Protein 3E8P (pdb70)

Nearest PDB structures (foldseek):
  3e8p-assembly1_D  TM=9.949E-01  e=6.724E-28  Shewanella oneidensis
  1zki-assembly1_B  TM=8.440E-01  e=5.582E-08  Pseudomonas aeruginosa PAO1
  2pim-assembly1_A  TM=7.851E-01  e=9.346E-08  Cupriavidus pinatubonensis JMP134
  3bbj-assembly1_B  TM=7.022E-01  e=9.982E-04  Thermobifida fusca YX
  3bbj-assembly1_A  TM=6.548E-01  e=6.359E-04  Thermobifida fusca YX

InterPro domains:
  IPR003736 Phenylacetic acid degradation-related domain [TIGR00369] (23-152)
  IPR006683 Thioesterase domain [PF03061] (56-142)
  IPR029069 HotDog domain superfamily [SSF54637] (10-153)

CATH classification: 3.10.129.10

Structure (mmCIF, N/CA/C/O backbone):
data_3E8P
#
_entry.id   3E8P
#
_cell.length_a   88.751
_cell.length_b   89.085
_cell.length_c   81.919
_cell.angle_alpha   90.00
_cell.angle_beta   105.10
_cell.angle_gamma   90.00
#
_symmetry.space_group_name_H-M   'C 1 2 1'
#
loop_
_entity.id
_entity.type
_entity.pdbx_description
1 polymer 'uncharacterized protein'
2 water water
#
loop_
_atom_site.group_PDB
_atom_site.id
_atom_site.type_symbol
_atom_site.label_atom_id
_atom_site.label_alt_id
_atom_site.label_comp_id
_atom_site.label_asym_id
_atom_site.label_entity_id
_atom_site.label_seq_id
_atom_site.pdbx_PDB_ins_code
_atom_site.Cartn_x
_atom_site.Cartn_y
_atom_site.Cartn_z
_atom_site.occupancy
_atom_site.B_iso_or_equiv
_atom_site.auth_seq_id
_atom_site.auth_comp_id
_atom_site.auth_asym_id
_atom_site.auth_atom_id
_atom_site.pdbx_PDB_model_num
ATOM 1 N N . SER A 1 12 ? 24.756 94.502 32.653 1.00 70.68 12 SER A N 1
ATOM 2 C CA . SER A 1 12 ? 24.639 94.598 31.168 1.00 71.18 12 SER A CA 1
ATOM 3 C C . SER A 1 12 ? 23.506 95.531 30.765 1.00 71.23 12 SER A C 1
ATOM 4 O O . SER A 1 12 ? 22.375 95.374 31.229 1.00 71.50 12 SER A O 1
ATOM 7 N N . ASN A 1 13 ? 23.810 96.497 29.901 1.00 71.24 13 ASN A N 1
ATOM 8 C CA . ASN A 1 13 ? 22.805 97.445 29.428 1.00 70.77 13 ASN A CA 1
ATOM 9 C C . ASN A 1 13 ? 21.771 96.711 28.573 1.00 69.92 13 ASN A C 1
ATOM 10 O O . ASN A 1 13 ? 21.939 95.531 28.264 1.00 69.26 13 ASN A O 1
ATOM 15 N N . PRO A 1 14 ? 20.690 97.401 28.172 1.00 68.71 14 PRO A N 1
ATOM 16 C CA . PRO A 1 14 ? 19.651 96.764 27.354 1.00 67.51 14 PRO A CA 1
ATOM 17 C C . PRO A 1 14 ? 20.091 96.157 26.017 1.00 65.76 14 PRO A C 1
ATOM 18 O O . PRO A 1 14 ? 19.672 95.052 25.674 1.00 65.23 14 PRO A O 1
ATOM 22 N N . ILE A 1 15 ? 20.928 96.866 25.266 1.00 64.34 15 ILE A N 1
ATOM 23 C CA . ILE A 1 15 ? 21.389 96.357 23.973 1.00 62.46 15 ILE A CA 1
ATOM 24 C C . ILE A 1 15 ? 22.129 95.025 24.119 1.00 60.65 15 ILE A C 1
ATOM 25 O O . ILE A 1 15 ? 21.798 94.039 23.455 1.00 60.04 15 ILE A O 1
ATOM 30 N N . GLN A 1 16 ? 23.125 95.005 24.997 1.00 58.37 16 GLN A N 1
ATOM 31 C CA . GLN A 1 16 ? 23.920 93.811 25.242 1.00 56.81 16 GLN A CA 1
ATOM 32 C C . GLN A 1 16 ? 23.047 92.606 25.589 1.00 57.52 16 GLN A C 1
ATOM 33 O O . GLN A 1 16 ? 23.170 91.544 24.980 1.00 56.60 16 GLN A O 1
ATOM 39 N N . ALA A 1 17 ? 22.164 92.785 26.567 1.00 57.62 17 ALA A N 1
ATOM 40 C CA . ALA A 1 17 ? 21.277 91.718 27.016 1.00 58.02 17 ALA A CA 1
ATOM 41 C C . ALA A 1 17 ? 20.302 91.294 25.932 1.00 58.33 17 ALA A C 1
ATOM 42 O O . ALA A 1 17 ? 19.843 90.153 25.915 1.00 58.97 17 ALA A O 1
ATOM 44 N N . GLU A 1 18 ? 19.984 92.211 25.028 1.00 58.44 18 GLU A N 1
ATOM 45 C CA . GLU A 1 18 ? 19.050 91.901 23.958 1.00 58.59 18 GLU A CA 1
ATOM 46 C C . GLU A 1 18 ? 19.697 90.992 22.914 1.00 57.69 18 GLU A C 1
ATOM 47 O O . GLU A 1 18 ? 19.113 89.981 22.524 1.00 56.56 18 GLU A O 1
ATOM 53 N N . VAL A 1 19 ? 20.903 91.345 22.469 1.00 56.98 19 VAL A N 1
ATOM 54 C CA . VAL A 1 19 ? 21.597 90.539 21.469 1.00 56.71 19 VAL A CA 1
ATOM 55 C C . VAL A 1 19 ? 21.938 89.166 22.034 1.00 55.97 19 VAL A C 1
ATOM 56 O O . VAL A 1 19 ? 21.878 88.165 21.323 1.00 54.02 19 VAL A O 1
ATOM 60 N N . LEU A 1 20 ? 22.279 89.125 23.318 1.00 56.01 20 LEU A N 1
ATOM 61 C CA . LEU A 1 20 ? 22.615 87.870 23.979 1.00 55.91 20 LEU A CA 1
ATOM 62 C C . LEU A 1 20 ? 21.411 86.944 24.001 1.00 55.55 20 LEU A C 1
ATOM 63 O O . LEU A 1 20 ? 21.525 85.765 23.670 1.00 56.20 20 LEU A O 1
ATOM 68 N N . LYS A 1 21 ? 20.255 87.476 24.385 1.00 55.33 21 LYS A N 1
ATOM 69 C CA . LYS A 1 21 ? 19.045 86.666 24.437 1.00 56.38 21 LYS A CA 1
ATOM 70 C C . LYS A 1 21 ? 18.715 86.152 23.039 1.00 55.31 21 LYS A C 1
ATOM 71 O O . LYS A 1 21 ? 18.255 85.022 22.871 1.00 54.67 21 LYS A O 1
ATOM 77 N N . ARG A 1 22 ? 18.957 86.991 22.038 1.00 54.95 22 ARG A N 1
ATOM 78 C CA . ARG A 1 22 ? 18.703 86.625 20.649 1.00 54.74 22 ARG A CA 1
ATOM 79 C C . ARG A 1 22 ? 19.674 85.517 20.230 1.00 52.69 22 ARG A C 1
ATOM 80 O O . ARG A 1 22 ? 19.271 84.519 19.635 1.00 52.39 22 ARG A O 1
ATOM 88 N N . VAL A 1 23 ? 20.952 85.696 20.552 1.00 50.44 23 VAL A N 1
ATOM 89 C CA . VAL A 1 23 ? 21.969 84.712 20.207 1.00 49.74 23 VAL A CA 1
ATOM 90 C C . VAL A 1 23 ? 21.718 83.372 20.893 1.00 48.19 23 VAL A C 1
ATOM 91 O O . VAL A 1 23 ? 21.897 82.318 20.287 1.00 46.06 23 VAL A O 1
ATOM 95 N N . ALA A 1 24 ? 21.303 83.418 22.156 1.00 47.65 24 ALA A N 1
ATOM 96 C CA . ALA A 1 24 ? 21.022 82.202 22.916 1.00 47.21 24 ALA A CA 1
ATOM 97 C C . ALA A 1 24 ? 19.897 81.410 22.255 1.00 47.28 24 ALA A C 1
ATOM 98 O O . ALA A 1 24 ? 19.940 80.181 22.199 1.00 46.53 24 ALA A O 1
ATOM 100 N N . GLU A 1 25 ? 18.900 82.128 21.747 1.00 47.63 25 GLU A N 1
ATOM 101 C CA . GLU A 1 25 ? 17.748 81.518 21.083 1.00 49.62 25 GLU A CA 1
ATOM 102 C C . GLU A 1 25 ? 18.147 80.796 19.799 1.00 47.53 25 GLU A C 1
ATOM 103 O O . GLU A 1 25 ? 17.696 79.678 19.540 1.00 47.36 25 GLU A O 1
ATOM 109 N N . VAL A 1 26 ? 18.982 81.439 18.992 1.00 45.24 26 VAL A N 1
ATOM 110 C CA . VAL A 1 26 ? 19.418 80.830 17.743 1.00 46.00 26 VAL A CA 1
ATOM 111 C C . VAL A 1 26 ? 20.170 79.522 17.989 1.00 44.93 26 VAL A C 1
ATOM 112 O O . VAL A 1 26 ? 19.880 78.511 17.358 1.00 44.07 26 VAL A O 1
ATOM 116 N N . PHE A 1 27 ? 21.128 79.539 18.911 1.00 44.75 27 PHE A N 1
ATOM 117 C CA . PHE A 1 27 ? 21.909 78.342 19.209 1.00 45.23 27 PHE A CA 1
ATOM 118 C C . PHE A 1 27 ? 21.117 77.228 19.874 1.00 45.95 27 PHE A C 1
ATOM 119 O O . PHE A 1 27 ? 21.419 76.052 19.673 1.00 44.64 27 PHE A O 1
ATOM 127 N N . ASP A 1 28 ? 20.103 77.588 20.656 1.00 46.68 28 ASP A N 1
ATOM 128 C CA . ASP A 1 28 ? 19.304 76.582 21.349 1.00 48.59 28 ASP A CA 1
ATOM 129 C C . ASP A 1 28 ? 18.223 75.897 20.509 1.00 48.28 28 ASP A C 1
ATOM 130 O O . ASP A 1 28 ? 17.870 74.748 20.779 1.00 47.66 28 ASP A O 1
ATOM 135 N N . GLN A 1 29 ? 17.707 76.583 19.491 1.00 48.92 29 GLN A N 1
ATOM 136 C CA . GLN A 1 29 ? 16.647 76.005 18.664 1.00 49.62 29 GLN A CA 1
ATOM 137 C C . GLN A 1 29 ? 16.864 76.071 17.156 1.00 49.22 29 GLN A C 1
ATOM 138 O O . GLN A 1 29 ? 16.360 75.224 16.419 1.00 49.86 29 GLN A O 1
ATOM 144 N N . HIS A 1 30 ? 17.609 77.063 16.688 1.00 47.95 30 HIS A N 1
ATOM 145 C CA . HIS A 1 30 ? 17.812 77.201 15.255 1.00 47.51 30 HIS A CA 1
ATOM 146 C C . HIS A 1 30 ? 19.144 76.730 14.685 1.00 45.38 30 HIS A C 1
ATOM 147 O O . HIS A 1 30 ? 19.645 77.285 13.710 1.00 46.19 30 HIS A O 1
ATOM 154 N N . VAL A 1 31 ? 19.711 75.696 15.293 1.00 41.42 31 VAL A N 1
ATOM 155 C CA . VAL A 1 31 ? 20.954 75.129 14.803 1.00 37.47 31 VAL A CA 1
ATOM 156 C C . VAL A 1 31 ? 20.697 73.641 14.639 1.00 35.43 31 VAL A C 1
ATOM 157 O O . VAL A 1 31 ? 20.654 72.897 15.614 1.00 34.00 31 VAL A O 1
ATOM 161 N N . PRO A 1 32 ? 20.499 73.190 13.394 1.00 34.91 32 PRO A N 1
ATOM 162 C CA . PRO A 1 32 ? 20.237 71.778 13.108 1.00 34.39 32 PRO A CA 1
ATOM 163 C C . PRO A 1 32 ? 21.107 70.761 13.848 1.00 33.27 32 PRO A C 1
ATOM 164 O O . PRO A 1 32 ? 20.588 69.797 14.402 1.00 33.74 32 PRO A O 1
ATOM 168 N N . PHE A 1 33 ? 22.420 70.961 13.871 1.00 31.84 33 PHE A N 1
ATOM 169 C CA . PHE A 1 33 ? 23.279 69.994 14.551 1.00 30.59 33 PHE A CA 1
ATOM 170 C C . PHE A 1 33 ? 23.082 69.959 16.064 1.00 28.61 33 PHE A C 1
ATOM 171 O O . PHE A 1 33 ? 23.302 68.929 16.682 1.00 30.23 33 PHE A O 1
ATOM 179 N N . HIS A 1 34 ? 22.683 71.079 16.660 1.00 29.96 34 HIS A N 1
ATOM 180 C CA . HIS A 1 34 ? 22.452 71.121 18.108 1.00 31.71 34 HIS A CA 1
ATOM 181 C C . HIS A 1 34 ? 21.151 70.397 18.407 1.00 33.74 34 HIS A C 1
ATOM 182 O O . HIS A 1 34 ? 21.012 69.759 19.451 1.00 34.95 34 HIS A O 1
ATOM 189 N N . ASN A 1 35 ? 20.197 70.501 17.483 1.00 35.53 35 ASN A N 1
ATOM 190 C CA . ASN A 1 35 ? 18.912 69.845 17.650 1.00 36.85 35 ASN A CA 1
ATOM 191 C C . ASN A 1 35 ? 19.050 68.340 17.436 1.00 35.68 35 ASN A C 1
ATOM 192 O O . ASN A 1 35 ? 18.279 67.557 17.980 1.00 35.55 35 ASN A O 1
ATOM 197 N N . LEU A 1 36 ? 20.045 67.932 16.660 1.00 34.01 36 LEU A N 1
ATOM 198 C CA . LEU A 1 36 ? 20.263 66.509 16.419 1.00 34.12 36 LEU A CA 1
ATOM 199 C C . LEU A 1 36 ? 20.889 65.868 17.655 1.00 34.22 36 LEU A C 1
ATOM 200 O O . LEU A 1 36 ? 20.575 64.734 18.000 1.00 35.21 36 LEU A O 1
ATOM 205 N N . LEU A 1 37 ? 21.781 66.603 18.312 1.00 32.31 37 LEU A N 1
ATOM 206 C CA . LEU A 1 37 ? 22.451 66.101 19.505 1.00 33.00 37 LEU A CA 1
ATOM 207 C C . LEU A 1 37 ? 21.661 66.355 20.785 1.00 32.42 37 LEU A C 1
ATOM 208 O O . LEU A 1 37 ? 21.725 65.561 21.720 1.00 29.45 37 LEU A O 1
ATOM 213 N N . GLY A 1 38 ? 20.924 67.462 20.813 1.00 32.69 38 GLY A N 1
ATOM 214 C CA . GLY A 1 38 ? 20.145 67.821 21.986 1.00 34.86 38 GLY A CA 1
ATOM 215 C C . GLY A 1 38 ? 20.921 68.807 22.851 1.00 36.62 38 GLY A C 1
ATOM 216 O O . GLY A 1 38 ? 20.727 68.888 24.062 1.00 36.20 38 GLY A O 1
ATOM 217 N N . LEU A 1 39 ? 21.819 69.553 22.220 1.00 36.52 39 LEU A N 1
ATOM 218 C CA . LEU A 1 39 ? 22.641 70.533 22.919 1.00 38.46 39 LEU A CA 1
ATOM 219 C C . LEU A 1 39 ? 21.782 71.728 23.357 1.00 38.20 39 LEU A C 1
ATOM 220 O O . LEU A 1 39 ? 21.062 72.307 22.546 1.00 36.30 39 LEU A O 1
ATOM 225 N N . ASP A 1 40 ? 21.851 72.077 24.644 1.00 39.63 40 ASP A N 1
ATOM 226 C CA . ASP A 1 40 ? 21.061 73.186 25.198 1.00 41.93 40 ASP A CA 1
ATOM 227 C C . ASP A 1 40 ? 21.858 74.335 25.816 1.00 41.93 40 ASP A C 1
ATOM 228 O O . ASP A 1 40 ? 22.861 74.117 26.498 1.00 41.63 40 ASP A O 1
ATOM 233 N N . ILE A 1 41 ? 21.401 75.560 25.581 1.00 42.06 41 ILE A N 1
ATOM 234 C CA . ILE A 1 41 ? 22.040 76.729 26.170 1.00 44.63 41 ILE A CA 1
ATOM 235 C C . ILE A 1 41 ? 21.240 77.016 27.447 1.00 46.16 41 ILE A C 1
ATOM 236 O O . ILE A 1 41 ? 20.231 77.718 27.424 1.00 46.07 41 ILE A O 1
ATOM 241 N N . LYS A 1 42 ? 21.694 76.436 28.553 1.00 48.42 42 LYS A N 1
ATOM 242 C CA . LYS A 1 42 ? 21.031 76.582 29.842 1.00 51.32 42 LYS A CA 1
ATOM 243 C C . LYS A 1 42 ? 20.921 78.036 30.285 1.00 52.02 42 LYS A C 1
ATOM 244 O O . LYS A 1 42 ? 19.856 78.479 30.703 1.00 52.59 42 LYS A O 1
ATOM 250 N N . ARG A 1 43 ? 22.025 78.770 30.192 1.00 52.52 43 ARG A N 1
ATOM 251 C CA . ARG A 1 43 ? 22.058 80.177 30.572 1.00 52.78 43 ARG A CA 1
ATOM 252 C C . ARG A 1 43 ? 23.104 80.900 29.740 1.00 51.51 43 ARG A C 1
ATOM 253 O O . ARG A 1 43 ? 24.132 80.320 29.401 1.00 51.46 43 ARG A O 1
ATOM 261 N N . TYR A 1 44 ? 22.841 82.162 29.413 1.00 49.38 44 TYR A N 1
ATOM 262 C CA . TYR A 1 44 ? 23.772 82.947 28.611 1.00 48.86 44 TYR A CA 1
ATOM 263 C C . TYR A 1 44 ? 23.632 84.439 28.902 1.00 49.70 44 TYR A C 1
ATOM 264 O O . TYR A 1 44 ? 22.652 85.071 28.512 1.00 51.17 44 TYR A O 1
ATOM 273 N N . ASP A 1 45 ? 24.627 84.992 29.588 1.00 50.18 45 ASP A N 1
ATOM 274 C CA . ASP A 1 45 ? 24.646 86.402 29.958 1.00 51.32 45 ASP A CA 1
ATOM 275 C C . ASP A 1 45 ? 26.050 86.969 29.765 1.00 51.85 45 ASP A C 1
ATOM 276 O O . ASP A 1 45 ? 26.932 86.277 29.260 1.00 51.24 45 ASP A O 1
ATOM 281 N N . ILE A 1 46 ? 26.263 88.216 30.178 1.00 51.84 46 ILE A N 1
ATOM 282 C CA . ILE A 1 46 ? 27.569 88.855 30.020 1.00 53.03 46 ILE A CA 1
ATOM 283 C C . ILE A 1 46 ? 28.697 88.196 30.792 1.00 53.09 46 ILE A C 1
ATOM 284 O O . ILE A 1 46 ? 29.866 88.468 30.526 1.00 53.33 46 ILE A O 1
ATOM 289 N N . ASP A 1 47 ? 28.360 87.349 31.759 1.00 53.81 47 ASP A N 1
ATOM 290 C CA . ASP A 1 47 ? 29.383 86.653 32.539 1.00 54.52 47 ASP A CA 1
ATOM 291 C C . ASP A 1 47 ? 30.009 85.572 31.668 1.00 53.30 47 ASP A C 1
ATOM 292 O O . ASP A 1 47 ? 31.230 85.452 31.583 1.00 54.11 47 ASP A O 1
ATOM 297 N N . GLY A 1 48 ? 29.152 84.788 31.023 1.00 51.30 48 GLY A N 1
ATOM 298 C CA . GLY A 1 48 ? 29.618 83.716 30.167 1.00 48.11 48 GLY A CA 1
ATOM 299 C C . GLY A 1 48 ? 28.477 82.846 29.683 1.00 44.83 48 GLY A C 1
ATOM 300 O O . GLY A 1 48 ? 27.371 83.328 29.455 1.00 45.66 48 GLY A O 1
ATOM 301 N N . VAL A 1 49 ? 28.732 81.554 29.540 1.00 42.02 49 VAL A N 1
ATOM 302 C CA . VAL A 1 49 ? 27.704 80.652 29.059 1.00 38.97 49 VAL A CA 1
ATOM 303 C C . VAL A 1 49 ? 27.738 79.301 29.751 1.00 38.69 49 VAL A C 1
ATOM 304 O O . VAL A 1 49 ? 28.779 78.846 30.207 1.00 38.05 49 VAL A O 1
ATOM 308 N N . GLU A 1 50 ? 26.578 78.666 29.829 1.00 37.95 50 GLU A N 1
ATOM 309 C CA . GLU A 1 50 ? 26.479 77.346 30.406 1.00 36.51 50 GLU A CA 1
ATOM 310 C C . GLU A 1 50 ? 25.754 76.530 29.360 1.00 35.86 50 GLU A C 1
ATOM 311 O O . GLU A 1 50 ? 24.638 76.872 28.948 1.00 33.89 50 GLU A O 1
ATOM 317 N N . VAL A 1 51 ? 26.412 75.469 28.908 1.00 32.31 51 VAL A N 1
ATOM 318 C CA . VAL A 1 51 ? 25.850 74.585 27.908 1.00 30.85 51 VAL A CA 1
ATOM 319 C C . VAL A 1 51 ? 25.657 73.222 28.546 1.00 30.96 51 VAL A C 1
ATOM 320 O O . VAL A 1 51 ? 26.516 72.750 29.294 1.00 31.81 51 VAL A O 1
ATOM 324 N N . ALA A 1 52 ? 24.519 72.602 28.259 1.00 29.05 52 ALA A N 1
ATOM 325 C CA . ALA A 1 52 ? 24.214 71.289 28.801 1.00 29.56 52 ALA A CA 1
ATOM 326 C C . ALA A 1 52 ? 23.671 70.393 27.703 1.00 30.51 52 ALA A C 1
ATOM 327 O O . ALA A 1 52 ? 23.085 70.864 26.724 1.00 29.75 52 ALA A O 1
ATOM 329 N N . ILE A 1 53 ? 23.883 69.096 27.876 1.00 30.34 53 ILE A N 1
ATOM 330 C CA . ILE A 1 53 ? 23.431 68.103 26.926 1.00 31.32 53 ILE A CA 1
ATOM 331 C C . ILE A 1 53 ? 23.217 66.807 27.702 1.00 33.32 53 ILE A C 1
ATOM 332 O O . ILE A 1 53 ? 24.121 66.311 28.374 1.00 31.91 53 ILE A O 1
ATOM 337 N N . ASN A 1 54 ? 22.009 66.265 27.630 1.00 35.94 54 ASN A N 1
ATOM 338 C CA . ASN A 1 54 ? 21.724 65.029 28.339 1.00 37.32 54 ASN A CA 1
ATOM 339 C C . ASN A 1 54 ? 22.251 63.865 27.547 1.00 36.35 54 ASN A C 1
ATOM 340 O O . ASN A 1 54 ? 22.321 63.917 26.321 1.00 36.44 54 ASN A O 1
ATOM 353 N N . LYS A 1 56 ? 22.134 60.368 25.826 1.00 39.21 56 LYS A N 1
ATOM 354 C CA . LYS A 1 56 ? 21.110 59.587 25.151 1.00 37.91 56 LYS A CA 1
ATOM 355 C C . LYS A 1 56 ? 21.863 58.551 24.343 1.00 37.17 56 LYS A C 1
ATOM 356 O O . LYS A 1 56 ? 23.003 58.783 23.938 1.00 37.74 56 LYS A O 1
ATOM 362 N N . PRO A 1 57 ? 21.243 57.387 24.106 1.00 36.09 57 PRO A N 1
ATOM 363 C CA . PRO A 1 57 ? 21.877 56.306 23.345 1.00 34.91 57 PRO A CA 1
ATOM 364 C C . PRO A 1 57 ? 22.630 56.730 22.079 1.00 32.90 57 PRO A C 1
ATOM 365 O O . PRO A 1 57 ? 23.727 56.240 21.819 1.00 33.21 57 PRO A O 1
ATOM 369 N N . GLU A 1 58 ? 22.050 57.637 21.298 1.00 33.32 58 GLU A N 1
ATOM 370 C CA . GLU A 1 58 ? 22.676 58.091 20.048 1.00 33.87 58 GLU A CA 1
ATOM 371 C C . GLU A 1 58 ? 24.021 58.812 20.197 1.00 32.97 58 GLU A C 1
ATOM 372 O O . GLU A 1 58 ? 24.735 59.002 19.209 1.00 29.93 58 GLU A O 1
ATOM 378 N N . LEU A 1 59 ? 24.362 59.214 21.421 1.00 33.62 59 LEU A N 1
ATOM 379 C CA . LEU A 1 59 ? 25.606 59.943 21.670 1.00 33.45 59 LEU A CA 1
ATOM 380 C C . LEU A 1 59 ? 26.760 59.085 22.178 1.00 34.02 59 LEU A C 1
ATOM 381 O O . LEU A 1 59 ? 27.847 59.596 22.426 1.00 34.85 59 LEU A O 1
ATOM 386 N N . ILE A 1 60 ? 26.528 57.785 22.319 1.00 34.81 60 ILE A N 1
ATOM 387 C CA . ILE A 1 60 ? 27.551 56.871 22.826 1.00 33.78 60 ILE A CA 1
ATOM 388 C C . ILE A 1 60 ? 28.656 56.512 21.833 1.00 35.06 60 ILE A C 1
ATOM 389 O O . ILE A 1 60 ? 28.397 56.257 20.658 1.00 33.74 60 ILE A O 1
ATOM 394 N N . GLY A 1 61 ? 29.891 56.483 22.326 1.00 36.78 61 GLY A N 1
ATOM 395 C CA . GLY A 1 61 ? 31.022 56.131 21.486 1.00 39.12 61 GLY A CA 1
ATOM 396 C C . GLY A 1 61 ? 31.380 54.669 21.665 1.00 41.25 61 GLY A C 1
ATOM 397 O O . GLY A 1 61 ? 31.451 53.911 20.702 1.00 42.81 61 GLY A O 1
ATOM 398 N N . ASN A 1 62 ? 31.605 54.268 22.910 1.00 43.43 62 ASN A N 1
ATOM 399 C CA . ASN A 1 62 ? 31.943 52.885 23.211 1.00 44.61 62 ASN A CA 1
ATOM 400 C C . ASN A 1 62 ? 30.773 52.243 23.954 1.00 45.11 62 ASN A C 1
ATOM 401 O O . ASN A 1 62 ? 30.434 52.646 25.068 1.00 44.90 62 ASN A O 1
ATOM 406 N N . ILE A 1 63 ? 30.154 51.252 23.317 1.00 45.35 63 ILE A N 1
ATOM 407 C CA . ILE A 1 63 ? 29.007 50.545 23.883 1.00 45.86 63 ILE A CA 1
ATOM 408 C C . ILE A 1 63 ? 29.288 49.901 25.237 1.00 45.63 63 ILE A C 1
ATOM 409 O O . ILE A 1 63 ? 28.495 50.036 26.166 1.00 44.28 63 ILE A O 1
ATOM 414 N N . HIS A 1 64 ? 30.414 49.207 25.351 1.00 46.75 64 HIS A N 1
ATOM 415 C CA . HIS A 1 64 ? 30.766 48.539 26.600 1.00 49.01 64 HIS A CA 1
ATOM 416 C C . HIS A 1 64 ? 30.961 49.504 27.768 1.00 47.81 64 HIS A C 1
ATOM 417 O O . HIS A 1 64 ? 30.359 49.338 28.826 1.00 47.77 64 HIS A O 1
ATOM 424 N N . GLN A 1 65 ? 31.796 50.519 27.571 1.00 47.32 65 GLN A N 1
ATOM 425 C CA . GLN A 1 65 ? 32.085 51.498 28.621 1.00 46.11 65 GLN A CA 1
ATOM 426 C C . GLN A 1 65 ? 30.979 52.538 28.810 1.00 43.48 65 GLN A C 1
ATOM 427 O O . GLN A 1 65 ? 30.991 53.281 29.785 1.00 41.02 65 GLN A O 1
ATOM 433 N N . GLN A 1 66 ? 30.034 52.594 27.878 1.00 41.43 66 GLN A N 1
ATOM 434 C CA . GLN A 1 66 ? 28.950 53.567 27.947 1.00 41.29 66 GLN A CA 1
ATOM 435 C C . GLN A 1 66 ? 29.510 54.979 28.105 1.00 40.97 66 GLN A C 1
ATOM 436 O O . GLN A 1 66 ? 29.058 55.751 28.951 1.00 40.00 66 GLN A O 1
ATOM 442 N N . ILE A 1 67 ? 30.505 55.313 27.293 1.00 39.67 67 ILE A N 1
ATOM 443 C CA . ILE A 1 67 ? 31.088 56.643 27.365 1.00 38.47 67 ILE A CA 1
ATOM 444 C C . ILE A 1 67 ? 30.632 57.503 26.191 1.00 34.53 67 ILE A C 1
ATOM 445 O O . ILE A 1 67 ? 30.298 57.008 25.113 1.00 33.33 67 ILE A O 1
ATOM 450 N N . LEU A 1 68 ? 30.596 58.802 26.433 1.00 32.36 68 LEU A N 1
ATOM 451 C CA . LEU A 1 68 ? 30.199 59.772 25.432 1.00 30.08 68 LEU A CA 1
ATOM 452 C C . LEU A 1 68 ? 31.247 59.736 24.311 1.00 28.44 68 LEU A C 1
ATOM 453 O O . LEU A 1 68 ? 32.438 59.531 24.573 1.00 25.71 68 LEU A O 1
ATOM 458 N N . HIS A 1 69 ? 30.809 59.903 23.065 1.00 26.39 69 HIS A N 1
ATOM 459 C CA . HIS A 1 69 ? 31.745 59.901 21.939 1.00 26.41 69 HIS A CA 1
ATOM 460 C C . HIS A 1 69 ? 32.566 61.189 21.966 1.00 25.31 69 HIS A C 1
ATOM 461 O O . HIS A 1 69 ? 32.013 62.276 22.109 1.00 25.28 69 HIS A O 1
ATOM 468 N N . GLY A 1 70 ? 33.883 61.061 21.827 1.00 26.62 70 GLY A N 1
ATOM 469 C CA . GLY A 1 70 ? 34.757 62.226 21.855 1.00 26.20 70 GLY A CA 1
ATOM 470 C C . GLY A 1 70 ? 34.334 63.373 20.953 1.00 26.29 70 GLY A C 1
ATOM 471 O O . GLY A 1 70 ? 34.658 64.537 21.226 1.00 27.16 70 GLY A O 1
ATOM 472 N N . GLY A 1 71 ? 33.621 63.053 19.874 1.00 23.73 71 GLY A N 1
ATOM 473 C CA . GLY A 1 71 ? 33.164 64.085 18.959 1.00 23.61 71 GLY A CA 1
ATOM 474 C C . GLY A 1 71 ? 32.130 64.991 19.608 1.00 23.14 71 GLY A C 1
ATOM 475 O O . GLY A 1 71 ? 32.051 66.179 19.297 1.00 24.08 71 GLY A O 1
ATOM 476 N N . VAL A 1 72 ? 31.334 64.426 20.514 1.00 22.33 72 VAL A N 1
ATOM 477 C CA . VAL A 1 72 ? 30.320 65.197 21.214 1.00 21.52 72 VAL A CA 1
ATOM 478 C C . VAL A 1 72 ? 31.016 66.140 22.171 1.00 20.71 72 VAL A C 1
ATOM 479 O O . VAL A 1 72 ? 30.682 67.321 22.264 1.00 20.31 72 VAL A O 1
ATOM 483 N N . THR A 1 73 ? 31.987 65.607 22.897 1.00 21.28 73 THR A N 1
ATOM 484 C CA . THR A 1 73 ? 32.736 66.422 23.846 1.00 23.87 73 THR A CA 1
ATOM 485 C C . THR A 1 73 ? 33.373 67.608 23.111 1.00 22.46 73 THR A C 1
ATOM 486 O O . THR A 1 73 ? 33.301 68.743 23.577 1.00 24.63 73 THR A O 1
ATOM 490 N N . ALA A 1 74 ? 33.971 67.339 21.955 1.00 20.67 74 ALA A N 1
ATOM 491 C CA . ALA A 1 74 ? 34.599 68.388 21.157 1.00 20.73 74 ALA A CA 1
ATOM 492 C C . ALA A 1 74 ? 33.559 69.385 20.650 1.00 21.92 74 ALA A C 1
ATOM 493 O O . ALA A 1 74 ? 33.820 70.582 20.603 1.00 21.88 74 ALA A O 1
ATOM 495 N N . THR A 1 75 ? 32.376 68.893 20.281 1.00 23.31 75 THR A N 1
ATOM 496 C CA . THR A 1 75 ? 31.304 69.763 19.784 1.00 23.41 75 THR A CA 1
ATOM 497 C C . THR A 1 75 ? 30.867 70.747 20.871 1.00 22.92 75 THR A C 1
ATOM 498 O O . THR A 1 75 ? 30.761 71.955 20.626 1.00 23.71 75 THR A O 1
ATOM 502 N N . VAL A 1 76 ? 30.637 70.232 22.077 1.00 22.49 76 VAL A N 1
ATOM 503 C CA . VAL A 1 76 ? 30.216 71.075 23.199 1.00 22.83 76 VAL A CA 1
ATOM 504 C C . VAL A 1 76 ? 31.277 72.109 23.582 1.00 21.83 76 VAL A C 1
ATOM 505 O O . VAL A 1 76 ? 30.974 73.279 23.784 1.00 21.12 76 VAL A O 1
ATOM 509 N N . LEU A 1 77 ? 32.528 71.675 23.673 1.00 24.15 77 LEU A N 1
ATOM 510 C CA . LEU A 1 77 ? 33.602 72.586 24.043 1.00 24.27 77 LEU A CA 1
ATOM 511 C C . LEU A 1 77 ? 33.759 73.727 23.042 1.00 24.49 77 LEU A C 1
ATOM 512 O O . LEU A 1 77 ? 34.016 74.865 23.440 1.00 25.51 77 LEU A O 1
ATOM 517 N N . ASP A 1 78 ? 33.600 73.431 21.752 1.00 24.80 78 ASP A N 1
ATOM 518 C CA . ASP A 1 78 ? 33.735 74.456 20.705 1.00 24.67 78 ASP A CA 1
ATOM 519 C C . ASP A 1 78 ? 32.614 75.493 20.782 1.00 24.15 78 ASP A C 1
ATOM 520 O O . ASP A 1 78 ? 32.855 76.699 20.664 1.00 23.14 78 ASP A O 1
ATOM 525 N N . VAL A 1 79 ? 31.392 75.013 20.981 1.00 23.24 79 VAL A N 1
ATOM 526 C CA . VAL A 1 79 ? 30.226 75.880 21.098 1.00 24.14 79 VAL A CA 1
ATOM 527 C C . VAL A 1 79 ? 30.324 76.758 22.349 1.00 26.31 79 VAL A C 1
ATOM 528 O O . VAL A 1 79 ? 29.999 77.951 22.309 1.00 26.90 79 VAL A O 1
ATOM 532 N N . VAL A 1 80 ? 30.763 76.170 23.462 1.00 25.72 80 VAL A N 1
ATOM 533 C CA . VAL A 1 80 ? 30.936 76.937 24.692 1.00 23.46 80 VAL A CA 1
ATOM 534 C C . VAL A 1 80 ? 31.960 78.034 24.409 1.00 24.23 80 VAL A C 1
ATOM 535 O O . VAL A 1 80 ? 31.770 79.191 24.782 1.00 24.73 80 VAL A O 1
ATOM 539 N N . GLY A 1 81 ? 33.043 77.661 23.732 1.00 23.46 81 GLY A N 1
ATOM 540 C CA . GLY A 1 81 ? 34.092 78.621 23.424 1.00 23.90 81 GLY A CA 1
ATOM 541 C C . GLY A 1 81 ? 33.640 79.772 22.541 1.00 26.12 81 GLY A C 1
ATOM 542 O O . GLY A 1 81 ? 34.028 80.918 22.763 1.00 25.38 81 GLY A O 1
ATOM 543 N N . GLY A 1 82 ? 32.823 79.468 21.537 1.00 26.54 82 GLY A N 1
ATOM 544 C CA . GLY A 1 82 ? 32.337 80.502 20.642 1.00 26.88 82 GLY A CA 1
ATOM 545 C C . GLY A 1 82 ? 31.444 81.499 21.355 1.00 26.62 82 GLY A C 1
ATOM 546 O O . GLY A 1 82 ? 31.610 82.702 21.204 1.00 26.66 82 GLY A O 1
ATOM 547 N N . LEU A 1 83 ? 30.496 80.991 22.134 1.00 27.09 83 LEU A N 1
ATOM 548 C CA . LEU A 1 83 ? 29.579 81.840 22.883 1.00 27.28 83 LEU A CA 1
ATOM 549 C C . LEU A 1 83 ? 30.318 82.644 23.959 1.00 28.98 83 LEU A C 1
ATOM 550 O O . LEU A 1 83 ? 29.962 83.795 24.239 1.00 30.13 83 LEU A O 1
ATOM 555 N N . THR A 1 84 ? 31.352 82.042 24.545 1.00 28.19 84 THR A N 1
ATOM 556 C CA . THR A 1 84 ? 32.155 82.703 25.571 1.00 27.84 84 THR A CA 1
ATOM 557 C C . THR A 1 84 ? 32.895 83.862 24.906 1.00 29.32 84 THR A C 1
ATOM 558 O O . THR A 1 84 ? 32.975 84.965 25.443 1.00 29.08 84 THR A O 1
ATOM 562 N N . ALA A 1 85 ? 33.434 83.594 23.725 1.00 29.89 85 ALA A N 1
ATOM 563 C CA . ALA A 1 85 ? 34.167 84.600 22.982 1.00 29.17 85 ALA A CA 1
ATOM 564 C C . ALA A 1 85 ? 33.255 85.767 22.617 1.00 29.90 85 ALA A C 1
ATOM 565 O O . ALA A 1 85 ? 33.632 86.921 22.790 1.00 31.31 85 ALA A O 1
ATOM 567 N N . PHE A 1 86 ? 32.058 85.466 22.124 1.00 31.03 86 PHE A N 1
ATOM 568 C CA . PHE A 1 86 ? 31.107 86.504 21.723 1.00 34.27 86 PHE A CA 1
ATOM 569 C C . PHE A 1 86 ? 30.620 87.343 22.912 1.00 33.50 86 PHE A C 1
ATOM 570 O O . PHE A 1 86 ? 30.432 88.546 22.789 1.00 35.58 86 PHE A O 1
ATOM 578 N N . ALA A 1 87 ? 30.416 86.709 24.060 1.00 34.47 87 ALA A N 1
ATOM 579 C CA . ALA A 1 87 ? 29.971 87.434 25.245 1.00 34.71 87 ALA A CA 1
ATOM 580 C C . ALA A 1 87 ? 31.072 88.400 25.690 1.00 35.02 87 ALA A C 1
ATOM 581 O O . ALA A 1 87 ? 30.793 89.524 26.095 1.00 34.67 87 ALA A O 1
ATOM 583 N N . GLY A 1 88 ? 32.324 87.953 25.609 1.00 35.33 88 GLY A N 1
ATOM 584 C CA . GLY A 1 88 ? 33.442 88.799 25.988 1.00 36.61 88 GLY A CA 1
ATOM 585 C C . GLY A 1 88 ? 33.571 90.001 25.062 1.00 38.18 88 GLY A C 1
ATOM 586 O O . GLY A 1 88 ? 34.080 91.059 25.454 1.00 38.10 88 GLY A O 1
ATOM 587 N N . LEU A 1 89 ? 33.109 89.837 23.826 1.00 36.32 89 LEU A N 1
ATOM 588 C CA . LEU A 1 89 ? 33.158 90.914 22.848 1.00 37.40 89 LEU A CA 1
ATOM 589 C C . LEU A 1 89 ? 32.038 91.898 23.171 1.00 38.34 89 LEU A C 1
ATOM 590 O O . LEU A 1 89 ? 32.257 93.107 23.205 1.00 40.15 89 LEU A O 1
ATOM 595 N N . VAL A 1 90 ? 30.845 91.366 23.423 1.00 38.30 90 VAL A N 1
ATOM 596 C CA . VAL A 1 90 ? 29.686 92.186 23.756 1.00 39.19 90 VAL A CA 1
ATOM 597 C C . VAL A 1 90 ? 29.909 93.049 25.005 1.00 41.42 90 VAL A C 1
ATOM 598 O O . VAL A 1 90 ? 29.456 94.191 25.072 1.00 41.10 90 VAL A O 1
ATOM 602 N N . ALA A 1 91 ? 30.609 92.503 25.990 1.00 43.43 91 ALA A N 1
ATOM 603 C CA . ALA A 1 91 ? 30.858 93.225 27.228 1.00 45.64 91 ALA A CA 1
ATOM 604 C C . ALA A 1 91 ? 32.045 94.179 27.170 1.00 47.70 91 ALA A C 1
ATOM 605 O O . ALA A 1 91 ? 32.278 94.927 28.113 1.00 47.54 91 ALA A O 1
ATOM 607 N N . SER A 1 92 ? 32.790 94.165 26.069 1.00 50.00 92 SER A N 1
ATOM 608 C CA . SER A 1 92 ? 33.959 95.030 25.953 1.00 52.80 92 SER A CA 1
ATOM 609 C C . SER A 1 92 ? 33.668 96.478 25.559 1.00 56.32 92 SER A C 1
ATOM 610 O O . SER A 1 92 ? 34.555 97.330 25.636 1.00 56.48 92 SER A O 1
ATOM 613 N N . ARG A 1 93 ? 32.439 96.764 25.142 1.00 60.14 93 ARG A N 1
ATOM 614 C CA . ARG A 1 93 ? 32.094 98.122 24.725 1.00 64.28 93 ARG A CA 1
ATOM 615 C C . ARG A 1 93 ? 30.668 98.539 25.074 1.00 66.47 93 ARG A C 1
ATOM 616 O O . ARG A 1 93 ? 29.814 97.698 25.354 1.00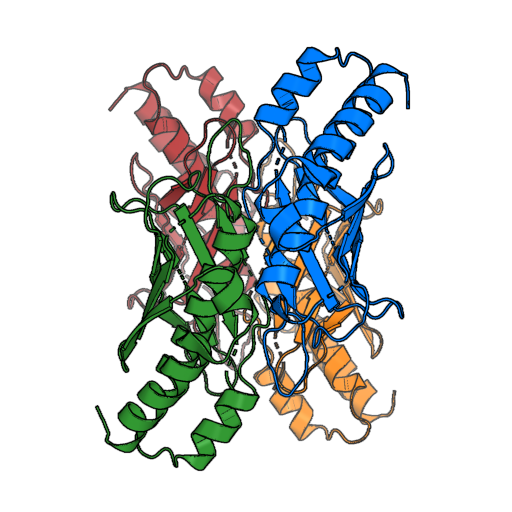 66.75 93 ARG A O 1
ATOM 624 N N . ASP A 1 94 ? 30.424 99.849 25.050 1.00 68.89 94 ASP A N 1
ATOM 625 C CA . ASP A 1 94 ? 29.104 100.405 25.342 1.00 71.00 94 ASP A CA 1
ATOM 626 C C . ASP A 1 94 ? 28.492 101.023 24.084 1.00 72.30 94 ASP A C 1
ATOM 627 O O . ASP A 1 94 ? 27.271 101.135 23.964 1.00 73.01 94 ASP A O 1
ATOM 632 N N . ASP A 1 95 ? 29.351 101.415 23.147 1.00 73.05 95 ASP A N 1
ATOM 633 C CA . ASP A 1 95 ? 28.913 102.028 21.900 1.00 73.31 95 ASP A CA 1
ATOM 634 C C . ASP A 1 95 ? 28.301 101.011 20.942 1.00 72.84 95 ASP A C 1
ATOM 635 O O . ASP A 1 95 ? 27.975 101.349 19.806 1.00 73.02 95 ASP A O 1
ATOM 640 N N . TRP A 1 96 ? 28.152 99.768 21.393 1.00 71.79 96 TRP A N 1
ATOM 641 C CA . TRP A 1 96 ? 27.582 98.718 20.552 1.00 71.32 96 TRP A CA 1
ATOM 642 C C . TRP A 1 96 ? 26.159 99.027 20.094 1.00 71.12 96 TRP A C 1
ATOM 643 O O . TRP A 1 96 ? 25.271 99.248 20.916 1.00 70.28 96 TRP A O 1
ATOM 654 N N . THR A 1 97 ? 25.944 99.042 18.782 1.00 70.93 97 THR A N 1
ATOM 655 C CA . THR A 1 97 ? 24.608 99.270 18.246 1.00 71.34 97 THR A CA 1
ATOM 656 C C . THR A 1 97 ? 24.119 97.877 17.860 1.00 71.35 97 THR A C 1
ATOM 657 O O . THR A 1 97 ? 24.923 97.007 17.523 1.00 71.39 97 THR A O 1
ATOM 661 N N . ILE A 1 98 ? 22.812 97.659 17.908 1.00 71.37 98 ILE A N 1
ATOM 662 C CA . ILE A 1 98 ? 22.253 96.352 17.592 1.00 71.81 98 ILE A CA 1
ATOM 663 C C . ILE A 1 98 ? 22.860 95.648 16.378 1.00 71.99 98 ILE A C 1
ATOM 664 O O . ILE A 1 98 ? 23.382 94.541 16.503 1.00 71.71 98 ILE A O 1
ATOM 669 N N . GLU A 1 99 ? 22.794 96.274 15.208 1.00 72.18 99 GLU A N 1
ATOM 670 C CA . GLU A 1 99 ? 23.334 95.653 13.998 1.00 71.99 99 GLU A CA 1
ATOM 671 C C . GLU A 1 99 ? 24.857 95.583 14.003 1.00 70.51 99 GLU A C 1
ATOM 672 O O . GLU A 1 99 ? 25.450 94.730 13.340 1.00 69.95 99 GLU A O 1
ATOM 678 N N . GLU A 1 100 ? 25.480 96.487 14.751 1.00 68.57 100 GLU A N 1
ATOM 679 C CA . GLU A 1 100 ? 26.932 96.536 14.857 1.00 66.87 100 GLU A CA 1
ATOM 680 C C . GLU A 1 100 ? 27.415 95.230 15.499 1.00 65.48 100 GLU A C 1
ATOM 681 O O . GLU A 1 100 ? 28.512 94.752 15.218 1.00 64.70 100 GLU A O 1
ATOM 687 N N . LEU A 1 101 ? 26.580 94.653 16.356 1.00 64.04 101 LEU A N 1
ATOM 688 C CA . LEU A 1 101 ? 26.912 93.398 17.013 1.00 62.88 101 LEU A CA 1
ATOM 689 C C . LEU A 1 101 ? 26.394 92.223 16.196 1.00 62.04 101 LEU A C 1
ATOM 690 O O . LEU A 1 101 ? 26.927 91.121 16.278 1.00 61.34 101 LEU A O 1
ATOM 695 N N . GLN A 1 102 ? 25.352 92.460 15.407 1.00 61.50 102 GLN A N 1
ATOM 696 C CA . GLN A 1 102 ? 24.792 91.403 14.576 1.00 61.57 102 GLN A CA 1
ATOM 697 C C . GLN A 1 102 ? 25.733 91.126 13.409 1.00 60.23 102 GLN A C 1
ATOM 698 O O . GLN A 1 102 ? 25.797 90.005 12.903 1.00 59.27 102 GLN A O 1
ATOM 704 N N . GLN A 1 103 ? 26.461 92.154 12.984 1.00 58.83 103 GLN A N 1
ATOM 705 C CA . GLN A 1 103 ? 27.426 91.996 11.907 1.00 58.05 103 GLN A CA 1
ATOM 706 C C . GLN A 1 103 ? 28.600 91.221 12.489 1.00 56.38 103 GLN A C 1
ATOM 707 O O . GLN A 1 103 ? 29.266 90.452 11.794 1.00 56.77 103 GLN A O 1
ATOM 713 N N . ARG A 1 104 ? 28.841 91.429 13.779 1.00 54.17 104 ARG A N 1
ATOM 714 C CA . ARG A 1 104 ? 29.915 90.739 14.478 1.00 51.86 104 ARG A CA 1
ATOM 715 C C . ARG A 1 104 ? 29.584 89.255 14.562 1.00 50.38 104 ARG A C 1
ATOM 716 O O . ARG A 1 104 ? 30.431 88.405 14.301 1.00 50.11 104 ARG A O 1
ATOM 724 N N . LEU A 1 105 ? 28.341 88.950 14.914 1.00 48.24 105 LEU A N 1
ATOM 725 C CA . LEU A 1 105 ? 27.917 87.568 15.038 1.00 48.51 105 LEU A CA 1
ATOM 726 C C . LEU A 1 105 ? 28.096 86.800 13.734 1.00 48.94 105 LEU A C 1
ATOM 727 O O . LEU A 1 105 ? 28.306 85.585 13.746 1.00 47.33 105 LEU A O 1
ATOM 732 N N . GLN A 1 106 ? 28.011 87.506 12.611 1.00 49.87 106 GLN A N 1
ATOM 733 C CA . GLN A 1 106 ? 28.169 86.872 11.307 1.00 50.96 106 GLN A CA 1
ATOM 734 C C . GLN A 1 106 ? 29.610 86.435 11.098 1.00 49.70 106 GLN A C 1
ATOM 735 O O . GLN A 1 106 ? 29.881 85.482 10.365 1.00 49.65 106 GLN A O 1
ATOM 741 N N . THR A 1 107 ? 30.531 87.135 11.751 1.00 46.59 107 THR A N 1
ATOM 742 C CA . THR A 1 107 ? 31.946 86.827 11.629 1.00 46.45 107 THR A CA 1
ATOM 743 C C . THR A 1 107 ? 32.434 85.782 12.645 1.00 44.14 107 THR A C 1
ATOM 744 O O . THR A 1 107 ? 33.480 85.169 12.449 1.00 42.35 107 THR A O 1
ATOM 748 N N . LEU A 1 108 ? 31.678 85.576 13.721 1.00 41.01 108 LEU A N 1
ATOM 749 C CA . LEU A 1 108 ? 32.063 84.607 14.746 1.00 38.23 108 LEU A CA 1
ATOM 750 C C . LEU A 1 108 ? 32.392 83.239 14.149 1.00 36.65 108 LEU A C 1
ATOM 751 O O . LEU A 1 108 ? 31.603 82.684 13.388 1.00 34.96 108 LEU A O 1
ATOM 756 N N . GLY A 1 109 ? 33.554 82.704 14.513 1.00 34.82 109 GLY A N 1
ATOM 757 C CA . GLY A 1 109 ? 33.969 81.401 14.016 1.00 32.86 109 GLY A CA 1
ATOM 758 C C . GLY A 1 109 ? 35.191 80.879 14.748 1.00 30.54 109 GLY A C 1
ATOM 759 O O . GLY A 1 109 ? 35.917 81.645 15.377 1.00 29.62 109 GLY A O 1
ATOM 760 N N . THR A 1 110 ? 35.418 79.574 14.673 1.00 30.09 110 THR A N 1
ATOM 761 C CA . THR A 1 110 ? 36.566 78.953 15.332 1.00 26.73 110 THR A CA 1
ATOM 762 C C . THR A 1 110 ? 37.753 78.908 14.370 1.00 25.72 110 THR A C 1
ATOM 763 O O . THR A 1 110 ? 37.595 78.483 13.237 1.00 25.60 110 THR A O 1
ATOM 767 N N . ILE A 1 111 ? 38.926 79.354 14.813 1.00 24.60 111 ILE A N 1
ATOM 768 C CA . ILE A 1 111 ? 40.129 79.312 13.980 1.00 25.19 111 ILE A CA 1
ATOM 769 C C . ILE A 1 111 ? 40.815 77.979 14.295 1.00 26.26 111 ILE A C 1
ATOM 770 O O . ILE A 1 111 ? 41.070 77.169 13.405 1.00 26.48 111 ILE A O 1
ATOM 775 N N . ASP A 1 112 ? 41.109 77.754 15.570 1.00 25.55 112 ASP A N 1
ATOM 776 C CA . ASP A 1 112 ? 41.706 76.502 15.992 1.00 26.75 112 ASP A CA 1
ATOM 777 C C . ASP A 1 112 ? 41.200 76.135 17.378 1.00 25.39 112 ASP A C 1
ATOM 778 O O . ASP A 1 112 ? 40.658 76.970 18.104 1.00 24.01 112 ASP A O 1
ATOM 791 N N . ARG A 1 114 ? 42.019 73.065 20.709 1.00 22.39 114 ARG A N 1
ATOM 792 C CA . ARG A 1 114 ? 42.721 71.933 21.278 1.00 20.01 114 ARG A CA 1
ATOM 793 C C . ARG A 1 114 ? 41.843 71.353 22.370 1.00 20.45 114 ARG A C 1
ATOM 794 O O . ARG A 1 114 ? 41.366 72.070 23.245 1.00 19.07 114 ARG A O 1
ATOM 802 N N . VAL A 1 115 ? 41.622 70.050 22.314 1.00 20.74 115 VAL A N 1
ATOM 803 C CA . VAL A 1 115 ? 40.831 69.392 23.325 1.00 20.25 115 VAL A CA 1
ATOM 804 C C . VAL A 1 115 ? 41.721 68.407 24.062 1.00 20.53 115 VAL A C 1
ATOM 805 O O . VAL A 1 115 ? 42.458 67.631 23.441 1.00 23.30 115 VAL A O 1
ATOM 809 N N . ASP A 1 116 ? 41.667 68.446 25.383 1.00 20.15 116 ASP A N 1
ATOM 810 C CA . ASP A 1 116 ? 42.438 67.520 26.205 1.00 21.47 116 ASP A CA 1
ATOM 811 C C . ASP A 1 116 ? 41.424 66.587 26.881 1.00 22.43 116 ASP A C 1
ATOM 812 O O . ASP A 1 116 ? 40.602 67.033 27.688 1.00 22.07 116 ASP A O 1
ATOM 817 N N . TYR A 1 117 ? 41.467 65.309 26.510 1.00 22.14 117 TYR A N 1
ATOM 818 C CA . TYR A 1 117 ? 40.577 64.288 27.062 1.00 22.05 117 TYR A CA 1
ATOM 819 C C . TYR A 1 117 ? 41.188 63.764 28.350 1.00 22.02 117 TYR A C 1
ATOM 820 O O . TYR A 1 117 ? 42.163 63.024 28.339 1.00 23.86 117 TYR A O 1
ATOM 829 N N . LEU A 1 118 ? 40.599 64.153 29.468 1.00 25.49 118 LEU A N 1
ATOM 830 C CA . LEU A 1 118 ? 41.118 63.782 30.782 1.00 25.71 118 LEU A CA 1
ATOM 831 C C . LEU A 1 118 ? 40.774 62.372 31.248 1.00 26.31 118 LEU A C 1
ATOM 832 O O . LEU A 1 118 ? 41.630 61.674 31.786 1.00 29.33 118 LEU A O 1
ATOM 837 N N . ARG A 1 119 ? 39.524 61.964 31.055 1.00 27.47 119 ARG A N 1
ATOM 838 C CA . ARG A 1 119 ? 39.063 60.639 31.474 1.00 28.41 119 ARG A CA 1
ATOM 839 C C . ARG A 1 119 ? 37.743 60.308 30.778 1.00 28.87 119 ARG A C 1
ATOM 840 O O . ARG A 1 119 ? 37.062 61.202 30.290 1.00 28.83 119 ARG A O 1
ATOM 848 N N . PRO A 1 120 ? 37.361 59.019 30.738 1.00 29.74 120 PRO A N 1
ATOM 849 C CA . PRO A 1 120 ? 36.125 58.557 30.093 1.00 30.63 120 PRO A CA 1
ATOM 850 C C . PRO A 1 120 ? 34.883 59.397 30.344 1.00 30.24 120 PRO A C 1
ATOM 851 O O . PRO A 1 120 ? 34.577 59.769 31.481 1.00 28.33 120 PRO A O 1
ATOM 855 N N . GLY A 1 121 ? 34.158 59.671 29.264 1.00 31.84 121 GLY A N 1
ATOM 856 C CA . GLY A 1 121 ? 32.952 60.469 29.359 1.00 33.16 121 GLY A CA 1
ATOM 857 C C . GLY A 1 121 ? 31.740 59.726 29.889 1.00 34.01 121 GLY A C 1
ATOM 858 O O . GLY A 1 121 ? 30.841 59.392 29.127 1.00 35.34 121 GLY A O 1
ATOM 859 N N . ARG A 1 122 ? 31.714 59.447 31.187 1.00 33.36 122 ARG A N 1
ATOM 860 C CA . ARG A 1 122 ? 30.566 58.773 31.782 1.00 34.03 122 ARG A CA 1
ATOM 861 C C . ARG A 1 122 ? 29.729 59.843 32.469 1.00 32.47 122 ARG A C 1
ATOM 862 O O . ARG A 1 122 ? 30.270 60.844 32.936 1.00 32.56 122 ARG A O 1
ATOM 870 N N . GLY A 1 123 ? 28.417 59.643 32.515 1.00 31.00 123 GLY A N 1
ATOM 871 C CA . GLY A 1 123 ? 27.543 60.615 33.146 1.00 30.15 123 GLY A CA 1
ATOM 872 C C . GLY A 1 123 ? 26.141 60.636 32.560 1.00 30.45 123 GLY A C 1
ATOM 873 O O . GLY A 1 123 ? 25.889 60.076 31.492 1.00 30.46 123 GLY A O 1
ATOM 874 N N . GLN A 1 124 ? 25.222 61.289 33.260 1.00 30.91 124 GLN A N 1
ATOM 875 C CA . GLN A 1 124 ? 23.839 61.373 32.810 1.00 32.20 124 GLN A CA 1
ATOM 876 C C . GLN A 1 124 ? 23.600 62.679 32.076 1.00 31.70 124 GLN A C 1
ATOM 877 O O . GLN A 1 124 ? 22.915 62.711 31.046 1.00 31.91 124 GLN A O 1
ATOM 883 N N . ILE A 1 125 ? 24.167 63.751 32.619 1.00 29.33 125 ILE A N 1
ATOM 884 C CA . ILE A 1 125 ? 24.043 65.085 32.043 1.00 30.61 125 ILE A CA 1
ATOM 885 C C . ILE A 1 125 ? 25.415 65.742 32.009 1.00 30.34 125 ILE A C 1
ATOM 886 O O . ILE A 1 125 ? 26.095 65.821 33.031 1.00 30.49 125 ILE A O 1
ATOM 891 N N . PHE A 1 126 ? 25.817 66.213 30.835 1.00 28.11 126 PHE A N 1
ATOM 892 C CA . PHE A 1 126 ? 27.104 66.869 30.689 1.00 29.33 126 PHE A CA 1
ATOM 893 C C . PHE A 1 126 ? 26.918 68.379 30.587 1.00 30.13 126 PHE A C 1
ATOM 894 O O . PHE A 1 126 ? 26.056 68.864 29.847 1.00 30.46 126 PHE A O 1
ATOM 902 N N . THR A 1 127 ? 27.737 69.111 31.342 1.00 29.10 127 THR A N 1
ATOM 903 C CA . THR A 1 127 ? 27.671 70.564 31.383 1.00 29.53 127 THR A CA 1
ATOM 904 C C . THR A 1 127 ? 29.004 71.212 31.019 1.00 28.51 127 THR A C 1
ATOM 905 O O . THR A 1 127 ? 30.058 70.762 31.456 1.00 29.65 127 THR A O 1
ATOM 909 N N . GLY A 1 128 ? 28.944 72.282 30.232 1.00 28.17 128 GLY A N 1
ATOM 910 C CA . GLY A 1 128 ? 30.151 72.970 29.822 1.00 26.75 128 GLY A CA 1
ATOM 911 C C . GLY A 1 128 ? 30.158 74.467 30.093 1.00 26.62 128 GLY A C 1
ATOM 912 O O . GLY A 1 128 ? 29.154 75.161 29.912 1.00 24.95 128 GLY A O 1
ATOM 913 N N . THR A 1 129 ? 31.305 74.962 30.542 1.00 26.26 129 THR A N 1
ATOM 914 C CA . THR A 1 129 ? 31.482 76.382 30.823 1.00 25.08 129 THR A CA 1
ATOM 915 C C . THR A 1 129 ? 32.834 76.792 30.266 1.00 24.53 129 THR A C 1
ATOM 916 O O . THR A 1 129 ? 33.657 75.942 29.915 1.00 23.11 129 THR A O 1
ATOM 920 N N . GLY A 1 130 ? 33.068 78.094 30.186 1.00 24.64 130 GLY A N 1
ATOM 921 C CA . GLY A 1 130 ? 34.342 78.562 29.682 1.00 25.29 130 GLY A CA 1
ATOM 922 C C . GLY A 1 130 ? 34.643 79.964 30.161 1.00 26.24 130 GLY A C 1
ATOM 923 O O . GLY A 1 130 ? 33.894 80.525 30.960 1.00 25.21 130 GLY A O 1
ATOM 924 N N . SER A 1 131 ? 35.751 80.519 29.680 1.00 24.81 131 SER A N 1
ATOM 925 C CA . SER A 1 131 ? 36.151 81.869 30.027 1.00 25.19 131 SER A CA 1
ATOM 926 C C . SER A 1 131 ? 37.142 82.365 28.992 1.00 25.61 131 SER A C 1
ATOM 927 O O . SER A 1 131 ? 37.785 81.580 28.278 1.00 24.66 131 SER A O 1
ATOM 930 N N . VAL A 1 132 ? 37.248 83.682 28.914 1.00 26.50 132 VAL A N 1
ATOM 931 C CA . VAL A 1 132 ? 38.126 84.349 27.971 1.00 24.74 132 VAL A CA 1
ATOM 932 C C . VAL A 1 132 ? 39.483 84.532 28.624 1.00 24.21 132 VAL A C 1
ATOM 933 O O . VAL A 1 132 ? 39.566 85.075 29.721 1.00 25.23 132 VAL A O 1
ATOM 937 N N . ILE A 1 133 ? 40.547 84.065 27.978 1.00 23.17 133 ILE A N 1
ATOM 938 C CA . ILE A 1 133 ? 41.869 84.240 28.561 1.00 25.21 133 ILE A CA 1
ATOM 939 C C . ILE A 1 133 ? 42.619 85.339 27.822 1.00 25.48 133 ILE A C 1
ATOM 940 O O . ILE A 1 133 ? 43.637 85.838 28.290 1.00 25.50 133 ILE A O 1
ATOM 945 N N . ARG A 1 134 ? 42.090 85.722 26.667 1.00 27.93 134 ARG A N 1
ATOM 946 C CA . ARG A 1 134 ? 42.654 86.804 25.870 1.00 28.78 134 ARG A CA 1
ATOM 947 C C . ARG A 1 134 ? 41.508 87.405 25.076 1.00 30.63 134 ARG A C 1
ATOM 948 O O . ARG A 1 134 ? 40.986 86.773 24.163 1.00 28.78 134 ARG A O 1
ATOM 956 N N . ALA A 1 135 ? 41.113 88.622 25.430 1.00 32.53 135 ALA A N 1
ATOM 957 C CA . ALA A 1 135 ? 40.009 89.286 24.748 1.00 35.10 135 ALA A CA 1
ATOM 958 C C . ALA A 1 135 ? 40.536 90.213 23.666 1.00 36.10 135 ALA A C 1
ATOM 959 O O . ALA A 1 135 ? 41.524 90.904 23.870 1.00 38.25 135 ALA A O 1
ATOM 961 N N . GLY A 1 136 ? 39.888 90.227 22.509 1.00 37.94 136 GLY A N 1
ATOM 962 C CA . GLY A 1 136 ? 40.355 91.092 21.436 1.00 37.96 136 GLY A CA 1
ATOM 963 C C . GLY A 1 136 ? 39.243 91.660 20.574 1.00 38.31 136 GLY A C 1
ATOM 964 O O . GLY A 1 136 ? 38.090 91.250 20.687 1.00 37.28 136 GLY A O 1
ATOM 965 N N . ASN A 1 137 ? 39.584 92.613 19.712 1.00 40.00 137 ASN A N 1
ATOM 966 C CA . ASN A 1 137 ? 38.584 93.205 18.835 1.00 41.91 137 ASN A CA 1
ATOM 967 C C . ASN A 1 137 ? 38.420 92.373 17.570 1.00 41.67 137 ASN A C 1
ATOM 968 O O . ASN A 1 137 ? 37.455 92.542 16.831 1.00 42.89 137 ASN A O 1
ATOM 973 N N . ARG A 1 138 ? 39.366 91.480 17.305 1.00 41.73 138 ARG A N 1
ATOM 974 C CA . ARG A 1 138 ? 39.245 90.636 16.123 1.00 41.50 138 ARG A CA 1
ATOM 975 C C . ARG A 1 138 ? 39.500 89.158 16.416 1.00 37.17 138 ARG A C 1
ATOM 976 O O . ARG A 1 138 ? 38.968 88.294 15.733 1.00 35.54 138 ARG A O 1
ATOM 984 N N . VAL A 1 139 ? 40.293 88.876 17.444 1.00 35.80 139 VAL A N 1
ATOM 985 C CA . VAL A 1 139 ? 40.604 87.501 17.826 1.00 33.59 139 VAL A CA 1
ATOM 986 C C . VAL A 1 139 ? 40.612 87.333 19.344 1.00 32.36 139 VAL A C 1
ATOM 987 O O . VAL A 1 139 ? 41.219 88.137 20.056 1.00 30.85 139 VAL A O 1
ATOM 991 N N . SER A 1 140 ? 39.927 86.294 19.826 1.00 29.56 140 SER A N 1
ATOM 992 C CA . SER A 1 140 ? 39.868 85.984 21.254 1.00 30.01 140 SER A CA 1
ATOM 993 C C . SER A 1 140 ? 40.234 84.520 21.504 1.00 29.15 140 SER A C 1
ATOM 994 O O . SER A 1 140 ? 39.899 83.642 20.701 1.00 27.84 140 SER A O 1
ATOM 997 N N . VAL A 1 141 ? 40.930 84.267 22.610 1.00 25.97 141 VAL A N 1
ATOM 998 C CA . VAL A 1 141 ? 41.300 82.911 22.987 1.00 25.00 141 VAL A CA 1
ATOM 999 C C . VAL A 1 141 ? 40.520 82.567 24.251 1.00 25.08 141 VAL A C 1
ATOM 1000 O O . VAL A 1 141 ? 40.403 83.391 25.156 1.00 25.78 141 VAL A O 1
ATOM 1004 N N . CYS A 1 142 ? 39.972 81.356 24.300 1.00 24.82 142 CYS A N 1
ATOM 1005 C CA . CYS A 1 142 ? 39.180 80.915 25.442 1.00 25.56 142 CYS A CA 1
ATOM 1006 C C . CYS A 1 142 ? 39.545 79.534 25.969 1.00 26.51 142 CYS A C 1
ATOM 1007 O O . CYS A 1 142 ? 40.135 78.716 25.261 1.00 23.30 142 CYS A O 1
ATOM 1010 N N . ARG A 1 143 ? 39.178 79.290 27.224 1.00 25.94 143 ARG A N 1
ATOM 1011 C CA . ARG A 1 143 ? 39.385 77.994 27.851 1.00 26.71 143 ARG A CA 1
ATOM 1012 C C . ARG A 1 143 ? 37.991 77.412 28.106 1.00 26.54 143 ARG A C 1
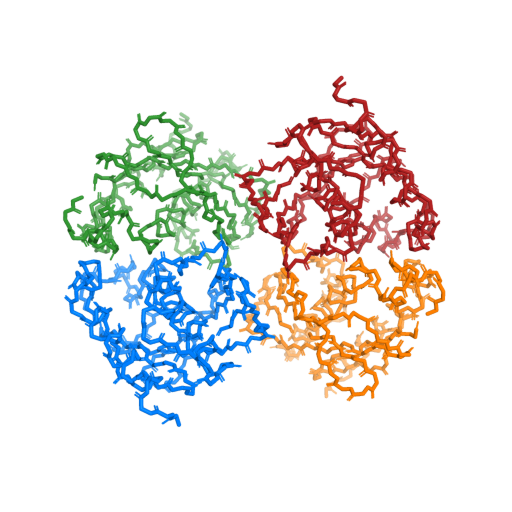ATOM 1013 O O . ARG A 1 143 ? 37.089 78.118 28.555 1.00 25.57 143 ARG A O 1
ATOM 1029 N N . GLU A 1 145 ? 35.554 73.882 29.502 1.00 25.01 145 GLU A N 1
ATOM 1030 C CA . GLU A 1 145 ? 35.576 72.758 30.411 1.00 26.80 145 GLU A CA 1
ATOM 1031 C C . GLU A 1 145 ? 34.248 72.017 30.364 1.00 26.03 145 GLU A C 1
ATOM 1032 O O . GLU A 1 145 ? 33.180 72.630 30.328 1.00 24.45 145 GLU A O 1
ATOM 1038 N N . LEU A 1 146 ? 34.331 70.694 30.352 1.00 25.23 146 LEU A N 1
ATOM 1039 C CA . LEU A 1 146 ? 33.148 69.844 30.335 1.00 23.92 146 LEU A CA 1
ATOM 1040 C C . LEU A 1 146 ? 33.199 68.900 31.545 1.00 22.66 146 LEU A C 1
ATOM 1041 O O . LEU A 1 146 ? 34.221 68.258 31.800 1.00 20.99 146 LEU A O 1
ATOM 1046 N N . HIS A 1 147 ? 32.103 68.832 32.292 1.00 22.37 147 HIS A N 1
ATOM 1047 C CA . HIS A 1 147 ? 32.014 67.946 33.451 1.00 24.35 147 HIS A CA 1
ATOM 1048 C C . HIS A 1 147 ? 30.658 67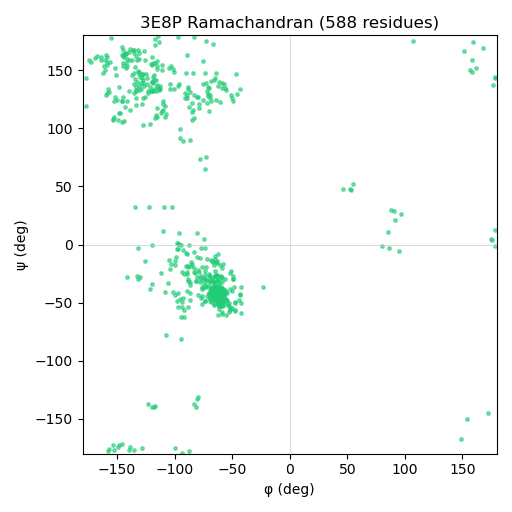.243 33.408 1.00 24.12 147 HIS A C 1
ATOM 1049 O O . HIS A 1 147 ? 29.796 67.622 32.614 1.00 25.14 147 HIS A O 1
ATOM 1056 N N . ASN A 1 148 ? 30.469 66.210 34.228 1.00 26.24 148 ASN A N 1
ATOM 1057 C CA . ASN A 1 148 ? 29.185 65.501 34.260 1.00 23.79 148 ASN A CA 1
ATOM 1058 C C . ASN A 1 148 ? 28.375 66.005 35.459 1.00 24.82 148 ASN A C 1
ATOM 1059 O O . ASN A 1 148 ? 28.819 66.921 36.158 1.00 23.03 148 ASN A O 1
ATOM 1064 N N . GLU A 1 149 ? 27.211 65.408 35.714 1.00 24.80 149 GLU A N 1
ATOM 1065 C CA . GLU A 1 149 ? 26.338 65.894 36.793 1.00 25.50 149 GLU A CA 1
ATOM 1066 C C . GLU A 1 149 ? 26.894 65.791 38.216 1.00 26.66 149 GLU A C 1
ATOM 1067 O O . GLU A 1 149 ? 26.368 66.425 39.140 1.00 28.94 149 GLU A O 1
ATOM 1073 N N . GLN A 1 150 ? 27.948 65.004 38.393 1.00 24.42 150 GLN A N 1
ATOM 1074 C CA . GLN A 1 150 ? 28.566 64.850 39.701 1.00 24.22 150 GLN A CA 1
ATOM 1075 C C . GLN A 1 150 ? 29.707 65.852 39.852 1.00 23.93 150 GLN A C 1
ATOM 1076 O O . GLN A 1 150 ? 30.317 65.947 40.914 1.00 23.08 150 GLN A O 1
ATOM 1082 N N . GLY A 1 151 ? 29.988 66.592 38.781 1.00 22.67 151 GLY A N 1
ATOM 1083 C CA . GLY A 1 151 ? 31.051 67.585 38.807 1.00 22.82 151 GLY A CA 1
ATOM 1084 C C . GLY A 1 151 ? 32.389 67.083 38.275 1.00 23.78 151 GLY A C 1
ATOM 1085 O O . GLY A 1 151 ? 33.335 67.857 38.136 1.00 22.45 151 GLY A O 1
ATOM 1086 N N . THR A 1 152 ? 32.472 65.792 37.969 1.00 22.09 152 THR A N 1
ATOM 1087 C CA . THR A 1 152 ? 33.717 65.208 37.473 1.00 23.27 152 THR A CA 1
ATOM 1088 C C . THR A 1 152 ? 34.136 65.784 36.119 1.00 23.75 152 THR A C 1
ATOM 1089 O O . THR A 1 152 ? 33.362 65.732 35.166 1.00 24.26 152 THR A O 1
ATOM 1093 N N . HIS A 1 153 ? 35.355 66.321 36.036 1.00 18.85 153 HIS A N 1
ATOM 1094 C CA . HIS A 1 153 ? 35.833 66.889 34.784 1.00 21.76 153 HIS A CA 1
ATOM 1095 C C . HIS A 1 153 ? 36.084 65.800 33.749 1.00 21.17 153 HIS A C 1
ATOM 1096 O O . HIS A 1 153 ? 36.769 64.813 34.015 1.00 21.13 153 HIS A O 1
ATOM 1103 N N . ILE A 1 154 ? 35.517 65.997 32.567 1.00 20.54 154 ILE A N 1
ATOM 1104 C CA . ILE A 1 154 ? 35.635 65.042 31.481 1.00 21.04 154 ILE A CA 1
ATOM 1105 C C . ILE A 1 154 ? 36.729 65.453 30.517 1.00 21.22 154 ILE A C 1
ATOM 1106 O O . ILE A 1 154 ? 37.588 64.647 30.148 1.00 22.39 154 ILE A O 1
ATOM 1111 N N . ALA A 1 155 ? 36.703 66.718 30.120 1.00 22.10 155 ALA A N 1
ATOM 1112 C CA . ALA A 1 155 ? 37.689 67.238 29.188 1.00 20.69 155 ALA A CA 1
ATOM 1113 C C . ALA A 1 155 ? 37.830 68.745 29.331 1.00 21.40 155 ALA A C 1
ATOM 1114 O O . ALA A 1 155 ? 36.923 69.411 29.828 1.00 19.08 155 ALA A O 1
ATOM 1116 N N . PHE A 1 156 ? 38.984 69.262 28.908 1.00 20.27 156 PHE A N 1
ATOM 1117 C CA . PHE A 1 156 ? 39.251 70.691 28.924 1.00 21.49 156 PHE A CA 1
ATOM 1118 C C . PHE A 1 156 ? 39.503 71.081 27.482 1.00 21.50 156 PHE A C 1
ATOM 1119 O O . PHE A 1 156 ? 39.928 70.262 26.671 1.00 21.27 156 PHE A O 1
ATOM 1127 N N . GLY A 1 157 ? 39.258 72.344 27.169 1.00 22.30 157 GLY A N 1
ATOM 1128 C CA . GLY A 1 157 ? 39.502 72.822 25.825 1.00 20.98 157 GLY A CA 1
ATOM 1129 C C . GLY A 1 157 ? 40.116 74.214 25.836 1.00 20.01 157 GLY A C 1
ATOM 1130 O O . GLY A 1 157 ? 40.140 74.895 26.862 1.00 19.95 157 GLY A O 1
ATOM 1131 N N . THR A 1 158 ? 40.651 74.618 24.693 1.00 19.20 158 THR A N 1
ATOM 1132 C CA . THR A 1 158 ? 41.209 75.953 24.518 1.00 19.75 158 THR A CA 1
ATOM 1133 C C . THR A 1 158 ? 40.895 76.289 23.064 1.00 20.69 158 THR A C 1
ATOM 1134 O O . THR A 1 158 ? 41.253 75.531 22.159 1.00 20.95 158 THR A O 1
ATOM 1138 N N . GLY A 1 159 ? 40.204 77.402 22.838 1.00 21.61 159 GLY A N 1
ATOM 1139 C CA . GLY A 1 159 ? 39.876 77.791 21.477 1.00 22.76 159 GLY A CA 1
ATOM 1140 C C . GLY A 1 159 ? 40.257 79.211 21.093 1.00 24.18 159 GLY A C 1
ATOM 1141 O O . GLY A 1 159 ? 40.233 80.126 21.918 1.00 26.09 159 GLY A O 1
ATOM 1142 N N . THR A 1 160 ? 40.627 79.388 19.830 1.00 23.20 160 THR A N 1
ATOM 1143 C CA . THR A 1 160 ? 40.983 80.691 19.302 1.00 21.59 160 THR A CA 1
ATOM 1144 C C . THR A 1 160 ? 39.837 81.037 18.363 1.00 22.91 160 THR A C 1
ATOM 1145 O O . THR A 1 160 ? 39.551 80.302 17.416 1.00 21.58 160 THR A O 1
ATOM 1149 N N . TYR A 1 161 ? 39.165 82.148 18.641 1.00 24.37 161 TYR A N 1
ATOM 1150 C CA . TYR A 1 161 ? 38.018 82.551 17.847 1.00 24.68 161 TYR A CA 1
ATOM 1151 C C . TYR A 1 161 ? 38.149 83.891 17.150 1.00 26.58 161 TYR A C 1
ATOM 1152 O O . TYR A 1 161 ? 38.827 84.805 17.628 1.00 26.18 161 TYR A O 1
ATOM 1169 N N . VAL A 1 163 ? 36.392 87.189 16.141 1.00 32.20 163 VAL A N 1
ATOM 1170 C CA . VAL A 1 163 ? 35.254 87.975 16.623 1.00 34.77 163 VAL A CA 1
ATOM 1171 C C . VAL A 1 163 ? 35.093 89.299 15.886 1.00 36.11 163 VAL A C 1
ATOM 1172 O O . VAL A 1 163 ? 34.232 90.117 16.222 1.00 36.94 163 VAL A O 1
ATOM 1176 N N . GLY A 1 164 ? 35.928 89.495 14.874 1.00 40.01 164 GLY A N 1
ATOM 1177 C CA . GLY A 1 164 ? 35.886 90.711 14.083 1.00 42.12 164 GLY A CA 1
ATOM 1178 C C . GLY A 1 164 ? 36.688 90.551 12.803 1.00 43.76 164 GLY A C 1
ATOM 1179 O O . GLY A 1 164 ? 37.158 89.419 12.539 1.00 44.97 164 GLY A O 1
ATOM 1181 N N . SER B 1 12 ? 57.017 64.007 51.852 1.00 74.03 12 SER B N 1
ATOM 1182 C CA . SER B 1 12 ? 57.599 62.946 50.980 1.00 74.09 12 SER B CA 1
ATOM 1183 C C . SER B 1 12 ? 58.629 62.111 51.734 1.00 73.69 12 SER B C 1
ATOM 1184 O O . SER B 1 12 ? 59.320 62.611 52.620 1.00 74.21 12 SER B O 1
ATOM 1187 N N . ASN B 1 13 ? 58.722 60.834 51.383 1.00 73.35 13 ASN B N 1
ATOM 1188 C CA . ASN B 1 13 ? 59.672 59.933 52.028 1.00 73.32 13 ASN B CA 1
ATOM 1189 C C . ASN B 1 13 ? 61.097 60.263 51.570 1.00 71.70 13 ASN B C 1
ATOM 1190 O O . ASN B 1 13 ? 61.299 61.130 50.721 1.00 71.80 13 ASN B O 1
ATOM 1195 N N . PRO B 1 14 ? 62.108 59.589 52.141 1.00 69.84 14 PRO B N 1
ATOM 1196 C CA . PRO B 1 14 ? 63.483 59.877 51.726 1.00 68.17 14 PRO B CA 1
ATOM 1197 C C . PRO B 1 14 ? 63.704 59.779 50.215 1.00 66.36 14 PRO B C 1
ATOM 1198 O O . PRO B 1 14 ? 64.219 60.711 49.600 1.00 66.23 14 PRO B O 1
ATOM 1202 N N . ILE B 1 15 ? 63.312 58.653 49.623 1.00 64.52 15 ILE B N 1
ATOM 1203 C CA . ILE B 1 15 ? 63.476 58.434 48.186 1.00 62.72 15 ILE B CA 1
ATOM 1204 C C . ILE B 1 15 ? 62.900 59.584 47.354 1.00 61.38 15 ILE B C 1
ATOM 1205 O O . ILE B 1 15 ? 63.601 60.187 46.539 1.00 59.35 15 ILE B O 1
ATOM 1210 N N . GLN B 1 16 ? 61.620 59.878 47.565 1.00 59.91 16 GLN B N 1
ATOM 1211 C CA . GLN B 1 16 ? 60.943 60.949 46.843 1.00 58.89 16 GLN B CA 1
ATOM 1212 C C . GLN B 1 16 ? 61.662 62.283 46.997 1.00 57.87 16 GLN B C 1
ATOM 1213 O O . GLN B 1 16 ? 61.900 62.989 46.017 1.00 58.08 16 GLN B O 1
ATOM 1219 N N . ALA B 1 17 ? 62.012 62.622 48.231 1.00 57.33 17 ALA B N 1
ATOM 1220 C CA . ALA B 1 17 ? 62.693 63.877 48.519 1.00 55.75 17 ALA B CA 1
ATOM 1221 C C . ALA B 1 17 ? 64.052 63.977 47.840 1.00 55.34 17 ALA B C 1
ATOM 1222 O O . ALA B 1 17 ? 64.373 64.995 47.230 1.00 54.06 17 ALA B O 1
ATOM 1224 N N . GLU B 1 18 ? 64.845 62.914 47.947 1.00 55.16 18 GLU B N 1
ATOM 1225 C CA . GLU B 1 18 ? 66.185 62.883 47.366 1.00 55.90 18 GLU B CA 1
ATOM 1226 C C . GLU B 1 18 ? 66.176 62.982 45.839 1.00 54.88 18 GLU B C 1
ATOM 1227 O O . GLU B 1 18 ? 66.978 63.708 45.251 1.00 54.64 18 GLU B O 1
ATOM 1233 N N . VAL B 1 19 ? 65.278 62.243 45.196 1.00 53.49 19 VAL B N 1
ATOM 1234 C CA . VAL B 1 19 ? 65.194 62.275 43.743 1.00 52.17 19 VAL B CA 1
ATOM 1235 C C . VAL B 1 19 ? 64.894 63.699 43.275 1.00 50.93 19 VAL B C 1
ATOM 1236 O O . VAL B 1 19 ? 65.549 64.214 42.369 1.00 49.39 19 VAL B O 1
ATOM 1240 N N . LEU B 1 20 ? 63.908 64.329 43.908 1.00 49.29 20 LEU B N 1
ATOM 1241 C CA . LEU B 1 20 ? 63.508 65.692 43.569 1.00 49.27 20 LEU B CA 1
ATOM 1242 C C . LEU B 1 20 ? 64.638 66.713 43.760 1.00 50.19 20 LEU B C 1
ATOM 1243 O O . LEU B 1 20 ? 64.803 67.628 42.947 1.00 49.65 20 LEU B O 1
ATOM 1248 N N . LYS B 1 21 ? 65.417 66.554 44.826 1.00 51.05 21 LYS B N 1
ATOM 1249 C CA . LYS B 1 21 ? 66.524 67.464 45.107 1.00 51.36 21 LYS B CA 1
ATOM 1250 C C . LYS B 1 21 ? 67.578 67.319 44.012 1.00 51.36 21 LYS B C 1
ATOM 1251 O O . LYS B 1 21 ? 68.149 68.306 43.545 1.00 50.08 21 LYS B O 1
ATOM 1257 N N . ARG B 1 22 ? 67.822 66.077 43.606 1.00 51.28 22 ARG B N 1
ATOM 1258 C CA . ARG B 1 22 ? 68.792 65.776 42.560 1.00 51.17 22 ARG B CA 1
ATOM 1259 C C . ARG B 1 22 ? 68.346 66.332 41.207 1.00 49.57 22 ARG B C 1
ATOM 1260 O O . ARG B 1 22 ? 69.098 67.040 40.538 1.00 48.38 22 ARG B O 1
ATOM 1268 N N . VAL B 1 23 ? 67.122 66.007 40.806 1.00 47.07 23 VAL B N 1
ATOM 1269 C CA . VAL B 1 23 ? 66.605 66.483 39.532 1.00 45.03 23 VAL B CA 1
ATOM 1270 C C . VAL B 1 23 ? 66.642 68.008 39.466 1.00 44.45 23 VAL B C 1
ATOM 1271 O O . VAL B 1 23 ? 66.990 68.583 38.438 1.00 41.62 23 VAL B O 1
ATOM 1275 N N . ALA B 1 24 ? 66.300 68.648 40.579 1.00 43.60 24 ALA B N 1
ATOM 1276 C CA . ALA B 1 24 ? 66.274 70.105 40.667 1.00 45.62 24 ALA B CA 1
ATOM 1277 C C . ALA B 1 24 ? 67.619 70.776 40.380 1.00 46.87 24 ALA B C 1
ATOM 1278 O O . ALA B 1 24 ? 67.659 71.817 39.723 1.00 45.25 24 ALA B O 1
ATOM 1280 N N . GLU B 1 25 ? 68.712 70.198 40.877 1.00 48.57 25 GLU B N 1
ATOM 1281 C CA . GLU B 1 25 ? 70.034 70.782 40.651 1.00 51.60 25 GLU B CA 1
ATOM 1282 C C . GLU B 1 25 ? 70.539 70.455 39.254 1.00 50.42 25 GLU B C 1
ATOM 1283 O O . GLU B 1 25 ? 71.395 71.159 38.711 1.00 50.18 25 GLU B O 1
ATOM 1289 N N . VAL B 1 26 ? 70.016 69.379 38.680 1.00 48.92 26 VAL B N 1
ATOM 1290 C CA . VAL B 1 26 ? 70.406 68.986 37.337 1.00 47.94 26 VAL B CA 1
ATOM 1291 C C . VAL B 1 26 ? 69.861 70.031 36.372 1.00 47.27 26 VAL B C 1
ATOM 1292 O O . VAL B 1 26 ? 70.588 70.552 35.522 1.00 46.50 26 VAL B O 1
ATOM 1296 N N . PHE B 1 27 ? 68.579 70.343 36.526 1.00 46.13 27 PHE B N 1
ATOM 1297 C CA . PHE B 1 27 ? 67.915 71.323 35.677 1.00 46.59 27 PHE B CA 1
ATOM 1298 C C . PHE B 1 27 ? 68.362 72.757 35.931 1.00 47.54 27 PHE B C 1
ATOM 1299 O O . PHE B 1 27 ? 68.368 73.582 35.019 1.00 47.04 27 PHE B O 1
ATOM 1307 N N . ASP B 1 28 ? 68.747 73.047 37.169 1.00 48.93 28 ASP B N 1
ATOM 1308 C CA . ASP B 1 28 ? 69.177 74.388 37.540 1.00 50.90 28 ASP B CA 1
ATOM 1309 C C . ASP B 1 28 ? 70.658 74.703 37.292 1.00 51.75 28 ASP B C 1
ATOM 1310 O O . ASP B 1 28 ? 71.036 75.873 37.231 1.00 51.83 28 ASP B O 1
ATOM 1315 N N . GLN B 1 29 ? 71.495 73.680 37.137 1.00 52.23 29 GLN B N 1
ATOM 1316 C CA . GLN B 1 29 ? 72.924 73.925 36.940 1.00 54.36 29 GLN B CA 1
ATOM 1317 C C . GLN B 1 29 ? 73.608 73.183 35.789 1.00 53.74 29 GLN B C 1
ATOM 1318 O O . GLN B 1 29 ? 74.568 73.688 35.215 1.00 54.81 29 GLN B O 1
ATOM 1324 N N . HIS B 1 30 ? 73.122 71.997 35.442 1.00 52.68 30 HIS B N 1
ATOM 1325 C CA . HIS B 1 30 ? 73.768 71.212 34.397 1.00 51.37 30 HIS B CA 1
ATOM 1326 C C . HIS B 1 30 ? 73.041 71.067 33.063 1.00 48.66 30 HIS B C 1
ATOM 1327 O O . HIS B 1 30 ? 73.176 70.043 32.391 1.00 50.23 30 HIS B O 1
ATOM 1334 N N . VAL B 1 31 ? 72.285 72.084 32.671 1.00 44.03 31 VAL B N 1
ATOM 1335 C CA . VAL B 1 31 ? 71.570 72.054 31.399 1.00 39.29 31 VAL B CA 1
ATOM 1336 C C . VAL B 1 31 ? 72.066 73.256 30.608 1.00 37.11 31 VAL B C 1
ATOM 1337 O O . VAL B 1 31 ? 71.680 74.393 30.879 1.00 36.56 31 VAL B O 1
ATOM 1341 N N . PRO B 1 32 ? 72.934 73.018 29.613 1.00 34.99 32 PRO B N 1
ATOM 1342 C CA . PRO B 1 32 ? 73.499 74.083 28.783 1.00 33.41 32 PRO B CA 1
ATOM 1343 C C . PRO B 1 32 ? 72.538 75.176 28.325 1.00 31.63 32 PRO B C 1
ATOM 1344 O O . PRO B 1 32 ? 72.829 76.357 28.489 1.00 31.49 32 PRO B O 1
ATOM 1348 N N . PHE B 1 33 ? 71.395 74.802 27.763 1.00 31.91 33 PHE B N 1
ATOM 1349 C CA . PHE B 1 33 ? 70.455 75.822 27.296 1.00 32.66 33 PHE B CA 1
ATOM 1350 C C . PHE B 1 33 ? 69.880 76.626 28.458 1.00 31.61 33 PHE B C 1
ATOM 1351 O O . PHE B 1 33 ? 69.581 77.810 28.307 1.00 32.66 33 PHE B O 1
ATOM 1359 N N . HIS B 1 34 ? 69.723 75.996 29.620 1.00 30.85 34 HIS B N 1
ATOM 1360 C CA . HIS B 1 34 ? 69.195 76.733 30.762 1.00 32.01 34 HIS B CA 1
ATOM 1361 C C . HIS B 1 34 ? 70.236 77.743 31.222 1.00 32.19 34 HIS B C 1
ATOM 1362 O O . HIS B 1 34 ? 69.903 78.868 31.607 1.00 31.92 34 HIS B O 1
ATOM 1369 N N . ASN B 1 35 ? 71.503 77.348 31.185 1.00 32.24 35 ASN B N 1
ATOM 1370 C CA . ASN B 1 35 ? 72.551 78.270 31.596 1.00 34.34 35 ASN B CA 1
ATOM 1371 C C . ASN B 1 35 ? 72.653 79.413 30.592 1.00 32.19 35 ASN B C 1
ATOM 1372 O O . ASN B 1 35 ? 72.852 80.558 30.977 1.00 32.17 35 ASN B O 1
ATOM 1377 N N . LEU B 1 36 ? 72.478 79.110 29.308 1.00 31.21 36 LEU B N 1
ATOM 1378 C CA . LEU B 1 36 ? 72.550 80.146 28.282 1.00 31.00 36 LEU B CA 1
ATOM 1379 C C . LEU B 1 36 ? 71.511 81.255 28.501 1.00 31.08 36 LEU B C 1
ATOM 1380 O O . LEU B 1 36 ? 71.803 82.440 28.297 1.00 32.66 36 LEU B O 1
ATOM 1385 N N . LEU B 1 37 ? 70.309 80.874 28.932 1.00 31.05 37 LEU B N 1
ATOM 1386 C CA . LEU B 1 37 ? 69.224 81.837 29.167 1.00 30.23 37 LEU B CA 1
ATOM 1387 C C . LEU B 1 37 ? 69.107 82.366 30.596 1.00 31.87 37 LEU B C 1
ATOM 1388 O O . LEU B 1 37 ? 68.550 83.439 30.811 1.00 33.85 37 LEU B O 1
ATOM 1393 N N . GLY B 1 38 ? 69.617 81.623 31.573 1.00 31.74 38 GLY B N 1
ATOM 1394 C CA . GLY B 1 38 ? 69.487 82.052 32.953 1.00 32.31 38 GLY B CA 1
ATOM 1395 C C . GLY B 1 38 ? 68.210 81.490 33.584 1.00 34.34 38 GLY B C 1
ATOM 1396 O O . GLY B 1 38 ? 67.625 82.086 34.491 1.00 34.52 38 GLY B O 1
ATOM 1397 N N . LEU B 1 39 ? 67.773 80.331 33.103 1.00 34.39 39 LEU B N 1
ATOM 1398 C CA . LEU B 1 39 ? 66.567 79.688 33.622 1.00 35.39 39 LEU B CA 1
ATOM 1399 C C . LEU B 1 39 ? 66.903 78.986 34.940 1.00 35.91 39 LEU B C 1
ATOM 1400 O O . LEU B 1 39 ? 67.775 78.120 34.979 1.00 34.69 39 LEU B O 1
ATOM 1405 N N . ASP B 1 40 ? 66.216 79.373 36.013 1.00 36.59 40 ASP B N 1
ATOM 1406 C CA . ASP B 1 40 ? 66.450 78.786 37.330 1.00 39.78 40 ASP B CA 1
ATOM 1407 C C . ASP B 1 40 ? 65.234 78.063 37.923 1.00 41.86 40 ASP B C 1
ATOM 1408 O O . ASP B 1 40 ? 64.079 78.459 37.712 1.00 41.34 40 ASP B O 1
ATOM 1413 N N . ILE B 1 41 ? 65.501 76.996 38.669 1.00 42.07 41 ILE B N 1
ATOM 1414 C CA . ILE B 1 41 ? 64.435 76.271 39.338 1.00 43.07 41 ILE B CA 1
ATOM 1415 C C . ILE B 1 41 ? 64.414 76.859 40.743 1.00 44.23 41 ILE B C 1
ATOM 1416 O O . ILE B 1 41 ? 65.235 76.512 41.593 1.00 44.53 41 ILE B O 1
ATOM 1421 N N . LYS B 1 42 ? 63.483 77.776 40.971 1.00 44.90 42 LYS B N 1
ATOM 1422 C CA . LYS B 1 42 ? 63.357 78.447 42.254 1.00 47.51 42 LYS B CA 1
ATOM 1423 C C . LYS B 1 42 ? 62.885 77.509 43.365 1.00 47.86 42 LYS B C 1
ATOM 1424 O O . LYS B 1 42 ? 63.380 77.563 44.489 1.00 48.47 42 LYS B O 1
ATOM 1430 N N . ARG B 1 43 ? 61.928 76.648 43.040 1.00 49.00 43 ARG B N 1
ATOM 1431 C CA . ARG B 1 43 ? 61.364 75.719 44.014 1.00 48.90 43 ARG B CA 1
ATOM 1432 C C . ARG B 1 43 ? 60.946 74.424 43.323 1.00 47.60 43 ARG B C 1
ATOM 1433 O O . ARG B 1 43 ? 60.340 74.455 42.253 1.00 46.78 43 ARG B O 1
ATOM 1441 N N . TYR B 1 44 ? 61.265 73.286 43.930 1.00 45.64 44 TYR B N 1
ATOM 1442 C CA . TYR B 1 44 ? 60.872 72.009 43.350 1.00 45.16 44 TYR B CA 1
ATOM 1443 C C . TYR B 1 44 ? 60.637 70.953 44.418 1.00 45.67 44 TYR B C 1
ATOM 1444 O O . TYR B 1 44 ? 61.579 70.450 45.025 1.00 47.44 44 TYR B O 1
ATOM 1453 N N . ASP B 1 45 ? 59.376 70.622 44.654 1.00 46.43 45 ASP B N 1
ATOM 1454 C CA . ASP B 1 45 ? 59.050 69.608 45.643 1.00 48.89 45 ASP B CA 1
ATOM 1455 C C . ASP B 1 45 ? 57.928 68.708 45.145 1.00 49.90 45 ASP B C 1
ATOM 1456 O O . ASP B 1 45 ? 57.466 68.843 44.012 1.00 49.86 45 ASP B O 1
ATOM 1461 N N . ILE B 1 46 ? 57.497 67.789 45.998 1.00 51.04 46 ILE B N 1
ATOM 1462 C CA . ILE B 1 46 ? 56.452 66.835 45.647 1.00 51.57 46 ILE B CA 1
ATOM 1463 C C . ILE B 1 46 ? 55.136 67.500 45.213 1.00 50.89 46 ILE B C 1
ATOM 1464 O O . ILE B 1 46 ? 54.290 66.859 44.591 1.00 48.92 46 ILE B O 1
ATOM 1469 N N . ASP B 1 47 ? 54.983 68.785 45.528 1.00 50.69 47 ASP B N 1
ATOM 1470 C CA . ASP B 1 47 ? 53.774 69.539 45.183 1.00 51.87 47 ASP B CA 1
ATOM 1471 C C . ASP B 1 47 ? 53.846 70.233 43.823 1.00 50.93 47 ASP B C 1
ATOM 1472 O O . ASP B 1 47 ? 52.822 70.626 43.264 1.00 49.75 47 ASP B O 1
ATOM 1477 N N . GLY B 1 48 ? 55.054 70.396 43.298 1.00 49.54 48 GLY B N 1
ATOM 1478 C CA . GLY B 1 48 ? 55.199 71.055 42.013 1.00 47.98 48 GLY B CA 1
ATOM 1479 C C . GLY B 1 48 ? 56.488 71.839 41.857 1.00 45.17 48 GLY B C 1
ATOM 1480 O O . GLY B 1 48 ? 57.409 71.724 42.668 1.00 43.97 48 GLY B O 1
ATOM 1481 N N . VAL B 1 49 ? 56.551 72.655 40.815 1.00 41.94 49 VAL B N 1
ATOM 1482 C CA . VAL B 1 49 ? 57.748 73.433 40.558 1.00 39.55 49 VAL B CA 1
ATOM 1483 C C . VAL B 1 49 ? 57.475 74.924 40.409 1.00 39.43 49 VAL B C 1
ATOM 1484 O O . VAL B 1 49 ? 56.331 75.363 40.276 1.00 37.12 49 VAL B O 1
ATOM 1488 N N . GLU B 1 50 ? 58.554 75.693 40.463 1.00 38.75 50 GLU B N 1
ATOM 1489 C CA . GLU B 1 50 ? 58.509 77.125 40.270 1.00 39.98 50 GLU B CA 1
ATOM 1490 C C . GLU B 1 50 ? 59.780 77.433 39.510 1.00 38.49 50 GLU B C 1
ATOM 1491 O O . GLU B 1 50 ? 60.880 77.173 39.993 1.00 39.06 50 GLU B O 1
ATOM 1497 N N . VAL B 1 51 ? 59.629 77.959 38.306 1.00 36.54 51 VAL B N 1
ATOM 1498 C CA . VAL B 1 51 ? 60.781 78.311 37.500 1.00 34.39 51 VAL B CA 1
ATOM 1499 C C . VAL B 1 51 ? 60.803 79.829 37.354 1.00 32.76 51 VAL B C 1
ATOM 1500 O O . VAL B 1 51 ? 59.775 80.450 37.094 1.00 32.48 51 VAL B O 1
ATOM 1504 N N . ALA B 1 52 ? 61.975 80.421 37.543 1.00 32.07 52 ALA B N 1
ATOM 1505 C CA . ALA B 1 52 ? 62.131 81.866 37.433 1.00 30.58 52 ALA B CA 1
ATOM 1506 C C . ALA B 1 52 ? 63.226 82.182 36.434 1.00 31.22 52 ALA B C 1
ATOM 1507 O O . ALA B 1 52 ? 64.207 81.449 36.311 1.00 30.64 52 ALA B O 1
ATOM 1509 N N . ILE B 1 53 ? 63.059 83.282 35.720 1.00 30.56 53 ILE B N 1
ATOM 1510 C CA . ILE B 1 53 ? 64.037 83.678 34.728 1.00 30.15 53 ILE B CA 1
ATOM 1511 C C . ILE B 1 53 ? 64.059 85.206 34.737 1.00 29.31 53 ILE B C 1
ATOM 1512 O O . ILE B 1 53 ? 63.028 85.853 34.604 1.00 27.42 53 ILE B O 1
ATOM 1517 N N . ASN B 1 54 ? 65.233 85.783 34.955 1.00 31.31 54 ASN B N 1
ATOM 1518 C CA . ASN B 1 54 ? 65.353 87.237 34.972 1.00 34.13 54 ASN B CA 1
ATOM 1519 C C . ASN B 1 54 ? 65.493 87.784 33.557 1.00 34.04 54 ASN B C 1
ATOM 1520 O O . ASN B 1 54 ? 66.202 87.215 32.720 1.00 32.15 54 ASN B O 1
ATOM 1533 N N . LYS B 1 56 ? 66.821 89.966 30.582 1.00 39.06 56 LYS B N 1
ATOM 1534 C CA . LYS B 1 56 ? 68.174 90.393 30.257 1.00 39.47 56 LYS B CA 1
ATOM 1535 C C . LYS B 1 56 ? 68.126 90.673 28.769 1.00 38.94 56 LYS B C 1
ATOM 1536 O O . LYS B 1 56 ? 67.346 90.052 28.046 1.00 37.33 56 LYS B O 1
ATOM 1542 N N . PRO B 1 57 ? 68.948 91.618 28.292 1.00 38.88 57 PRO B N 1
ATOM 1543 C CA . PRO B 1 57 ? 69.000 92.003 26.878 1.00 38.07 57 PRO B CA 1
ATOM 1544 C C . PRO B 1 57 ? 68.977 90.883 25.841 1.00 36.49 57 PRO B C 1
ATOM 1545 O O . PRO B 1 57 ? 68.266 90.994 24.847 1.00 36.49 57 PRO B O 1
ATOM 1549 N N . GLU B 1 58 ? 69.739 89.814 26.064 1.00 35.01 58 GLU B N 1
ATOM 1550 C CA . GLU B 1 58 ? 69.792 88.715 25.099 1.00 36.26 58 GLU B CA 1
ATOM 1551 C C . GLU B 1 58 ? 68.486 87.938 24.906 1.00 36.52 58 GLU B C 1
ATOM 1552 O O . GLU B 1 58 ? 68.368 87.154 23.960 1.00 35.72 58 GLU B O 1
ATOM 1558 N N . LEU B 1 59 ? 67.511 88.147 25.790 1.00 34.94 59 LEU B N 1
ATOM 1559 C CA . LEU B 1 59 ? 66.246 87.421 25.702 1.00 34.55 59 LEU B CA 1
ATOM 1560 C C . LEU B 1 59 ? 65.157 88.224 25.012 1.00 34.69 59 LEU B C 1
ATOM 1561 O O . LEU B 1 59 ? 64.052 87.729 24.804 1.00 32.96 59 LEU B O 1
ATOM 1566 N N . ILE B 1 60 ? 65.475 89.466 24.662 1.00 34.08 60 ILE B N 1
ATOM 1567 C CA . ILE B 1 60 ? 64.525 90.344 23.985 1.00 32.34 60 ILE B CA 1
ATOM 1568 C C . ILE B 1 60 ? 64.176 89.831 22.584 1.00 32.61 60 ILE B C 1
ATOM 1569 O O . ILE B 1 60 ? 65.041 89.313 21.869 1.00 29.33 60 ILE B O 1
ATOM 1574 N N . GLY B 1 61 ? 62.907 89.980 22.202 1.00 32.97 61 GLY B N 1
ATOM 1575 C CA . GLY B 1 61 ? 62.455 89.537 20.890 1.00 35.86 61 GLY B CA 1
ATOM 1576 C C . GLY B 1 61 ? 62.226 90.688 19.926 1.00 38.91 61 GLY B C 1
ATOM 1577 O O . GLY B 1 61 ? 62.415 90.560 18.715 1.00 41.88 61 GLY B O 1
ATOM 1578 N N . ASN B 1 62 ? 61.797 91.817 20.470 1.00 40.56 62 ASN B N 1
ATOM 1579 C CA . ASN B 1 62 ? 61.551 93.027 19.694 1.00 40.90 62 ASN B CA 1
ATOM 1580 C C . ASN B 1 62 ? 62.099 94.164 20.546 1.00 40.16 62 ASN B C 1
ATOM 1581 O O . ASN B 1 62 ? 61.591 94.406 21.637 1.00 37.75 62 ASN B O 1
ATOM 1586 N N . ILE B 1 63 ? 63.136 94.847 20.061 1.00 40.07 63 ILE B N 1
ATOM 1587 C CA . ILE B 1 63 ? 63.753 95.923 20.830 1.00 41.68 63 ILE B CA 1
ATOM 1588 C C . ILE B 1 63 ? 62.841 97.098 21.158 1.00 41.09 63 ILE B C 1
ATOM 1589 O O . ILE B 1 63 ? 62.894 97.616 22.270 1.00 39.25 63 ILE B O 1
ATOM 1594 N N . HIS B 1 64 ? 61.998 97.511 20.216 1.00 42.35 64 HIS B N 1
ATOM 1595 C CA . HIS B 1 64 ? 61.115 98.648 20.466 1.00 45.58 64 HIS B CA 1
ATOM 1596 C C . HIS B 1 64 ? 60.145 98.457 21.629 1.00 46.06 64 HIS B C 1
ATOM 1597 O O . HIS B 1 64 ? 59.968 99.363 22.452 1.00 44.81 64 HIS B O 1
ATOM 1604 N N . GLN B 1 65 ? 59.507 97.290 21.693 1.00 46.16 65 GLN B N 1
ATOM 1605 C CA . GLN B 1 65 ? 58.545 97.020 22.758 1.00 46.77 65 GLN B CA 1
ATOM 1606 C C . GLN B 1 65 ? 59.190 96.402 23.981 1.00 45.74 65 GLN B C 1
ATOM 1607 O O . GLN B 1 65 ? 58.551 96.247 25.019 1.00 47.13 65 GLN B O 1
ATOM 1613 N N . GLN B 1 66 ? 60.462 96.052 23.854 1.00 44.93 66 GLN B N 1
ATOM 1614 C CA . GLN B 1 66 ? 61.202 95.477 24.965 1.00 45.12 66 GLN B CA 1
ATOM 1615 C C . GLN B 1 66 ? 60.444 94.286 25.561 1.00 44.67 66 GLN B C 1
ATOM 1616 O O . GLN B 1 66 ? 60.271 94.184 26.780 1.00 44.54 66 GLN B O 1
ATOM 1622 N N . ILE B 1 67 ? 59.986 93.384 24.698 1.00 42.41 67 ILE B N 1
ATOM 1623 C CA . ILE B 1 67 ? 59.254 92.218 25.175 1.00 40.24 67 ILE B CA 1
ATOM 1624 C C . ILE B 1 67 ? 60.022 90.921 24.990 1.00 37.01 67 ILE B C 1
ATOM 1625 O O . ILE B 1 67 ? 60.885 90.793 24.121 1.00 35.37 67 ILE B O 1
ATOM 1630 N N . LEU B 1 68 ? 59.688 89.956 25.828 1.00 34.08 68 LEU B N 1
ATOM 1631 C CA . LEU B 1 68 ? 60.311 88.648 25.796 1.00 33.06 68 LEU B CA 1
ATOM 1632 C C . LEU B 1 68 ? 60.044 87.968 24.447 1.00 30.67 68 LEU B C 1
ATOM 1633 O O . LEU B 1 68 ? 58.951 88.072 23.894 1.00 29.34 68 LEU B O 1
ATOM 1638 N N . HIS B 1 69 ? 61.053 87.293 23.908 1.00 28.83 69 HIS B N 1
ATOM 1639 C CA . HIS B 1 69 ? 60.886 86.577 22.651 1.00 28.34 69 HIS B CA 1
ATOM 1640 C C . HIS B 1 69 ? 59.981 85.373 22.946 1.00 26.73 69 HIS B C 1
ATOM 1641 O O . HIS B 1 69 ? 60.183 84.680 23.943 1.00 26.47 69 HIS B O 1
ATOM 1648 N N . GLY B 1 70 ? 58.988 85.139 22.091 1.00 25.61 70 GLY B N 1
ATOM 1649 C CA . GLY B 1 70 ? 58.069 84.026 22.289 1.00 23.53 70 GLY B CA 1
ATOM 1650 C C . GLY B 1 70 ? 58.767 82.698 22.519 1.00 23.42 70 GLY B C 1
ATOM 1651 O O . GLY B 1 70 ? 58.199 81.784 23.110 1.00 21.65 70 GLY B O 1
ATOM 1652 N N . GLY B 1 71 ? 60.010 82.603 22.056 1.00 23.58 71 GLY B N 1
ATOM 1653 C CA . GLY B 1 71 ? 60.775 81.384 22.227 1.00 25.41 71 GLY B CA 1
ATOM 1654 C C . GLY B 1 71 ? 61.090 81.111 23.684 1.00 25.82 71 GLY B C 1
ATOM 1655 O O . GLY B 1 71 ? 60.912 79.986 24.149 1.00 27.04 71 GLY B O 1
ATOM 1656 N N . VAL B 1 72 ? 61.558 82.132 24.403 1.00 24.10 72 VAL B N 1
ATOM 1657 C CA . VAL B 1 72 ? 61.889 81.976 25.816 1.00 21.97 72 VAL B CA 1
ATOM 1658 C C . VAL B 1 72 ? 60.656 81.505 26.569 1.00 22.36 72 VAL B C 1
ATOM 1659 O O . VAL B 1 72 ? 60.712 80.549 27.347 1.00 21.47 72 VAL B O 1
ATOM 1663 N N . THR B 1 73 ? 59.539 82.186 26.334 1.00 23.78 73 THR B N 1
ATOM 1664 C CA . THR B 1 73 ? 58.280 81.828 26.982 1.00 24.95 73 THR B CA 1
ATOM 1665 C C . THR B 1 73 ? 57.957 80.335 26.764 1.00 24.10 73 THR B C 1
ATOM 1666 O O . THR B 1 73 ? 57.692 79.609 27.719 1.00 24.16 73 THR B O 1
ATOM 1670 N N . ALA B 1 74 ? 58.014 79.880 25.515 1.00 24.25 74 ALA B N 1
ATOM 1671 C CA . ALA B 1 74 ? 57.736 78.481 25.190 1.00 25.58 74 ALA B CA 1
ATOM 1672 C C . ALA B 1 74 ? 58.676 77.548 25.948 1.00 26.24 74 ALA B C 1
ATOM 1673 O O . ALA B 1 74 ? 58.244 76.519 26.480 1.00 25.22 74 ALA B O 1
ATOM 1675 N N . THR B 1 75 ? 59.959 77.913 25.979 1.00 25.12 75 THR B N 1
ATOM 1676 C CA . THR B 1 75 ? 60.982 77.131 26.667 1.00 24.89 75 THR B CA 1
ATOM 1677 C C . THR B 1 75 ? 60.657 76.996 28.147 1.00 25.08 75 THR B C 1
ATOM 1678 O O . THR B 1 75 ? 60.687 75.894 28.694 1.00 24.43 75 THR B O 1
ATOM 1682 N N . VAL B 1 76 ? 60.344 78.120 28.791 1.00 23.51 76 VAL B N 1
ATOM 1683 C CA . VAL B 1 76 ? 60.015 78.100 30.215 1.00 23.70 76 VAL B CA 1
ATOM 1684 C C . VAL B 1 76 ? 58.769 77.237 30.485 1.00 22.93 76 VAL B C 1
ATOM 1685 O O . VAL B 1 76 ? 58.788 76.391 31.376 1.00 23.46 76 VAL B O 1
ATOM 1689 N N . LEU B 1 77 ? 57.701 77.453 29.716 1.00 23.26 77 LEU B N 1
ATOM 1690 C CA . LEU B 1 77 ? 56.465 76.684 29.873 1.00 22.54 77 LEU B CA 1
ATOM 1691 C C . LEU B 1 77 ? 56.725 75.181 29.710 1.00 21.86 77 LEU B C 1
ATOM 1692 O O . LEU B 1 77 ? 56.211 74.368 30.465 1.00 24.09 77 LEU B O 1
ATOM 1697 N N . ASP B 1 78 ? 57.525 74.819 28.717 1.00 22.77 78 ASP B N 1
ATOM 1698 C CA . ASP B 1 78 ? 57.847 73.418 28.456 1.00 24.05 78 ASP B CA 1
ATOM 1699 C C . ASP B 1 78 ? 58.602 72.778 29.640 1.00 24.08 78 ASP B C 1
ATOM 1700 O O . ASP B 1 78 ? 58.291 71.667 30.071 1.00 22.18 78 ASP B O 1
ATOM 1705 N N . VAL B 1 79 ? 59.597 73.480 30.164 1.00 23.57 79 VAL B N 1
ATOM 1706 C CA . VAL B 1 79 ? 60.356 72.964 31.290 1.00 23.55 79 VAL B CA 1
ATOM 1707 C C . VAL B 1 79 ? 59.462 72.840 32.520 1.00 23.98 79 VAL B C 1
ATOM 1708 O O . VAL B 1 79 ? 59.567 71.883 33.283 1.00 21.91 79 VAL B O 1
ATOM 1712 N N . VAL B 1 80 ? 58.589 73.821 32.722 1.00 22.87 80 VAL B N 1
ATOM 1713 C CA . VAL B 1 80 ? 57.685 73.769 33.848 1.00 22.99 80 VAL B CA 1
ATOM 1714 C C . VAL B 1 80 ? 56.806 72.515 33.726 1.00 24.17 80 VAL B C 1
ATOM 1715 O O . VAL B 1 80 ? 56.580 71.797 34.707 1.00 25.39 80 VAL B O 1
ATOM 1719 N N . GLY B 1 81 ? 56.332 72.243 32.517 1.00 22.93 81 GLY B N 1
ATOM 1720 C CA . GLY B 1 81 ? 55.468 71.089 32.316 1.00 25.10 81 GLY B CA 1
ATOM 1721 C C . GLY B 1 81 ? 56.159 69.766 32.567 1.00 25.37 81 GLY B C 1
ATOM 1722 O O . GLY B 1 81 ? 55.604 68.875 33.216 1.00 25.00 81 GLY B O 1
ATOM 1723 N N . GLY B 1 82 ? 57.370 69.634 32.034 1.00 24.58 82 GLY B N 1
ATOM 1724 C CA . GLY B 1 82 ? 58.130 68.416 32.216 1.00 24.32 82 GLY B CA 1
ATOM 1725 C C . GLY B 1 82 ? 58.355 68.118 33.685 1.00 25.08 82 GLY B C 1
ATOM 1726 O O . GLY B 1 82 ? 58.106 66.999 34.147 1.00 22.13 82 GLY B O 1
ATOM 1727 N N . LEU B 1 83 ? 58.820 69.122 34.4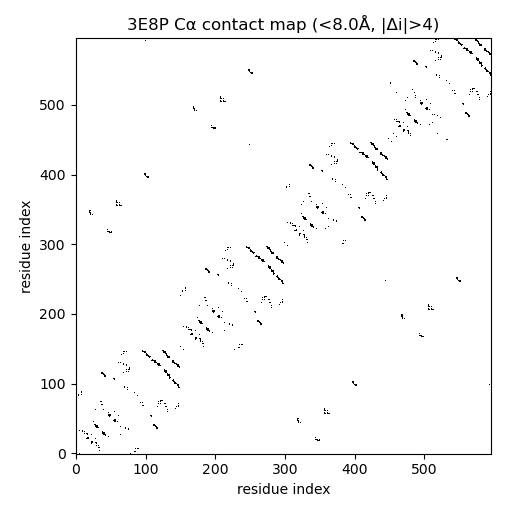22 1.00 24.04 83 LEU B N 1
ATOM 1728 C CA . LEU B 1 83 ? 59.081 68.952 35.846 1.00 23.56 83 LEU B CA 1
ATOM 1729 C C . LEU B 1 83 ? 57.797 68.719 36.639 1.00 24.89 83 LEU B C 1
ATOM 1730 O O . LEU B 1 83 ? 57.785 67.945 37.596 1.00 26.99 83 LEU B O 1
ATOM 1735 N N . THR B 1 84 ? 56.717 69.383 36.239 1.00 23.65 84 THR B N 1
ATOM 1736 C CA . THR B 1 84 ? 55.439 69.220 36.910 1.00 20.18 84 THR B CA 1
ATOM 1737 C C . THR B 1 84 ? 54.959 67.786 36.714 1.00 21.02 84 THR B C 1
ATOM 1738 O O . THR B 1 84 ? 54.457 67.159 37.642 1.00 20.44 84 THR B O 1
ATOM 1742 N N . ALA B 1 85 ? 55.127 67.275 35.499 1.00 20.32 85 ALA B N 1
ATOM 1743 C CA . ALA B 1 85 ? 54.725 65.918 35.177 1.00 20.21 85 ALA B CA 1
ATOM 1744 C C . ALA B 1 85 ? 55.600 64.904 35.916 1.00 21.35 85 ALA B C 1
ATOM 1745 O O . ALA B 1 85 ? 55.112 63.870 36.354 1.00 23.37 85 ALA B O 1
ATOM 1747 N N . PHE B 1 86 ? 56.886 65.197 36.056 1.00 23.09 86 PHE B N 1
ATOM 1748 C CA . PHE B 1 86 ? 57.776 64.281 36.767 1.00 25.59 86 PHE B CA 1
ATOM 1749 C C . PHE B 1 86 ? 57.449 64.287 38.260 1.00 25.66 86 PHE B C 1
ATOM 1750 O O . PHE B 1 86 ? 57.426 63.236 38.895 1.00 24.76 86 PHE B O 1
ATOM 1758 N N . ALA B 1 87 ? 57.193 65.471 38.818 1.00 24.96 87 ALA B N 1
ATOM 1759 C CA . ALA B 1 87 ? 56.861 65.574 40.236 1.00 24.47 87 ALA B CA 1
ATOM 1760 C C . ALA B 1 87 ? 55.599 64.774 40.523 1.00 22.82 87 ALA B C 1
ATOM 1761 O O . ALA B 1 87 ? 55.519 64.083 41.524 1.00 22.10 87 ALA B O 1
ATOM 1763 N N . GLY B 1 88 ? 54.611 64.887 39.639 1.00 24.17 88 GLY B N 1
ATOM 1764 C CA . GLY B 1 88 ? 53.371 64.156 39.822 1.00 23.07 88 GLY B CA 1
ATOM 1765 C C . GLY B 1 88 ? 53.612 62.654 39.764 1.00 24.31 88 GLY B C 1
ATOM 1766 O O . GLY B 1 88 ? 52.988 61.895 40.506 1.00 23.98 88 GLY B O 1
ATOM 1767 N N . LEU B 1 89 ? 54.508 62.229 38.875 1.00 21.81 89 LEU B N 1
ATOM 1768 C CA . LEU B 1 89 ? 54.837 60.817 38.734 1.00 23.67 89 LEU B CA 1
ATOM 1769 C C . LEU B 1 89 ? 55.438 60.313 40.048 1.00 24.91 89 LEU B C 1
ATOM 1770 O O . LEU B 1 89 ? 55.012 59.300 40.600 1.00 23.92 89 LEU B O 1
ATOM 1775 N N . VAL B 1 90 ? 56.429 61.037 40.549 1.00 27.48 90 VAL B N 1
ATOM 1776 C CA . VAL B 1 90 ? 57.084 60.664 41.796 1.00 28.63 90 VAL B CA 1
ATOM 1777 C C . VAL B 1 90 ? 56.089 60.591 42.947 1.00 29.89 90 VAL B C 1
ATOM 1778 O O . VAL B 1 90 ? 56.182 59.705 43.800 1.00 30.70 90 VAL B O 1
ATOM 1782 N N . ALA B 1 91 ? 55.129 61.511 42.955 1.00 29.12 91 ALA B N 1
ATOM 1783 C CA . ALA B 1 91 ? 54.122 61.570 44.011 1.00 30.71 91 ALA B CA 1
ATOM 1784 C C . ALA B 1 91 ? 53.026 60.513 43.897 1.00 30.75 91 ALA B C 1
ATOM 1785 O O . ALA B 1 91 ? 52.343 60.229 44.872 1.00 31.49 91 ALA B O 1
ATOM 1787 N N . SER B 1 92 ? 52.865 59.935 42.711 1.00 31.03 92 SER B N 1
ATOM 1788 C CA . SER B 1 92 ? 51.833 58.931 42.471 1.00 32.70 92 SER B CA 1
ATOM 1789 C C . SER B 1 92 ? 52.070 57.541 43.089 1.00 34.48 92 SER B C 1
ATOM 1790 O O . SER B 1 92 ? 51.125 56.765 43.224 1.00 33.68 92 SER B O 1
ATOM 1793 N N . ARG B 1 93 ? 53.308 57.208 43.450 1.00 35.85 93 ARG B N 1
ATOM 1794 C CA . ARG B 1 93 ? 53.566 55.885 44.032 1.00 39.22 93 ARG B CA 1
ATOM 1795 C C . ARG B 1 93 ? 54.364 55.920 45.328 1.00 39.57 93 ARG B C 1
ATOM 1796 O O . ARG B 1 93 ? 55.261 56.741 45.501 1.00 39.14 93 ARG B O 1
ATOM 1804 N N . ASP B 1 94 ? 54.035 55.010 46.238 1.00 40.65 94 ASP B N 1
ATOM 1805 C CA . ASP B 1 94 ? 54.739 54.934 47.507 1.00 41.38 94 ASP B CA 1
ATOM 1806 C C . ASP B 1 94 ? 55.865 53.898 47.425 1.00 40.60 94 ASP B C 1
ATOM 1807 O O . ASP B 1 94 ? 56.598 53.705 48.394 1.00 40.42 94 ASP B O 1
ATOM 1812 N N . ASP B 1 95 ? 56.011 53.245 46.272 1.00 38.52 95 ASP B N 1
ATOM 1813 C CA . ASP B 1 95 ? 57.041 52.213 46.116 1.00 38.33 95 ASP B CA 1
ATOM 1814 C C . ASP B 1 95 ? 58.073 52.388 45.001 1.00 37.78 95 ASP B C 1
ATOM 1815 O O . ASP B 1 95 ? 58.539 51.402 44.433 1.00 37.83 95 ASP B O 1
ATOM 1820 N N . TRP B 1 96 ? 58.433 53.624 44.679 1.00 37.25 96 TRP B N 1
ATOM 1821 C CA . TRP B 1 96 ? 59.444 53.857 43.647 1.00 36.68 96 TRP B CA 1
ATOM 1822 C C . TRP B 1 96 ? 60.804 53.525 44.252 1.00 36.02 96 TRP B C 1
ATOM 1823 O O . TRP B 1 96 ? 60.953 53.541 45.471 1.00 35.67 96 TRP B O 1
ATOM 1834 N N . THR B 1 97 ? 61.783 53.237 43.396 1.00 34.82 97 THR B N 1
ATOM 1835 C CA . THR B 1 97 ? 63.155 52.983 43.829 1.00 36.49 97 THR B CA 1
ATOM 1836 C C . THR B 1 97 ? 63.979 54.056 43.124 1.00 38.06 97 THR B C 1
ATOM 1837 O O . THR B 1 97 ? 63.520 54.648 42.147 1.00 36.81 97 THR B O 1
ATOM 1841 N N . ILE B 1 98 ? 65.190 54.312 43.602 1.00 39.74 98 ILE B N 1
ATOM 1842 C CA . ILE B 1 98 ? 66.017 55.329 42.977 1.00 43.18 98 ILE B CA 1
ATOM 1843 C C . ILE B 1 98 ? 66.307 54.991 41.522 1.00 44.73 98 ILE B C 1
ATOM 1844 O O . ILE B 1 98 ? 66.277 55.867 40.658 1.00 46.31 98 ILE B O 1
ATOM 1849 N N . GLU B 1 99 ? 66.576 53.718 41.253 1.00 45.84 99 GLU B N 1
ATOM 1850 C CA . GLU B 1 99 ? 66.904 53.266 39.901 1.00 46.63 99 GLU B CA 1
ATOM 1851 C C . GLU B 1 99 ? 65.776 53.380 38.887 1.00 44.56 99 GLU B C 1
ATOM 1852 O O . GLU B 1 99 ? 66.013 53.704 37.727 1.00 42.35 99 GLU B O 1
ATOM 1858 N N . GLU B 1 100 ? 64.553 53.094 39.315 1.00 44.47 100 GLU B N 1
ATOM 1859 C CA . GLU B 1 100 ? 63.411 53.178 38.414 1.00 45.33 100 GLU B CA 1
ATOM 1860 C C . GLU B 1 100 ? 63.117 54.639 38.079 1.00 45.10 100 GLU B C 1
ATOM 1861 O O . GLU B 1 100 ? 62.861 54.970 36.924 1.00 44.48 100 GLU B O 1
ATOM 1867 N N . LEU B 1 101 ? 63.174 55.510 39.084 1.00 43.85 101 LEU B N 1
ATOM 1868 C CA . LEU B 1 101 ? 62.909 56.928 38.868 1.00 43.74 101 LEU B CA 1
ATOM 1869 C C . LEU B 1 101 ? 64.018 57.587 38.065 1.00 43.95 101 LEU B C 1
ATOM 1870 O O . LEU B 1 101 ? 63.788 58.573 37.367 1.00 41.47 101 LEU B O 1
ATOM 1875 N N . GLN B 1 102 ? 65.225 57.043 38.161 1.00 46.45 102 GLN B N 1
ATOM 1876 C CA . GLN B 1 102 ? 66.351 57.602 37.419 1.00 48.65 102 GLN B CA 1
ATOM 1877 C C . GLN B 1 102 ? 66.182 57.216 35.952 1.00 48.20 102 GLN B C 1
ATOM 1878 O O . GLN B 1 102 ? 66.609 57.934 35.047 1.00 48.67 102 GLN B O 1
ATOM 1884 N N . GLN B 1 103 ? 65.537 56.078 35.727 1.00 48.06 103 GLN B N 1
ATOM 1885 C CA . GLN B 1 103 ? 65.276 55.608 34.377 1.00 47.57 103 GLN B CA 1
ATOM 1886 C C . GLN B 1 103 ? 64.125 56.431 33.804 1.00 46.62 103 GLN B C 1
ATOM 1887 O O . GLN B 1 103 ? 64.057 56.665 32.597 1.00 45.36 103 GLN B O 1
ATOM 1893 N N . ARG B 1 104 ? 63.222 56.872 34.678 1.00 43.79 104 ARG B N 1
ATOM 1894 C CA . ARG B 1 104 ? 62.080 57.673 34.256 1.00 42.97 104 ARG B CA 1
ATOM 1895 C C . ARG B 1 104 ? 62.554 59.055 33.831 1.00 42.38 104 ARG B C 1
ATOM 1896 O O . ARG B 1 104 ? 62.097 59.598 32.831 1.00 40.63 104 ARG B O 1
ATOM 1904 N N . LEU B 1 105 ? 63.487 59.612 34.595 1.00 43.89 105 LEU B N 1
ATOM 1905 C CA . LEU B 1 105 ? 64.022 60.929 34.300 1.00 45.56 105 LEU B CA 1
ATOM 1906 C C . LEU B 1 105 ? 64.681 60.962 32.922 1.00 48.11 105 LEU B C 1
ATOM 1907 O O . LEU B 1 105 ? 64.730 62.015 32.282 1.00 49.68 105 LEU B O 1
ATOM 1912 N N . GLN B 1 106 ? 65.182 59.817 32.459 1.00 47.63 106 GLN B N 1
ATOM 1913 C CA . GLN B 1 106 ? 65.814 59.767 31.143 1.00 48.66 106 GLN B CA 1
ATOM 1914 C C . GLN B 1 106 ? 64.786 59.644 30.023 1.00 47.18 106 GLN B C 1
ATOM 1915 O O . GLN B 1 106 ? 64.996 60.142 28.919 1.00 47.46 106 GLN B O 1
ATOM 1921 N N . THR B 1 107 ? 63.671 58.984 30.307 1.00 43.95 107 THR B N 1
ATOM 1922 C CA . THR B 1 107 ? 62.628 58.830 29.311 1.00 42.25 107 THR B CA 1
ATOM 1923 C C . THR B 1 107 ? 61.731 60.072 29.268 1.00 39.81 107 THR B C 1
ATOM 1924 O O . THR B 1 107 ? 61.058 60.319 28.273 1.00 38.46 107 THR B O 1
ATOM 1928 N N . LEU B 1 108 ? 61.749 60.859 30.343 1.00 37.85 108 LEU B N 1
ATOM 1929 C CA . LEU B 1 108 ? 60.934 62.071 30.444 1.00 35.75 108 LEU B CA 1
ATOM 1930 C C . LEU B 1 108 ? 61.111 62.945 29.208 1.00 34.24 108 LEU B C 1
ATOM 1931 O O . LEU B 1 108 ? 62.230 63.292 28.825 1.00 33.34 108 LEU B O 1
ATOM 1936 N N . GLY B 1 109 ? 59.998 63.289 28.573 1.00 31.87 109 GLY B N 1
ATOM 1937 C CA . GLY B 1 109 ? 60.075 64.110 27.379 1.00 28.49 109 GLY B CA 1
ATOM 1938 C C . GLY B 1 109 ? 58.743 64.680 26.933 1.00 27.66 109 GLY B C 1
ATOM 1939 O O . GLY B 1 109 ? 57.675 64.195 27.327 1.00 26.81 109 GLY B O 1
ATOM 1940 N N . THR B 1 110 ? 58.806 65.704 26.090 1.00 25.15 110 THR B N 1
ATOM 1941 C CA . THR B 1 110 ? 57.602 66.348 25.600 1.00 22.62 110 THR B CA 1
ATOM 1942 C C . THR B 1 110 ? 57.119 65.712 24.309 1.00 20.86 110 THR B C 1
ATOM 1943 O O . THR B 1 110 ? 57.880 65.607 23.345 1.00 20.11 110 THR B O 1
ATOM 1947 N N . ILE B 1 111 ? 55.859 65.288 24.291 1.00 17.72 111 ILE B N 1
ATOM 1948 C CA . ILE B 1 111 ? 55.266 64.698 23.088 1.00 18.45 111 ILE B CA 1
ATOM 1949 C C . ILE B 1 111 ? 54.664 65.836 22.243 1.00 18.16 111 ILE B C 1
ATOM 1950 O O . ILE B 1 111 ? 54.967 65.962 21.061 1.00 17.13 111 ILE B O 1
ATOM 1955 N N . ASP B 1 112 ? 53.805 66.654 22.848 1.00 18.07 112 ASP B N 1
ATOM 1956 C CA . ASP B 1 112 ? 53.247 67.807 22.147 1.00 21.14 112 ASP B CA 1
ATOM 1957 C C . ASP B 1 112 ? 52.980 68.906 23.169 1.00 21.87 112 ASP B C 1
ATOM 1958 O O . ASP B 1 112 ? 52.850 68.630 24.354 1.00 23.35 112 ASP B O 1
ATOM 1971 N N . ARG B 1 114 ? 51.104 73.095 23.532 1.00 17.06 114 ARG B N 1
ATOM 1972 C CA . ARG B 1 114 ? 50.417 74.240 22.962 1.00 19.09 114 ARG B CA 1
ATOM 1973 C C . ARG B 1 114 ? 50.695 75.435 23.871 1.00 18.73 114 ARG B C 1
ATOM 1974 O O . ARG B 1 114 ? 50.564 75.346 25.090 1.00 19.18 114 ARG B O 1
ATOM 1982 N N . VAL B 1 115 ? 51.113 76.539 23.272 1.00 16.46 115 VAL B N 1
ATOM 1983 C CA . VAL B 1 115 ? 51.384 77.737 24.027 1.00 16.89 115 VAL B CA 1
ATOM 1984 C C . VAL B 1 115 ? 50.346 78.773 23.588 1.00 19.61 115 VAL B C 1
ATOM 1985 O O . VAL B 1 115 ? 50.096 78.931 22.401 1.00 20.25 115 VAL B O 1
ATOM 1989 N N . ASP B 1 116 ? 49.723 79.445 24.549 1.00 20.82 116 ASP B N 1
ATOM 1990 C CA . ASP B 1 116 ? 48.739 80.481 24.252 1.00 22.16 116 ASP B CA 1
ATOM 1991 C C . ASP B 1 116 ? 49.310 81.802 24.764 1.00 22.62 116 ASP B C 1
ATOM 1992 O O . ASP B 1 116 ? 49.439 82.019 25.973 1.00 22.94 116 ASP B O 1
ATOM 1997 N N . TYR B 1 117 ? 49.675 82.669 23.831 1.00 22.88 117 TYR B N 1
ATOM 1998 C CA . TYR B 1 117 ? 50.254 83.960 24.167 1.00 22.34 117 TYR B CA 1
ATOM 1999 C C . TYR B 1 117 ? 49.136 84.952 24.476 1.00 21.53 117 TYR B C 1
ATOM 2000 O O . TYR B 1 117 ? 48.414 85.389 23.589 1.00 20.70 117 TYR B O 1
ATOM 2009 N N . LEU B 1 118 ? 49.015 85.308 25.748 1.00 23.56 118 LEU B N 1
ATOM 2010 C CA . LEU B 1 118 ? 47.955 86.206 26.216 1.00 25.99 118 LEU B CA 1
ATOM 2011 C C . LEU B 1 118 ? 48.219 87.714 26.144 1.00 27.20 118 LEU B C 1
ATOM 2012 O O . LEU B 1 118 ? 47.359 88.477 25.690 1.00 29.14 118 LEU B O 1
ATOM 2017 N N . ARG B 1 119 ? 49.391 88.136 26.613 1.00 29.23 119 ARG B N 1
ATOM 2018 C CA . ARG B 1 119 ? 49.768 89.554 26.643 1.00 29.98 119 ARG B CA 1
ATOM 2019 C C . ARG B 1 119 ? 51.247 89.734 26.309 1.00 29.34 119 ARG B C 1
ATOM 2020 O O . ARG B 1 119 ? 52.024 88.778 26.358 1.00 27.93 119 ARG B O 1
ATOM 2028 N N . PRO B 1 120 ? 51.659 90.968 25.966 1.00 29.84 120 PRO B N 1
ATOM 2029 C CA . PRO B 1 120 ? 53.066 91.231 25.634 1.00 28.44 120 PRO B CA 1
ATOM 2030 C C . PRO B 1 120 ? 53.968 90.865 26.812 1.00 27.49 120 PRO B C 1
ATOM 2031 O O . PRO B 1 120 ? 53.679 91.212 27.960 1.00 26.65 120 PRO B O 1
ATOM 2035 N N . GLY B 1 121 ? 55.062 90.166 26.518 1.00 26.46 121 GLY B N 1
ATOM 2036 C CA . GLY B 1 121 ? 55.971 89.729 27.561 1.00 24.90 121 GLY B CA 1
ATOM 2037 C C . GLY B 1 121 ? 56.865 90.772 28.202 1.00 26.98 121 GLY B C 1
ATOM 2038 O O . GLY B 1 121 ? 58.088 90.700 28.074 1.00 26.05 121 GLY B O 1
ATOM 2039 N N . ARG B 1 122 ? 56.272 91.739 28.898 1.00 28.71 122 ARG B N 1
ATOM 2040 C CA . ARG B 1 122 ? 57.070 92.769 29.574 1.00 29.93 122 ARG B CA 1
ATOM 2041 C C . ARG B 1 122 ? 57.263 92.413 31.044 1.00 29.03 122 ARG B C 1
ATOM 2042 O O . ARG B 1 122 ? 56.332 91.975 31.716 1.00 28.93 122 ARG B O 1
ATOM 2050 N N . GLY B 1 123 ? 58.483 92.585 31.533 1.00 29.90 123 GLY B N 1
ATOM 2051 C CA . GLY B 1 123 ? 58.761 92.272 32.920 1.00 29.54 123 GLY B CA 1
ATOM 2052 C C . GLY B 1 123 ? 60.240 92.242 33.244 1.00 30.48 123 GLY B C 1
ATOM 2053 O O . GLY B 1 123 ? 61.089 92.287 32.354 1.00 30.47 123 GLY B O 1
ATOM 2054 N N . GLN B 1 124 ? 60.545 92.182 34.535 1.00 32.30 124 GLN B N 1
ATOM 2055 C CA . GLN B 1 124 ? 61.920 92.140 35.006 1.00 32.04 124 GLN B CA 1
ATOM 2056 C C . GLN B 1 124 ? 62.279 90.705 35.372 1.00 31.90 124 GLN B C 1
ATOM 2057 O O . GLN B 1 124 ? 63.377 90.229 35.082 1.00 30.87 124 GLN B O 1
ATOM 2063 N N . ILE B 1 125 ? 61.336 90.024 36.011 1.00 30.72 125 ILE B N 1
ATOM 2064 C CA . ILE B 1 125 ? 61.520 88.640 36.422 1.00 31.20 125 ILE B CA 1
ATOM 2065 C C . ILE B 1 125 ? 60.268 87.879 36.009 1.00 29.79 125 ILE B C 1
ATOM 2066 O O . ILE B 1 125 ? 59.154 88.336 36.258 1.00 30.39 125 ILE B O 1
ATOM 2071 N N . PHE B 1 126 ? 60.450 86.727 35.377 1.00 28.20 126 PHE B N 1
ATOM 2072 C CA . PHE B 1 126 ? 59.315 85.917 34.935 1.00 30.01 126 PHE B CA 1
ATOM 2073 C C . PHE B 1 126 ? 59.247 84.605 35.709 1.00 28.89 126 PHE B C 1
ATOM 2074 O O . PHE B 1 126 ? 60.261 83.932 35.879 1.00 29.57 126 PHE B O 1
ATOM 2082 N N . THR B 1 127 ? 58.052 84.250 36.179 1.00 29.82 127 THR B N 1
ATOM 2083 C CA . THR B 1 127 ? 57.870 83.017 36.942 1.00 30.12 127 THR B CA 1
ATOM 2084 C C . THR B 1 127 ? 56.833 82.058 36.354 1.00 28.53 127 THR B C 1
ATOM 2085 O O . THR B 1 127 ? 55.716 82.456 36.018 1.00 26.85 127 THR B O 1
ATOM 2089 N N . GLY B 1 128 ? 57.215 80.786 36.255 1.00 27.82 128 GLY B N 1
ATOM 2090 C CA . GLY B 1 128 ? 56.322 79.768 35.726 1.00 26.12 128 GLY B CA 1
ATOM 2091 C C . GLY B 1 128 ? 55.988 78.675 36.734 1.00 25.45 128 GLY B C 1
ATOM 2092 O O . GLY B 1 128 ? 56.843 78.263 37.516 1.00 25.43 128 GLY B O 1
ATOM 2093 N N . THR B 1 129 ? 54.737 78.224 36.722 1.00 24.62 129 THR B N 1
ATOM 2094 C CA . THR B 1 129 ? 54.260 77.164 37.605 1.00 23.95 129 THR B CA 1
ATOM 2095 C C . THR B 1 129 ? 53.291 76.303 36.790 1.00 26.38 129 THR B C 1
ATOM 2096 O O . THR B 1 129 ? 52.827 76.730 35.728 1.00 24.39 129 THR B O 1
ATOM 2100 N N . GLY B 1 130 ? 52.976 75.107 37.293 1.00 25.55 130 GLY B N 1
ATOM 2101 C CA . GLY B 1 130 ? 52.069 74.223 36.585 1.00 24.74 130 GLY B CA 1
ATOM 2102 C C . GLY B 1 130 ? 51.344 73.208 37.455 1.00 25.41 130 GLY B C 1
ATOM 2103 O O . GLY B 1 130 ? 51.559 73.124 38.674 1.00 24.12 130 GLY B O 1
ATOM 2104 N N . SER B 1 131 ? 50.470 72.431 36.822 1.00 23.61 131 SER B N 1
ATOM 2105 C CA . SER B 1 131 ? 49.707 71.406 37.527 1.00 24.43 131 SER B CA 1
ATOM 2106 C C . SER B 1 131 ? 49.351 70.267 36.579 1.00 24.49 131 SER B C 1
ATOM 2107 O O . SER B 1 131 ? 49.234 70.459 35.366 1.00 25.93 131 SER B O 1
ATOM 2110 N N . VAL B 1 132 ? 49.191 69.074 37.137 1.00 22.62 132 VAL B N 1
ATOM 2111 C CA . VAL B 1 132 ? 48.860 67.906 36.340 1.00 22.18 132 VAL B CA 1
ATOM 2112 C C . VAL B 1 132 ? 47.350 67.833 36.127 1.00 22.03 132 VAL B C 1
ATOM 2113 O O . VAL B 1 132 ? 46.600 67.803 37.093 1.00 21.73 132 VAL B O 1
ATOM 2117 N N . ILE B 1 133 ? 46.894 67.823 34.877 1.00 19.92 133 ILE B N 1
ATOM 2118 C CA . ILE B 1 133 ? 45.458 67.715 34.652 1.00 20.37 133 ILE B CA 1
ATOM 2119 C C . ILE B 1 133 ? 45.086 66.265 34.307 1.00 21.84 133 ILE B C 1
ATOM 2120 O O . ILE B 1 133 ? 43.928 65.873 34.418 1.00 21.16 133 ILE B O 1
ATOM 2125 N N . ARG B 1 134 ? 46.078 65.469 33.911 1.00 20.11 134 ARG B N 1
ATOM 2126 C CA . ARG B 1 134 ? 45.861 64.054 33.616 1.00 23.20 134 ARG B CA 1
ATOM 2127 C C . ARG B 1 134 ? 47.137 63.291 33.973 1.00 23.53 134 ARG B C 1
ATOM 2128 O O . ARG B 1 134 ? 48.177 63.465 33.344 1.00 23.46 134 ARG B O 1
ATOM 2136 N N . ALA B 1 135 ? 47.058 62.442 34.989 1.00 26.54 135 ALA B N 1
ATOM 2137 C CA . ALA B 1 135 ? 48.227 61.696 35.431 1.00 28.05 135 ALA B CA 1
ATOM 2138 C C . ALA B 1 135 ? 48.226 60.270 34.905 1.00 30.11 135 ALA B C 1
ATOM 2139 O O . ALA B 1 135 ? 47.211 59.574 34.961 1.00 29.95 135 ALA B O 1
ATOM 2141 N N . GLY B 1 136 ? 49.378 59.847 34.396 1.00 30.54 136 GLY B N 1
ATOM 2142 C CA . GLY B 1 136 ? 49.517 58.502 33.870 1.00 28.41 136 GLY B CA 1
ATOM 2143 C C . GLY B 1 136 ? 50.852 57.896 34.269 1.00 28.73 136 GLY B C 1
ATOM 2144 O O . GLY B 1 136 ? 51.739 58.591 34.773 1.00 25.40 136 GLY B O 1
ATOM 2145 N N . ASN B 1 137 ? 50.986 56.593 34.055 1.00 28.57 137 ASN B N 1
ATOM 2146 C CA . ASN B 1 137 ? 52.212 55.874 34.371 1.00 30.92 137 ASN B CA 1
ATOM 2147 C C . ASN B 1 137 ? 53.122 55.959 33.154 1.00 32.79 137 ASN B C 1
ATOM 2148 O O . ASN B 1 137 ? 54.329 55.745 33.255 1.00 34.46 137 ASN B O 1
ATOM 2153 N N . ARG B 1 138 ? 52.532 56.275 32.002 1.00 33.46 138 ARG B N 1
ATOM 2154 C CA . ARG B 1 138 ? 53.286 56.392 30.761 1.00 35.18 138 ARG B CA 1
ATOM 2155 C C . ARG B 1 138 ? 53.144 57.798 30.147 1.00 33.21 138 ARG B C 1
ATOM 2156 O O . ARG B 1 138 ? 54.107 58.372 29.626 1.00 32.26 138 ARG B O 1
ATOM 2164 N N . VAL B 1 139 ? 51.943 58.357 30.238 1.00 30.54 139 VAL B N 1
ATOM 2165 C CA . VAL B 1 139 ? 51.668 59.671 29.689 1.00 29.10 139 VAL B CA 1
ATOM 2166 C C . VAL B 1 139 ? 50.913 60.566 30.667 1.00 28.01 139 VAL B C 1
ATOM 2167 O O . VAL B 1 139 ? 49.943 60.146 31.287 1.00 26.89 139 VAL B O 1
ATOM 2171 N N . SER B 1 140 ? 51.383 61.800 30.802 1.00 26.43 140 SER B N 1
ATOM 2172 C CA . SER B 1 140 ? 50.748 62.786 31.665 1.00 27.26 140 SER B CA 1
ATOM 2173 C C . SER B 1 140 ? 50.574 64.072 30.880 1.00 25.29 140 SER B C 1
ATOM 2174 O O . SER B 1 140 ? 51.375 64.376 30.001 1.00 24.69 140 SER B O 1
ATOM 2177 N N . VAL B 1 141 ? 49.511 64.804 31.202 1.00 23.73 141 VAL B N 1
ATOM 2178 C CA . VAL B 1 141 ? 49.188 66.069 30.556 1.00 21.06 141 VAL B CA 1
ATOM 2179 C C . VAL B 1 141 ? 49.220 67.142 31.635 1.00 21.42 141 VAL B C 1
ATOM 2180 O O . VAL B 1 141 ? 48.652 66.972 32.716 1.00 19.22 141 VAL B O 1
ATOM 2184 N N . CYS B 1 142 ? 49.901 68.243 31.343 1.00 20.16 142 CYS B N 1
ATOM 2185 C CA . CYS B 1 142 ? 50.028 69.333 32.304 1.00 21.73 142 CYS B CA 1
ATOM 2186 C C . CYS B 1 142 ? 49.589 70.683 31.773 1.00 21.29 142 CYS B C 1
ATOM 2187 O O . CYS B 1 142 ? 49.557 70.909 30.569 1.00 19.66 142 CYS B O 1
ATOM 2190 N N . ARG B 1 143 ? 49.269 71.586 32.691 1.00 22.85 143 ARG B N 1
ATOM 2191 C CA . ARG B 1 143 ? 48.893 72.933 32.308 1.00 24.83 143 ARG B CA 1
ATOM 2192 C C . ARG B 1 143 ? 49.945 73.828 32.918 1.00 23.71 143 ARG B C 1
ATOM 2193 O O . ARG B 1 143 ? 50.321 73.658 34.080 1.00 24.75 143 ARG B O 1
ATOM 2209 N N . GLU B 1 145 ? 51.709 77.974 33.241 1.00 24.64 145 GLU B N 1
ATOM 2210 C CA . GLU B 1 145 ? 51.413 79.396 33.295 1.00 27.21 145 GLU B CA 1
ATOM 2211 C C . GLU B 1 145 ? 52.708 80.202 33.466 1.00 25.88 145 GLU B C 1
ATOM 2212 O O . GLU B 1 145 ? 53.639 79.759 34.126 1.00 25.32 145 GLU B O 1
ATOM 2218 N N . LEU B 1 146 ? 52.773 81.374 32.851 1.00 26.18 146 LEU B N 1
ATOM 2219 C CA . LEU B 1 146 ? 53.947 82.232 32.987 1.00 25.85 146 LEU B CA 1
ATOM 2220 C C . LEU B 1 146 ? 53.473 83.642 33.335 1.00 24.77 146 LEU B C 1
ATOM 2221 O O . LEU B 1 146 ? 52.549 84.160 32.710 1.00 23.70 146 LEU B O 1
ATOM 2226 N N . HIS B 1 147 ? 54.098 84.251 34.338 1.00 24.59 147 HIS B N 1
ATOM 2227 C CA . HIS B 1 147 ? 53.745 85.609 34.740 1.00 26.05 147 HIS B CA 1
ATOM 2228 C C . HIS B 1 147 ? 54.977 86.420 35.135 1.00 26.13 147 HIS B C 1
ATOM 2229 O O . HIS B 1 147 ? 56.014 85.859 35.506 1.00 24.42 147 HIS B O 1
ATOM 2236 N N . ASN B 1 148 ? 54.873 87.743 35.040 1.00 27.54 148 ASN B N 1
ATOM 2237 C CA . ASN B 1 148 ? 55.990 88.596 35.415 1.00 28.93 148 ASN B CA 1
ATOM 2238 C C . ASN B 1 148 ? 55.908 88.904 36.913 1.00 30.19 148 ASN B C 1
ATOM 2239 O O . ASN B 1 148 ? 55.006 88.410 37.604 1.00 28.99 148 ASN B O 1
ATOM 2244 N N . GLU B 1 149 ? 56.837 89.713 37.420 1.00 30.32 149 GLU B N 1
ATOM 2245 C CA . GLU B 1 149 ? 56.847 90.021 38.849 1.00 30.24 149 GLU B CA 1
ATOM 2246 C C . GLU B 1 149 ? 55.639 90.809 39.334 1.00 29.84 149 GLU B C 1
ATOM 2247 O O . GLU B 1 149 ? 55.446 90.960 40.539 1.00 30.56 149 GLU B O 1
ATOM 2253 N N . GLN B 1 150 ? 54.826 91.310 38.407 1.00 31.18 150 GLN B N 1
ATOM 2254 C CA . GLN B 1 150 ? 53.622 92.059 38.773 1.00 31.16 150 GLN B CA 1
ATOM 2255 C C . GLN B 1 150 ? 52.449 91.088 38.903 1.00 32.90 150 GLN B C 1
ATOM 2256 O O . GLN B 1 150 ? 51.355 91.472 39.315 1.00 34.65 150 GLN B O 1
ATOM 2262 N N . GLY B 1 151 ? 52.682 89.833 38.528 1.00 32.44 151 GLY B N 1
ATOM 2263 C CA . GLY B 1 151 ? 51.639 88.825 38.620 1.00 32.25 151 GLY B CA 1
ATOM 2264 C C . GLY B 1 151 ? 50.685 88.740 37.440 1.00 32.53 151 GLY B C 1
ATOM 2265 O O . GLY B 1 151 ? 49.667 88.052 37.525 1.00 33.54 151 GLY B O 1
ATOM 2266 N N . THR B 1 152 ? 50.985 89.422 36.337 1.00 30.61 152 THR B N 1
ATOM 2267 C CA . THR B 1 152 ? 50.089 89.348 35.189 1.00 29.29 152 THR B CA 1
ATOM 2268 C C . THR B 1 152 ? 50.495 88.160 34.313 1.00 26.61 152 THR B C 1
ATOM 2269 O O . THR B 1 152 ? 51.678 87.942 34.051 1.00 25.10 152 THR B O 1
ATOM 2273 N N . HIS B 1 153 ? 49.506 87.393 33.871 1.00 25.41 153 HIS B N 1
ATOM 2274 C CA . HIS B 1 153 ? 49.758 86.222 33.040 1.00 27.23 153 HIS B CA 1
ATOM 2275 C C . HIS B 1 153 ? 50.194 86.584 31.626 1.00 26.86 153 HIS B C 1
ATOM 2276 O O . HIS B 1 153 ? 49.477 87.279 30.900 1.00 25.66 153 HIS B O 1
ATOM 2283 N N . ILE B 1 154 ? 51.378 86.108 31.253 1.00 25.39 154 ILE B N 1
ATOM 2284 C CA . ILE B 1 154 ? 51.942 86.365 29.930 1.00 26.41 154 ILE B CA 1
ATOM 2285 C C . ILE B 1 154 ? 51.499 85.290 28.934 1.00 25.60 154 ILE B C 1
ATOM 2286 O O . ILE B 1 154 ? 51.187 85.586 27.782 1.00 25.00 154 ILE B O 1
ATOM 2291 N N . ALA B 1 155 ? 51.459 84.043 29.393 1.00 23.01 155 ALA B N 1
ATOM 2292 C CA . ALA B 1 155 ? 51.080 82.938 28.528 1.00 24.15 155 ALA B CA 1
ATOM 2293 C C . ALA B 1 155 ? 50.655 81.702 29.301 1.00 23.74 155 ALA B C 1
ATOM 2294 O O . ALA B 1 155 ? 51.062 81.487 30.451 1.00 22.98 155 ALA B O 1
ATOM 2296 N N . PHE B 1 156 ? 49.817 80.898 28.659 1.00 21.56 156 PHE B N 1
ATOM 2297 C CA . PHE B 1 156 ? 49.369 79.645 29.246 1.00 21.61 156 PHE B CA 1
ATOM 2298 C C . PHE B 1 156 ? 49.923 78.558 28.343 1.00 23.55 156 PHE B C 1
ATOM 2299 O O . PHE B 1 156 ? 50.118 78.764 27.137 1.00 23.46 156 PHE B O 1
ATOM 2307 N N . GLY B 1 157 ? 50.171 77.397 28.928 1.00 23.73 157 GLY B N 1
ATOM 2308 C CA . GLY B 1 157 ? 50.662 76.286 28.152 1.00 22.48 157 GLY B CA 1
ATOM 2309 C C . GLY B 1 157 ? 49.930 75.022 28.565 1.00 23.55 157 GLY B C 1
ATOM 2310 O O . GLY B 1 157 ? 49.339 74.958 29.642 1.00 23.01 157 GLY B O 1
ATOM 2311 N N . THR B 1 158 ? 49.941 74.028 27.686 1.00 23.52 158 THR B N 1
ATOM 2312 C CA . THR B 1 158 ? 49.339 72.728 27.960 1.00 20.91 158 THR B CA 1
ATOM 2313 C C . THR B 1 158 ? 50.318 71.757 27.334 1.00 19.19 158 THR B C 1
ATOM 2314 O O . THR B 1 158 ? 50.602 71.859 26.151 1.00 18.31 158 THR B O 1
ATOM 2318 N N . GLY B 1 159 ? 50.841 70.817 28.107 1.00 18.86 159 GLY B N 1
ATOM 2319 C CA . GLY B 1 159 ? 51.787 69.883 27.523 1.00 20.07 159 GLY B CA 1
ATOM 2320 C C . GLY B 1 159 ? 51.482 68.418 27.767 1.00 20.87 159 GLY B C 1
ATOM 2321 O O . GLY B 1 159 ? 50.947 68.044 28.805 1.00 20.65 159 GLY B O 1
ATOM 2322 N N . THR B 1 160 ? 51.825 67.584 26.790 1.00 22.68 160 THR B N 1
ATOM 2323 C CA . THR B 1 160 ? 51.626 66.141 26.892 1.00 22.88 160 THR B CA 1
ATOM 2324 C C . THR B 1 160 ? 53.017 65.531 27.007 1.00 22.21 160 THR B C 1
ATOM 2325 O O . THR B 1 160 ? 53.820 65.625 26.086 1.00 22.12 160 THR B O 1
ATOM 2329 N N . TYR B 1 161 ? 53.295 64.903 28.142 1.00 21.72 161 TYR B N 1
ATOM 2330 C CA . TYR B 1 161 ? 54.620 64.343 28.385 1.00 22.25 161 TYR B CA 1
ATOM 2331 C C . TYR B 1 161 ? 54.699 62.840 28.551 1.00 22.55 161 TYR B C 1
ATOM 2332 O O . TYR B 1 161 ? 53.851 62.221 29.187 1.00 21.49 161 TYR B O 1
ATOM 2349 N N . VAL B 1 163 ? 56.166 59.968 30.378 1.00 27.18 163 VAL B N 1
ATOM 2350 C CA . VAL B 1 163 ? 56.765 59.863 31.708 1.00 28.08 163 VAL B CA 1
ATOM 2351 C C . VAL B 1 163 ? 57.128 58.422 32.030 1.00 30.96 163 VAL B C 1
ATOM 2352 O O . VAL B 1 163 ? 57.567 58.114 33.139 1.00 31.77 163 VAL B O 1
ATOM 2356 N N . GLY B 1 164 ? 56.933 57.541 31.054 1.00 33.18 164 GLY B N 1
ATOM 2357 C CA . GLY B 1 164 ? 57.251 56.139 31.246 1.00 36.46 164 GLY B CA 1
ATOM 2358 C C . GLY B 1 164 ? 57.198 55.359 29.944 1.00 39.24 164 GLY B C 1
ATOM 2359 O O . GLY B 1 164 ? 56.755 55.934 28.924 1.00 40.03 164 GLY B O 1
ATOM 2361 N N . SER C 1 12 ? 47.885 42.234 3.034 1.00 80.10 12 SER C N 1
ATOM 2362 C CA . SER C 1 12 ? 48.915 42.136 4.108 1.00 79.99 12 SER C CA 1
ATOM 2363 C C . SER C 1 12 ? 48.811 40.806 4.847 1.00 79.73 12 SER C C 1
ATOM 2364 O O . SER C 1 12 ? 48.067 39.911 4.444 1.00 80.05 12 SER C O 1
ATOM 2367 N N . ASN C 1 13 ? 49.569 40.692 5.932 1.00 79.17 13 ASN C N 1
ATOM 2368 C CA . ASN C 1 13 ? 49.585 39.493 6.759 1.00 78.52 13 ASN C CA 1
ATOM 2369 C C . ASN C 1 13 ? 48.160 39.012 7.061 1.00 77.64 13 ASN C C 1
ATOM 2370 O O . ASN C 1 13 ? 47.238 39.817 7.177 1.00 77.99 13 ASN C O 1
ATOM 2375 N N . PRO C 1 14 ? 47.961 37.687 7.171 1.00 76.61 14 PRO C N 1
ATOM 2376 C CA . PRO C 1 14 ? 46.637 37.120 7.456 1.00 75.65 14 PRO C CA 1
ATOM 2377 C C . PRO C 1 14 ? 45.961 37.739 8.671 1.00 74.76 14 PRO C C 1
ATOM 2378 O O . PRO C 1 14 ? 44.829 38.218 8.591 1.00 74.56 14 PRO C O 1
ATOM 2382 N N . ILE C 1 15 ? 46.669 37.723 9.795 1.00 73.80 15 ILE C N 1
ATOM 2383 C CA . ILE C 1 15 ? 46.162 38.267 11.050 1.00 72.66 15 ILE C CA 1
ATOM 2384 C C . ILE C 1 15 ? 45.923 39.778 10.972 1.00 71.83 15 ILE C C 1
ATOM 2385 O O . ILE C 1 15 ? 44.864 40.268 11.372 1.00 71.17 15 ILE C O 1
ATOM 2390 N N . GLN C 1 16 ? 46.906 40.510 10.453 1.00 70.16 16 GLN C N 1
ATOM 2391 C CA . GLN C 1 16 ? 46.795 41.960 10.331 1.00 68.96 16 GLN C CA 1
ATOM 2392 C C . GLN C 1 16 ? 45.576 42.355 9.504 1.00 69.40 16 GLN C C 1
ATOM 2393 O O . GLN C 1 16 ? 44.767 43.184 9.926 1.00 69.00 16 GLN C O 1
ATOM 2399 N N . ALA C 1 17 ? 45.451 41.763 8.321 1.00 69.49 17 ALA C N 1
ATOM 2400 C CA . ALA C 1 17 ? 44.325 42.055 7.443 1.00 69.41 17 ALA C CA 1
ATOM 2401 C C . ALA C 1 17 ? 43.021 41.637 8.109 1.00 68.83 17 ALA C C 1
ATOM 2402 O O . ALA C 1 17 ? 41.978 42.249 7.892 1.00 68.71 17 ALA C O 1
ATOM 2404 N N . GLU C 1 18 ? 43.093 40.594 8.927 1.00 68.77 18 GLU C N 1
ATOM 2405 C CA . GLU C 1 18 ? 41.920 40.088 9.623 1.00 69.20 18 GLU C CA 1
ATOM 2406 C C . GLU C 1 18 ? 41.507 41.060 10.723 1.00 68.47 18 GLU C C 1
ATOM 2407 O O . GLU C 1 18 ? 40.324 41.358 10.886 1.00 68.77 18 GLU C O 1
ATOM 2413 N N . VAL C 1 19 ? 42.486 41.552 11.477 1.00 67.41 19 VAL C N 1
ATOM 2414 C CA . VAL C 1 19 ? 42.212 42.491 12.557 1.00 66.29 19 VAL C CA 1
ATOM 2415 C C . VAL C 1 19 ? 41.701 43.821 12.009 1.00 65.10 19 VAL C C 1
ATOM 2416 O O . VAL C 1 19 ? 40.723 44.373 12.514 1.00 63.69 19 VAL C O 1
ATOM 2420 N N . LEU C 1 20 ? 42.363 44.330 10.973 1.00 64.34 20 LEU C N 1
ATOM 2421 C CA . LEU C 1 20 ? 41.961 45.591 10.359 1.00 64.42 20 LEU C CA 1
ATOM 2422 C C . LEU C 1 20 ? 40.530 45.495 9.845 1.00 65.12 20 LEU C C 1
ATOM 2423 O O . LEU C 1 20 ? 39.759 46.450 9.939 1.00 64.37 20 LEU C O 1
ATOM 2428 N N . LYS C 1 21 ? 40.187 44.333 9.297 1.00 65.66 21 LYS C N 1
ATOM 2429 C CA . LYS C 1 21 ? 38.847 44.090 8.771 1.00 66.06 21 LYS C CA 1
ATOM 2430 C C . LYS C 1 21 ? 37.844 44.229 9.911 1.00 65.20 21 LYS C C 1
ATOM 2431 O O . LYS C 1 21 ? 36.867 44.968 9.813 1.00 64.32 21 LYS C O 1
ATOM 2437 N N . ARG C 1 22 ? 38.108 43.510 10.995 1.00 64.98 22 ARG C N 1
ATOM 2438 C CA . ARG C 1 22 ? 37.256 43.529 12.173 1.00 65.59 22 ARG C CA 1
ATOM 2439 C C . ARG C 1 22 ? 37.065 44.954 12.689 1.00 65.63 22 ARG C C 1
ATOM 2440 O O . ARG C 1 22 ? 35.941 45.458 12.741 1.00 65.44 22 ARG C O 1
ATOM 2448 N N . VAL C 1 23 ? 38.166 45.602 13.060 1.00 65.19 23 VAL C N 1
ATOM 2449 C CA . VAL C 1 23 ? 38.117 46.966 13.585 1.00 64.80 23 VAL C CA 1
ATOM 2450 C C . VAL C 1 23 ? 37.271 47.910 12.727 1.00 64.34 23 VAL C C 1
ATOM 2451 O O . VAL C 1 23 ? 36.573 48.776 13.256 1.00 63.64 23 VAL C O 1
ATOM 2455 N N . ALA C 1 24 ? 37.326 47.726 11.411 1.00 63.79 24 ALA C N 1
ATOM 2456 C CA . ALA C 1 24 ? 36.586 48.564 10.470 1.00 63.69 24 ALA C CA 1
ATOM 2457 C C . ALA C 1 24 ? 35.066 48.514 10.631 1.00 64.23 24 ALA C C 1
ATOM 2458 O O . ALA C 1 24 ? 34.420 49.558 10.746 1.00 63.67 24 ALA C O 1
ATOM 2460 N N . GLU C 1 25 ? 34.486 47.316 10.629 1.00 64.78 25 GLU C N 1
ATOM 2461 C CA . GLU C 1 25 ? 33.037 47.205 10.775 1.00 64.99 25 GLU C CA 1
ATOM 2462 C C . GLU C 1 25 ? 32.618 47.756 12.134 1.00 64.20 25 GLU C C 1
ATOM 2463 O O . GLU C 1 25 ? 31.495 48.236 12.301 1.00 63.54 25 GLU C O 1
ATOM 2469 N N . VAL C 1 26 ? 33.534 47.686 13.099 1.00 63.52 26 VAL C N 1
ATOM 2470 C CA . VAL C 1 26 ? 33.284 48.190 14.447 1.00 63.13 26 VAL C CA 1
ATOM 2471 C C . VAL C 1 26 ? 32.954 49.676 14.404 1.00 62.61 26 VAL C C 1
ATOM 2472 O O . VAL C 1 26 ? 31.882 50.094 14.833 1.00 62.73 26 VAL C O 1
ATOM 2476 N N . PHE C 1 27 ? 33.886 50.470 13.889 1.00 62.02 27 PHE C N 1
ATOM 2477 C CA . PHE C 1 27 ? 33.685 51.908 13.787 1.00 61.08 27 PHE C CA 1
ATOM 2478 C C . PHE C 1 27 ? 32.579 52.211 12.791 1.00 61.15 27 PHE C C 1
ATOM 2479 O O . PHE C 1 27 ? 31.764 53.106 13.008 1.00 61.27 27 PHE C O 1
ATOM 2487 N N . ASP C 1 28 ? 32.548 51.447 11.705 1.00 61.40 28 ASP C N 1
ATOM 2488 C CA . ASP C 1 28 ? 31.557 51.637 10.655 1.00 62.12 28 ASP C CA 1
ATOM 2489 C C . ASP C 1 28 ? 30.106 51.370 11.064 1.00 62.42 28 ASP C C 1
ATOM 2490 O O . ASP C 1 28 ? 29.187 51.956 10.486 1.00 62.96 28 ASP C O 1
ATOM 2495 N N . GLN C 1 29 ? 29.886 50.505 12.053 1.00 61.86 29 GLN C N 1
ATOM 2496 C CA . GLN C 1 29 ? 28.514 50.188 12.455 1.00 62.04 29 GLN C CA 1
ATOM 2497 C C . GLN C 1 29 ? 28.251 50.008 13.955 1.00 60.13 29 GLN C C 1
ATOM 2498 O O . GLN C 1 29 ? 27.137 50.251 14.418 1.00 59.91 29 GLN C O 1
ATOM 2504 N N . HIS C 1 30 ? 29.259 49.586 14.712 1.00 57.23 30 HIS C N 1
ATOM 2505 C CA . HIS C 1 30 ? 29.093 49.370 16.152 1.00 54.16 30 HIS C CA 1
ATOM 2506 C C . HIS C 1 30 ? 29.173 50.629 17.027 1.00 50.23 30 HIS C C 1
ATOM 2507 O O . HIS C 1 30 ? 29.226 50.524 18.253 1.00 49.34 30 HIS C O 1
ATOM 2514 N N . VAL C 1 31 ? 29.184 51.810 16.414 1.00 45.03 31 VAL C N 1
ATOM 2515 C CA . VAL C 1 31 ? 29.265 53.058 17.175 1.00 40.09 31 VAL C CA 1
ATOM 2516 C C . VAL C 1 31 ? 28.019 53.918 16.974 1.00 38.34 31 VAL C C 1
ATOM 2517 O O . VAL C 1 31 ? 27.816 54.506 15.909 1.00 37.97 31 VAL C O 1
ATOM 2521 N N . PRO C 1 32 ? 27.174 54.022 18.010 1.00 35.00 32 PRO C N 1
ATOM 2522 C CA . PRO C 1 32 ? 25.945 54.812 17.936 1.00 34.56 32 PRO C CA 1
ATOM 2523 C C . PRO C 1 32 ? 26.097 56.219 17.363 1.00 34.25 32 PRO C C 1
ATOM 2524 O O . PRO C 1 32 ? 25.341 56.614 16.479 1.00 34.02 32 PRO C O 1
ATOM 2528 N N . PHE C 1 33 ? 27.068 56.983 17.856 1.00 34.48 33 PHE C N 1
ATOM 2529 C CA . PHE C 1 33 ? 27.232 58.347 17.364 1.00 31.37 33 PHE C CA 1
ATOM 2530 C C . PHE C 1 33 ? 27.564 58.397 15.877 1.00 30.32 33 PHE C C 1
ATOM 2531 O O . PHE C 1 33 ? 27.202 59.354 15.193 1.00 29.29 33 PHE C O 1
ATOM 2539 N N . HIS C 1 34 ? 28.249 57.373 15.378 1.00 31.26 34 HIS C N 1
ATOM 2540 C CA . HIS C 1 34 ? 28.593 57.328 13.958 1.00 34.99 34 HIS C CA 1
ATOM 2541 C C . HIS C 1 34 ? 27.337 57.148 13.115 1.00 37.16 34 HIS C C 1
ATOM 2542 O O . HIS C 1 34 ? 27.222 57.723 12.028 1.00 38.84 34 HIS C O 1
ATOM 2549 N N . ASN C 1 35 ? 26.395 56.349 13.614 1.00 38.39 35 ASN C N 1
ATOM 2550 C CA . ASN C 1 35 ? 25.139 56.125 12.903 1.00 38.48 35 ASN C CA 1
ATOM 2551 C C . ASN C 1 35 ? 24.262 57.373 12.925 1.00 37.70 35 ASN C C 1
ATOM 2552 O O . ASN C 1 35 ? 23.545 57.651 11.968 1.00 39.10 35 ASN C O 1
ATOM 2557 N N . LEU C 1 36 ? 24.307 58.121 14.020 1.00 36.29 36 LEU C N 1
ATOM 2558 C CA . LEU C 1 36 ? 23.510 59.340 14.122 1.00 36.64 36 LEU C CA 1
ATOM 2559 C C . LEU C 1 36 ? 23.984 60.371 13.089 1.00 36.43 36 LEU C C 1
ATOM 2560 O O . LEU C 1 36 ? 23.176 61.081 12.497 1.00 36.35 36 LEU C O 1
ATOM 2565 N N . LEU C 1 37 ? 25.295 60.434 12.867 1.00 36.25 37 LEU C N 1
ATOM 2566 C CA . LEU C 1 37 ? 25.875 61.382 11.919 1.00 37.07 37 LEU C CA 1
ATOM 2567 C C . LEU C 1 37 ? 25.976 60.848 10.491 1.00 37.61 37 LEU C C 1
ATOM 2568 O O . LEU C 1 37 ? 25.983 61.622 9.538 1.00 39.57 37 LEU C O 1
ATOM 2573 N N . GLY C 1 38 ? 26.047 59.532 10.340 1.00 36.77 38 GLY C N 1
ATOM 2574 C CA . GLY C 1 38 ? 26.160 58.963 9.014 1.00 38.81 38 GLY C CA 1
ATOM 2575 C C . GLY C 1 38 ? 27.619 58.782 8.637 1.00 42.12 38 GLY C C 1
ATOM 2576 O O . GLY C 1 38 ? 27.965 58.688 7.458 1.00 41.72 38 GLY C O 1
ATOM 2577 N N . LEU C 1 39 ? 28.477 58.741 9.653 1.00 43.19 39 LEU C N 1
ATOM 2578 C CA . LEU C 1 39 ? 29.907 58.570 9.453 1.00 45.73 39 LEU C CA 1
ATOM 2579 C C . LEU C 1 39 ? 30.192 57.155 8.959 1.00 47.21 39 LEU C C 1
ATOM 2580 O O . LEU C 1 39 ? 29.786 56.180 9.580 1.00 46.35 39 LEU C O 1
ATOM 2585 N N . ASP C 1 40 ? 30.890 57.052 7.832 1.00 50.62 40 ASP C N 1
ATOM 2586 C CA . ASP C 1 40 ? 31.222 55.756 7.250 1.00 53.41 40 ASP C CA 1
ATOM 2587 C C . ASP C 1 40 ? 32.714 55.533 7.030 1.00 53.22 40 ASP C C 1
ATOM 2588 O O . ASP C 1 40 ? 33.450 56.452 6.676 1.00 52.94 40 ASP C O 1
ATOM 2593 N N . ILE C 1 41 ? 33.152 54.298 7.243 1.00 53.60 41 ILE C N 1
ATOM 2594 C CA . ILE C 1 41 ? 34.545 53.931 7.032 1.00 53.51 41 ILE C CA 1
ATOM 2595 C C . ILE C 1 41 ? 34.628 53.417 5.591 1.00 54.55 41 ILE C C 1
ATOM 2596 O O . ILE C 1 41 ? 34.457 52.228 5.342 1.00 54.14 41 ILE C O 1
ATOM 2601 N N . LYS C 1 42 ? 34.880 54.323 4.649 1.00 56.19 42 LYS C N 1
ATOM 2602 C CA . LYS C 1 42 ? 34.952 53.982 3.228 1.00 58.37 42 LYS C CA 1
ATOM 2603 C C . LYS C 1 42 ? 35.952 52.879 2.905 1.00 59.19 42 LYS C C 1
ATOM 2604 O O . LYS C 1 42 ? 35.673 52.008 2.083 1.00 60.57 42 LYS C O 1
ATOM 2610 N N . ARG C 1 43 ? 37.117 52.919 3.541 1.00 59.03 43 ARG C N 1
ATOM 2611 C CA . ARG C 1 43 ? 38.143 51.909 3.314 1.00 58.81 43 ARG C CA 1
ATOM 2612 C C . ARG C 1 43 ? 39.125 51.918 4.474 1.00 57.15 43 ARG C C 1
ATOM 2613 O O . ARG C 1 43 ? 39.355 52.954 5.098 1.00 56.49 43 ARG C O 1
ATOM 2621 N N . TYR C 1 44 ? 39.707 50.760 4.759 1.00 54.97 44 TYR C N 1
ATOM 2622 C CA . TYR C 1 44 ? 40.648 50.641 5.861 1.00 53.84 44 TYR C CA 1
ATOM 2623 C C . TYR C 1 44 ? 41.628 49.493 5.614 1.00 54.92 44 TYR C C 1
ATOM 2624 O O . TYR C 1 44 ? 41.264 48.321 5.695 1.00 54.52 44 TYR C O 1
ATOM 2633 N N . ASP C 1 45 ? 42.871 49.836 5.302 1.00 56.48 45 ASP C N 1
ATOM 2634 C CA . ASP C 1 45 ? 43.891 48.825 5.059 1.00 58.71 45 ASP C CA 1
ATOM 2635 C C . ASP C 1 45 ? 45.109 49.153 5.918 1.00 58.24 45 ASP C C 1
ATOM 2636 O O . ASP C 1 45 ? 45.073 50.085 6.723 1.00 57.64 45 ASP C O 1
ATOM 2641 N N . ILE C 1 46 ? 46.183 48.390 5.748 1.00 57.65 46 ILE C N 1
ATOM 2642 C CA . ILE C 1 46 ? 47.399 48.603 6.527 1.00 57.18 46 ILE C CA 1
ATOM 2643 C C . ILE C 1 46 ? 48.077 49.926 6.169 1.00 55.55 46 ILE C C 1
ATOM 2644 O O . ILE C 1 46 ? 48.954 50.398 6.889 1.00 53.87 46 ILE C O 1
ATOM 2649 N N . ASP C 1 47 ? 47.659 50.511 5.052 1.00 54.96 47 ASP C N 1
ATOM 2650 C CA . ASP C 1 47 ? 48.211 51.772 4.576 1.00 55.33 47 ASP C CA 1
ATOM 2651 C C . ASP C 1 47 ? 47.572 52.967 5.261 1.00 54.56 47 ASP C C 1
ATOM 2652 O O . ASP C 1 47 ? 48.169 54.041 5.327 1.00 55.98 47 ASP C O 1
ATOM 2657 N N . GLY C 1 48 ? 46.354 52.783 5.758 1.00 52.46 48 GLY C N 1
ATOM 2658 C CA . GLY C 1 48 ? 45.665 53.871 6.428 1.00 49.72 48 GLY C CA 1
ATOM 2659 C C . GLY C 1 48 ? 44.153 53.759 6.391 1.00 47.42 48 GLY C C 1
ATOM 2660 O O . GLY C 1 48 ? 43.593 52.659 6.333 1.00 48.85 48 GLY C O 1
ATOM 2661 N N . VAL C 1 49 ? 43.482 54.903 6.406 1.00 43.68 49 VAL C N 1
ATOM 2662 C CA . VAL C 1 49 ? 42.032 54.909 6.402 1.00 41.32 49 VAL C CA 1
ATOM 2663 C C . VAL C 1 49 ? 41.467 56.055 5.585 1.00 40.13 49 VAL C C 1
ATOM 2664 O O . VAL C 1 49 ? 42.168 57.003 5.240 1.00 37.64 49 VAL C O 1
ATOM 2668 N N . GLU C 1 50 ? 40.190 55.942 5.252 1.00 40.86 50 GLU C N 1
ATOM 2669 C CA . GLU C 1 50 ? 39.502 56.986 4.522 1.00 41.72 50 GLU C CA 1
ATOM 2670 C C . GLU C 1 50 ? 38.074 56.948 5.011 1.00 40.64 50 GLU C C 1
ATOM 2671 O O . GLU C 1 50 ? 37.361 55.971 4.793 1.00 40.82 50 GLU C O 1
ATOM 2677 N N . VAL C 1 51 ? 37.677 58.011 5.701 1.00 38.48 51 VAL C N 1
ATOM 2678 C CA . VAL C 1 51 ? 36.341 58.127 6.245 1.00 35.53 51 VAL C CA 1
ATOM 2679 C C . VAL C 1 51 ? 35.572 59.073 5.342 1.00 36.40 51 VAL C C 1
ATOM 2680 O O . VAL C 1 51 ? 36.161 59.921 4.674 1.00 36.85 51 VAL C O 1
ATOM 2684 N N . ALA C 1 52 ? 34.258 58.917 5.303 1.00 33.98 52 ALA C N 1
ATOM 2685 C CA . ALA C 1 52 ? 33.434 59.776 4.482 1.00 33.59 52 ALA C CA 1
ATOM 2686 C C . ALA C 1 52 ? 32.124 60.002 5.193 1.00 32.88 52 ALA C C 1
ATOM 2687 O O . ALA C 1 52 ? 31.684 59.177 5.996 1.00 32.69 52 ALA C O 1
ATOM 2689 N N . ILE C 1 53 ? 31.496 61.128 4.890 1.00 32.00 53 ILE C N 1
ATOM 2690 C CA . ILE C 1 53 ? 30.228 61.452 5.501 1.00 32.23 53 ILE C CA 1
ATOM 2691 C C . ILE C 1 53 ? 29.441 62.334 4.555 1.00 32.69 53 ILE C C 1
ATOM 2692 O O . ILE C 1 53 ? 29.936 63.348 4.067 1.00 31.78 53 ILE C O 1
ATOM 2697 N N . ASN C 1 54 ? 28.213 61.920 4.274 1.00 34.08 54 ASN C N 1
ATOM 2698 C CA . ASN C 1 54 ? 27.357 62.670 3.372 1.00 35.15 54 ASN C CA 1
ATOM 2699 C C . ASN C 1 54 ? 26.712 63.822 4.099 1.00 35.75 54 ASN C C 1
ATOM 2700 O O . ASN C 1 54 ? 26.389 63.730 5.285 1.00 35.08 54 ASN C O 1
ATOM 2713 N N . LYS C 1 56 ? 23.729 66.340 5.069 1.00 39.83 56 LYS C N 1
ATOM 2714 C CA . LYS C 1 56 ? 22.305 66.146 5.301 1.00 42.01 56 LYS C CA 1
ATOM 2715 C C . LYS C 1 56 ? 21.866 67.343 6.143 1.00 43.00 56 LYS C C 1
ATOM 2716 O O . LYS C 1 56 ? 22.699 67.993 6.775 1.00 44.06 56 LYS C O 1
ATOM 2722 N N . PRO C 1 57 ? 20.563 67.667 6.147 1.00 42.70 57 PRO C N 1
ATOM 2723 C CA . PRO C 1 57 ? 20.065 68.812 6.920 1.00 41.55 57 PRO C CA 1
ATOM 2724 C C . PRO C 1 57 ? 20.450 68.878 8.407 1.00 40.84 57 PRO C C 1
ATOM 2725 O O . PRO C 1 57 ? 20.724 69.962 8.926 1.00 40.72 57 PRO C O 1
ATOM 2729 N N . GLU C 1 58 ? 20.478 67.729 9.081 1.00 39.63 58 GLU C N 1
ATOM 2730 C CA . GLU C 1 58 ? 20.797 67.676 10.510 1.00 39.68 58 GLU C CA 1
ATOM 2731 C C . GLU C 1 58 ? 22.229 68.059 10.889 1.00 38.97 58 GLU C C 1
ATOM 2732 O O . GLU C 1 58 ? 22.510 68.306 12.065 1.00 36.76 58 GLU C O 1
ATOM 2738 N N . LEU C 1 59 ? 23.131 68.104 9.910 1.00 38.15 59 LEU C N 1
ATOM 2739 C CA . LEU C 1 59 ? 24.529 68.444 10.184 1.00 37.73 59 LEU C CA 1
ATOM 2740 C C . LEU C 1 59 ? 24.884 69.914 9.958 1.00 37.62 59 LEU C C 1
ATOM 2741 O O . LEU C 1 59 ? 26.030 70.311 10.151 1.00 37.18 59 LEU C O 1
ATOM 2746 N N . ILE C 1 60 ? 23.914 70.723 9.552 1.00 37.80 60 ILE C N 1
ATOM 2747 C CA . ILE C 1 60 ? 24.181 72.127 9.304 1.00 37.20 60 ILE C CA 1
ATOM 2748 C C . ILE C 1 60 ? 24.385 72.899 10.598 1.00 39.71 60 ILE C C 1
ATOM 2749 O O . ILE C 1 60 ? 23.676 72.687 11.584 1.00 37.63 60 ILE C O 1
ATOM 2754 N N . GLY C 1 61 ? 25.362 73.801 10.582 1.00 40.99 61 GLY C N 1
ATOM 2755 C CA . GLY C 1 61 ? 25.640 74.614 11.749 1.00 44.34 61 GLY C CA 1
ATOM 2756 C C . GLY C 1 61 ? 24.904 75.933 11.639 1.00 47.03 61 GLY C C 1
ATOM 2757 O O . GLY C 1 61 ? 24.048 76.252 12.461 1.00 48.47 61 GLY C O 1
ATOM 2758 N N . ASN C 1 62 ? 25.241 76.714 10.623 1.00 50.12 62 ASN C N 1
ATOM 2759 C CA . ASN C 1 62 ? 24.580 77.991 10.420 1.00 54.68 62 ASN C CA 1
ATOM 2760 C C . ASN C 1 62 ? 23.682 77.839 9.206 1.00 56.46 62 ASN C C 1
ATOM 2761 O O . ASN C 1 62 ? 24.164 77.702 8.080 1.00 56.41 62 ASN C O 1
ATOM 2766 N N . ILE C 1 63 ? 22.376 77.839 9.440 1.00 58.37 63 ILE C N 1
ATOM 2767 C CA . ILE C 1 63 ? 21.422 77.686 8.353 1.00 61.29 63 ILE C CA 1
ATOM 2768 C C . ILE C 1 63 ? 21.547 78.818 7.343 1.00 61.81 63 ILE C C 1
ATOM 2769 O O . ILE C 1 63 ? 21.429 78.596 6.141 1.00 62.00 63 ILE C O 1
ATOM 2774 N N . HIS C 1 64 ? 21.800 80.026 7.833 1.00 63.79 64 HIS C N 1
ATOM 2775 C CA . HIS C 1 64 ? 21.937 81.193 6.963 1.00 66.29 64 HIS C CA 1
ATOM 2776 C C . HIS C 1 64 ? 23.110 81.059 5.992 1.00 66.29 64 HIS C C 1
ATOM 2777 O O . HIS C 1 64 ? 23.274 81.885 5.092 1.00 67.68 64 HIS C O 1
ATOM 2784 N N . GLN C 1 65 ? 23.925 80.023 6.171 1.00 64.95 65 GLN C N 1
ATOM 2785 C CA . GLN C 1 65 ? 25.071 79.805 5.292 1.00 63.31 65 GLN C CA 1
ATOM 2786 C C . GLN C 1 65 ? 25.153 78.365 4.789 1.00 61.30 65 GLN C C 1
ATOM 2787 O O . GLN C 1 65 ? 26.027 78.033 3.986 1.00 62.22 65 GLN C O 1
ATOM 2793 N N . GLN C 1 66 ? 24.244 77.515 5.258 1.00 57.78 66 GLN C N 1
ATOM 2794 C CA . GLN C 1 66 ? 24.223 76.116 4.846 1.00 54.92 66 GLN C CA 1
ATOM 2795 C C . GLN C 1 66 ? 25.607 75.482 4.891 1.00 51.66 66 GLN C C 1
ATOM 2796 O O . GLN C 1 66 ? 26.030 74.807 3.954 1.00 51.01 66 GLN C O 1
ATOM 2802 N N . ILE C 1 67 ? 26.294 75.689 6.006 1.00 47.81 67 ILE C N 1
ATOM 2803 C CA . ILE C 1 67 ? 27.633 75.163 6.196 1.00 45.04 67 ILE C CA 1
ATOM 2804 C C . ILE C 1 67 ? 27.676 74.051 7.245 1.00 42.70 67 ILE C C 1
ATOM 2805 O O . ILE C 1 67 ? 26.874 74.020 8.176 1.00 43.23 67 ILE C O 1
ATOM 2810 N N . LEU C 1 68 ? 28.614 73.131 7.072 1.00 40.12 68 LEU C N 1
ATOM 2811 C CA . LEU C 1 68 ? 28.781 72.006 7.982 1.00 37.28 68 LEU C CA 1
ATOM 2812 C C . LEU C 1 68 ? 29.132 72.495 9.393 1.00 34.27 68 LEU C C 1
ATOM 2813 O O . LEU C 1 68 ? 29.945 73.401 9.552 1.00 34.86 68 LEU C O 1
ATOM 2818 N N . HIS C 1 69 ? 28.512 71.906 10.413 1.00 30.89 69 HIS C N 1
ATOM 2819 C CA . HIS C 1 69 ? 28.788 72.306 11.792 1.00 30.56 69 HIS C CA 1
ATOM 2820 C C . HIS C 1 69 ? 30.188 71.839 12.184 1.00 28.27 69 HIS C C 1
ATOM 2821 O O . HIS C 1 69 ? 30.532 70.677 11.992 1.00 28.55 69 HIS C O 1
ATOM 2828 N N . GLY C 1 70 ? 30.984 72.754 12.731 1.00 27.41 70 GLY C N 1
ATOM 2829 C CA . GLY C 1 70 ? 32.342 72.424 13.134 1.00 25.82 70 GLY C CA 1
ATOM 2830 C C . GLY C 1 70 ? 32.453 71.174 13.984 1.00 23.93 70 GLY C C 1
ATOM 2831 O O . GLY C 1 70 ? 33.468 70.479 13.946 1.00 25.41 70 GLY C O 1
ATOM 2832 N N . GLY C 1 71 ? 31.410 70.881 14.751 1.00 24.86 71 GLY C N 1
ATOM 2833 C CA . GLY C 1 71 ? 31.422 69.695 15.591 1.00 24.22 71 GLY C CA 1
ATOM 2834 C C . GLY C 1 71 ? 31.550 68.424 14.774 1.00 24.93 71 GLY C C 1
ATOM 2835 O O . GLY C 1 71 ? 32.148 67.435 15.211 1.00 25.47 71 GLY C O 1
ATOM 2836 N N . VAL C 1 72 ? 30.987 68.436 13.574 1.00 25.36 72 VAL C N 1
ATOM 2837 C CA . VAL C 1 72 ? 31.070 67.261 12.715 1.00 26.82 72 VAL C CA 1
ATOM 2838 C C . VAL C 1 72 ? 32.516 67.104 12.265 1.00 25.82 72 VAL C C 1
ATOM 2839 O O . VAL C 1 72 ? 33.100 66.020 12.353 1.00 24.82 72 VAL C O 1
ATOM 2843 N N . THR C 1 73 ? 33.090 68.207 11.797 1.00 28.52 73 THR C N 1
ATOM 2844 C CA . THR C 1 73 ? 34.482 68.232 11.346 1.00 27.50 73 THR C CA 1
ATOM 2845 C C . THR C 1 73 ? 35.403 67.622 12.398 1.00 24.97 73 THR C C 1
ATOM 2846 O O . THR C 1 73 ? 36.156 66.693 12.115 1.00 25.52 73 THR C O 1
ATOM 2850 N N . ALA C 1 74 ? 35.330 68.138 13.620 1.00 24.68 74 ALA C N 1
ATOM 2851 C CA . ALA C 1 74 ? 36.182 67.643 14.697 1.00 24.12 74 ALA C CA 1
ATOM 2852 C C . ALA C 1 74 ? 35.961 66.151 14.940 1.00 24.28 74 ALA C C 1
ATOM 2853 O O . ALA C 1 74 ? 36.916 65.412 15.168 1.00 23.09 74 ALA C O 1
ATOM 2855 N N . THR C 1 75 ? 34.703 65.711 14.899 1.00 23.57 75 THR C N 1
ATOM 2856 C CA . THR C 1 75 ? 34.393 64.298 15.111 1.00 23.37 75 THR C CA 1
ATOM 2857 C C . THR C 1 75 ? 35.086 63.421 14.075 1.00 22.34 75 THR C C 1
ATOM 2858 O O . THR C 1 75 ? 35.747 62.438 14.413 1.00 21.87 75 THR C O 1
ATOM 2862 N N . VAL C 1 76 ? 34.927 63.793 12.809 1.00 23.07 76 VAL C N 1
ATOM 2863 C CA . VAL C 1 76 ? 35.509 63.045 11.705 1.00 23.66 76 VAL C CA 1
ATOM 2864 C C . VAL C 1 76 ? 37.036 62.985 11.773 1.00 22.53 76 VAL C C 1
ATOM 2865 O O . VAL C 1 76 ? 37.614 61.922 11.558 1.00 23.81 76 VAL C O 1
ATOM 2869 N N . LEU C 1 77 ? 37.682 64.113 12.079 1.00 22.44 77 LEU C N 1
ATOM 2870 C CA . LEU C 1 77 ? 39.142 64.161 12.172 1.00 20.68 77 LEU C CA 1
ATOM 2871 C C . LEU C 1 77 ? 39.654 63.224 13.266 1.00 23.11 77 LEU C C 1
ATOM 2872 O O . LEU C 1 77 ? 40.608 62.474 13.054 1.00 22.60 77 LEU C O 1
ATOM 2877 N N . ASP C 1 78 ? 39.009 63.267 14.429 1.00 23.81 78 ASP C N 1
ATOM 2878 C CA . ASP C 1 78 ? 39.376 62.427 15.567 1.00 26.68 78 ASP C CA 1
ATOM 2879 C C . ASP C 1 78 ? 39.264 60.916 15.277 1.00 28.03 78 ASP C C 1
ATOM 2880 O O . ASP C 1 78 ? 40.119 60.128 15.687 1.00 26.68 78 ASP C O 1
ATOM 2885 N N . VAL C 1 79 ? 38.204 60.511 14.582 1.00 28.89 79 VAL C N 1
ATOM 2886 C CA . VAL C 1 79 ? 38.027 59.100 14.246 1.00 27.52 79 VAL C CA 1
ATOM 2887 C C . VAL C 1 79 ? 39.122 58.717 13.255 1.00 26.02 79 VAL C C 1
ATOM 2888 O O . VAL C 1 79 ? 39.780 57.687 13.403 1.00 22.73 79 VAL C O 1
ATOM 2892 N N . VAL C 1 80 ? 39.321 59.551 12.242 1.00 26.93 80 VAL C N 1
ATOM 2893 C CA . VAL C 1 80 ? 40.366 59.274 11.265 1.00 27.77 80 VAL C CA 1
ATOM 2894 C C . VAL C 1 80 ? 41.692 59.095 11.988 1.00 25.81 80 VAL C C 1
ATOM 2895 O O . VAL C 1 80 ? 42.466 58.192 11.672 1.00 26.86 80 VAL C O 1
ATOM 2899 N N . GLY C 1 81 ? 41.938 59.947 12.980 1.00 26.33 81 GLY C N 1
ATOM 2900 C CA . GLY C 1 81 ? 43.179 59.874 13.736 1.00 26.06 81 GLY C CA 1
ATOM 2901 C C . GLY C 1 81 ? 43.369 58.587 14.517 1.00 26.54 81 GLY C C 1
ATOM 2902 O O . GLY C 1 81 ? 44.453 57.999 14.500 1.00 26.34 81 GLY C O 1
ATOM 2903 N N . GLY C 1 82 ? 42.323 58.158 15.219 1.00 25.72 82 GLY C N 1
ATOM 2904 C CA . GLY C 1 82 ? 42.414 56.929 15.986 1.00 26.61 82 GLY C CA 1
ATOM 2905 C C . GLY C 1 82 ? 42.630 55.717 15.086 1.00 28.23 82 GLY C C 1
ATOM 2906 O O . GLY C 1 82 ? 43.420 54.823 15.413 1.00 26.59 82 GLY C O 1
ATOM 2907 N N . LEU C 1 83 ? 41.924 55.682 13.955 1.00 26.70 83 LEU C N 1
ATOM 2908 C CA . LEU C 1 83 ? 42.047 54.574 13.014 1.00 29.11 83 LEU C CA 1
ATOM 2909 C C . LEU C 1 83 ? 43.440 54.563 12.386 1.00 29.19 83 LEU C C 1
ATOM 2910 O O . LEU C 1 83 ? 44.049 53.502 12.205 1.00 29.47 83 LEU C O 1
ATOM 2915 N N . THR C 1 84 ? 43.951 55.749 12.073 1.00 27.55 84 THR C N 1
ATOM 2916 C CA . THR C 1 84 ? 45.282 55.871 11.498 1.00 25.72 84 THR C CA 1
ATOM 2917 C C . THR C 1 84 ? 46.309 55.357 12.518 1.00 27.13 84 THR C C 1
ATOM 2918 O O . THR C 1 84 ? 47.215 54.594 12.183 1.00 26.47 84 THR C O 1
ATOM 2922 N N . ALA C 1 85 ? 46.150 55.767 13.771 1.00 27.34 85 ALA C N 1
ATOM 2923 C CA . ALA C 1 85 ? 47.069 55.351 14.821 1.00 28.03 85 ALA C CA 1
ATOM 2924 C C . ALA C 1 85 ? 47.089 53.838 14.973 1.00 29.82 85 ALA C C 1
ATOM 2925 O O . ALA C 1 85 ? 48.157 53.229 14.965 1.00 29.18 85 ALA C O 1
ATOM 2927 N N . PHE C 1 86 ? 45.911 53.240 15.125 1.00 30.35 86 PHE C N 1
ATOM 2928 C CA . PHE C 1 86 ? 45.812 51.792 15.280 1.00 33.26 86 PHE C CA 1
ATOM 2929 C C . PHE C 1 86 ? 46.387 51.054 14.061 1.00 33.85 86 PHE C C 1
ATOM 2930 O O . PHE C 1 86 ? 47.084 50.054 14.208 1.00 32.43 86 PHE C O 1
ATOM 2938 N N . ALA C 1 87 ? 46.099 51.544 12.859 1.00 34.97 87 ALA C N 1
ATOM 2939 C CA . ALA C 1 87 ? 46.624 50.900 11.656 1.00 35.52 87 ALA C CA 1
ATOM 2940 C C . ALA C 1 87 ? 48.143 50.885 11.727 1.00 35.95 87 ALA C C 1
ATOM 2941 O O . ALA C 1 87 ? 48.775 49.858 11.472 1.00 36.20 87 ALA C O 1
ATOM 2943 N N . GLY C 1 88 ? 48.725 52.028 12.083 1.00 36.07 88 GLY C N 1
ATOM 2944 C CA . GLY C 1 88 ? 50.171 52.122 12.180 1.00 36.78 88 GLY C CA 1
ATOM 2945 C C . GLY C 1 88 ? 50.730 51.130 13.180 1.00 37.18 88 GLY C C 1
ATOM 2946 O O . GLY C 1 88 ? 51.845 50.627 13.020 1.00 37.76 88 GLY C O 1
ATOM 2947 N N . LEU C 1 89 ? 49.952 50.851 14.218 1.00 36.79 89 LEU C N 1
ATOM 2948 C CA . LEU C 1 89 ? 50.364 49.916 15.250 1.00 38.76 89 LEU C CA 1
ATOM 2949 C C . LEU C 1 89 ? 50.313 48.478 14.741 1.00 40.32 89 LEU C C 1
ATOM 2950 O O . LEU C 1 89 ? 51.151 47.656 15.107 1.00 40.52 89 LEU C O 1
ATOM 2955 N N . VAL C 1 90 ? 49.317 48.172 13.914 1.00 41.66 90 VAL C N 1
ATOM 2956 C CA . VAL C 1 90 ? 49.178 46.829 13.364 1.00 43.20 90 VAL C CA 1
ATOM 2957 C C . VAL C 1 90 ? 50.399 46.524 12.514 1.00 44.02 90 VAL C C 1
ATOM 2958 O O . VAL C 1 90 ? 50.988 45.450 12.620 1.00 41.89 90 VAL C O 1
ATOM 2962 N N . ALA C 1 91 ? 50.781 47.492 11.686 1.00 46.24 91 ALA C N 1
ATOM 2963 C CA . ALA C 1 91 ? 51.934 47.358 10.802 1.00 49.32 91 ALA C CA 1
ATOM 2964 C C . ALA C 1 91 ? 53.247 47.455 11.572 1.00 52.42 91 ALA C C 1
ATOM 2965 O O . ALA C 1 91 ? 54.327 47.306 11.000 1.00 53.73 91 ALA C O 1
ATOM 2967 N N . SER C 1 92 ? 53.149 47.708 12.870 1.00 55.28 92 SER C N 1
ATOM 2968 C CA . SER C 1 92 ? 54.327 47.840 13.716 1.00 58.27 92 SER C CA 1
ATOM 2969 C C . SER C 1 92 ? 55.111 46.535 13.848 1.00 60.57 92 SER C C 1
ATOM 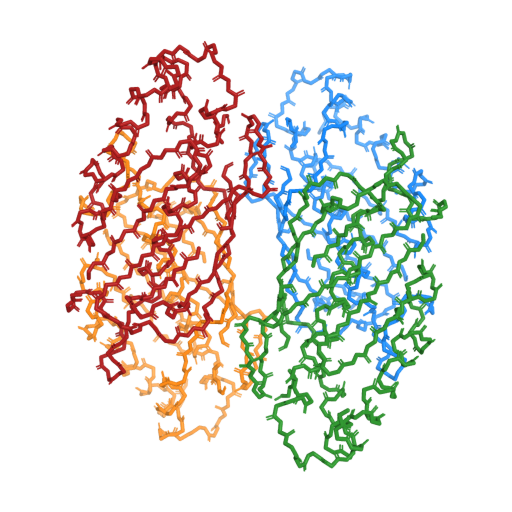2970 O O . SER C 1 92 ? 56.325 46.503 13.645 1.00 60.52 92 SER C O 1
ATOM 2973 N N . ARG C 1 93 ? 54.408 45.466 14.199 1.00 63.57 93 ARG C N 1
ATOM 2974 C CA . ARG C 1 93 ? 55.026 44.160 14.374 1.00 66.31 93 ARG C CA 1
ATOM 2975 C C . ARG C 1 93 ? 54.484 43.197 13.323 1.00 68.37 93 ARG C C 1
ATOM 2976 O O . ARG C 1 93 ? 53.405 43.417 12.772 1.00 68.27 93 ARG C O 1
ATOM 2984 N N . ASP C 1 94 ? 55.227 42.132 13.045 1.00 70.63 94 ASP C N 1
ATOM 2985 C CA . ASP C 1 94 ? 54.791 41.153 12.056 1.00 73.23 94 ASP C CA 1
ATOM 2986 C C . ASP C 1 94 ? 54.391 39.826 12.695 1.00 73.60 94 ASP C C 1
ATOM 2987 O O . ASP C 1 94 ? 54.199 38.830 12.001 1.00 73.84 94 ASP C O 1
ATOM 2992 N N . ASP C 1 95 ? 54.256 39.813 14.016 1.00 74.21 95 ASP C N 1
ATOM 2993 C CA . ASP C 1 95 ? 53.882 38.592 14.716 1.00 74.99 95 ASP C CA 1
ATOM 2994 C C . ASP C 1 95 ? 52.786 38.799 15.760 1.00 75.18 95 ASP C C 1
ATOM 2995 O O . ASP C 1 95 ? 52.756 38.108 16.776 1.00 75.78 95 ASP C O 1
ATOM 3000 N N . TRP C 1 96 ? 51.884 39.742 15.512 1.00 74.52 96 TRP C N 1
ATOM 3001 C CA . TRP C 1 96 ? 50.796 40.004 16.449 1.00 74.21 96 TRP C CA 1
ATOM 3002 C C . TRP C 1 96 ? 49.867 38.801 16.582 1.00 74.62 96 TRP C C 1
ATOM 3003 O O . TRP C 1 96 ? 49.666 38.057 15.625 1.00 74.60 96 TRP C O 1
ATOM 3014 N N . THR C 1 97 ? 49.297 38.624 17.771 1.00 75.09 97 THR C N 1
ATOM 3015 C CA . THR C 1 97 ? 48.341 37.549 18.018 1.00 75.80 97 THR C CA 1
ATOM 3016 C C . THR C 1 97 ? 46.996 38.263 18.042 1.00 76.02 97 THR C C 1
ATOM 3017 O O . THR C 1 97 ? 46.884 39.347 18.612 1.00 76.78 97 THR C O 1
ATOM 3021 N N . ILE C 1 98 ? 45.979 37.672 17.427 1.00 76.79 98 ILE C N 1
ATOM 3022 C CA . ILE C 1 98 ? 44.665 38.306 17.385 1.00 77.09 98 ILE C CA 1
ATOM 3023 C C . ILE C 1 98 ? 44.188 38.792 18.755 1.00 77.03 98 ILE C C 1
ATOM 3024 O O . ILE C 1 98 ? 43.445 39.770 18.852 1.00 76.71 98 ILE C O 1
ATOM 3029 N N . GLU C 1 99 ? 44.624 38.120 19.814 1.00 77.33 99 GLU C N 1
ATOM 3030 C CA . GLU C 1 99 ? 44.226 38.507 21.162 1.00 78.18 99 GLU C CA 1
ATOM 3031 C C . GLU C 1 99 ? 45.001 39.748 21.604 1.00 77.66 99 GLU C C 1
ATOM 3032 O O . GLU C 1 99 ? 44.453 40.639 22.257 1.00 77.36 99 GLU C O 1
ATOM 3038 N N . GLU C 1 100 ? 46.277 39.801 21.237 1.00 76.64 100 GLU C N 1
ATOM 3039 C CA . GLU C 1 100 ? 47.128 40.930 21.592 1.00 75.76 100 GLU C CA 1
ATOM 3040 C C . GLU C 1 100 ? 46.543 42.228 21.047 1.00 74.25 100 GLU C C 1
ATOM 3041 O O . GLU C 1 100 ? 46.346 43.191 21.786 1.00 73.64 100 GLU C O 1
ATOM 3047 N N . LEU C 1 101 ? 46.263 42.243 19.749 1.00 72.86 101 LEU C N 1
ATOM 3048 C CA . LEU C 1 101 ? 45.699 43.421 19.111 1.00 72.10 101 LEU C CA 1
ATOM 3049 C C . LEU C 1 101 ? 44.302 43.736 19.632 1.00 71.87 101 LEU C C 1
ATOM 3050 O O . LEU C 1 101 ? 43.849 44.874 19.546 1.00 72.10 101 LEU C O 1
ATOM 3055 N N . GLN C 1 102 ? 43.616 42.736 20.175 1.00 71.72 102 GLN C N 1
ATOM 3056 C CA . GLN C 1 102 ? 42.281 42.970 20.717 1.00 71.55 102 GLN C CA 1
ATOM 3057 C C . GLN C 1 102 ? 42.410 43.746 22.024 1.00 69.90 102 GLN C C 1
ATOM 3058 O O . GLN C 1 102 ? 41.581 44.599 22.335 1.00 68.73 102 GLN C O 1
ATOM 3064 N N . GLN C 1 103 ? 43.458 43.441 22.783 1.00 68.07 103 GLN C N 1
ATOM 3065 C CA . GLN C 1 103 ? 43.714 44.119 24.047 1.00 66.90 103 GLN C CA 1
ATOM 3066 C C . GLN C 1 103 ? 44.068 45.579 23.756 1.00 64.98 103 GLN C C 1
ATOM 3067 O O . GLN C 1 103 ? 43.631 46.485 24.466 1.00 64.65 103 GLN C O 1
ATOM 3073 N N . ARG C 1 104 ? 44.850 45.800 22.702 1.00 61.77 104 ARG C N 1
ATOM 3074 C CA . ARG C 1 104 ? 45.253 47.149 22.322 1.00 59.29 104 ARG C CA 1
ATOM 3075 C C . ARG C 1 104 ? 44.051 48.001 21.912 1.00 58.44 104 ARG C C 1
ATOM 3076 O O . ARG C 1 104 ? 43.911 49.146 22.346 1.00 58.53 104 ARG C O 1
ATOM 3084 N N . LEU C 1 105 ? 43.183 47.439 21.079 1.00 56.45 105 LEU C N 1
ATOM 3085 C CA . LEU C 1 105 ? 42.010 48.162 20.615 1.00 55.79 105 LEU C CA 1
ATOM 3086 C C . LEU C 1 105 ? 41.161 48.648 21.793 1.00 55.01 105 LEU C C 1
ATOM 3087 O O . LEU C 1 105 ? 40.487 49.680 21.707 1.00 53.79 105 LEU C O 1
ATOM 3092 N N . GLN C 1 106 ? 41.208 47.909 22.896 1.00 53.15 106 GLN C N 1
ATOM 3093 C CA . GLN C 1 106 ? 40.441 48.271 24.085 1.00 53.05 106 GLN C CA 1
ATOM 3094 C C . GLN C 1 106 ? 41.061 49.481 24.788 1.00 50.86 106 GLN C C 1
ATOM 3095 O O . GLN C 1 106 ? 40.380 50.193 25.528 1.00 50.76 106 GLN C O 1
ATOM 3101 N N . THR C 1 107 ? 42.349 49.716 24.551 1.00 47.83 107 THR C N 1
ATOM 3102 C CA . THR C 1 107 ? 43.025 50.846 25.171 1.00 45.39 107 THR C CA 1
ATOM 3103 C C . THR C 1 107 ? 43.135 52.038 24.223 1.00 42.66 107 THR C C 1
ATOM 3104 O O . THR C 1 107 ? 43.512 53.130 24.644 1.00 43.15 107 THR C O 1
ATOM 3108 N N . LEU C 1 108 ? 42.815 51.830 22.948 1.00 38.33 108 LEU C N 1
ATOM 3109 C CA . LEU C 1 108 ? 42.879 52.909 21.968 1.00 34.41 108 LEU C CA 1
ATOM 3110 C C . LEU C 1 108 ? 42.023 54.076 22.438 1.00 33.34 108 LEU C C 1
ATOM 3111 O O . LEU C 1 108 ? 40.883 53.889 22.861 1.00 34.42 108 LEU C O 1
ATOM 3116 N N . GLY C 1 109 ? 42.580 55.281 22.369 1.00 31.47 109 GLY C N 1
ATOM 3117 C CA . GLY C 1 109 ? 41.849 56.460 22.801 1.00 27.98 109 GLY C CA 1
ATOM 3118 C C . GLY C 1 109 ? 42.627 57.724 22.508 1.00 25.66 109 GLY C C 1
ATOM 3119 O O . GLY C 1 109 ? 43.852 57.689 22.358 1.00 26.15 109 GLY C O 1
ATOM 3120 N N . THR C 1 110 ? 41.920 58.846 22.437 1.00 23.33 110 THR C N 1
ATOM 3121 C CA . THR C 1 110 ? 42.539 60.131 22.151 1.00 20.12 110 THR C CA 1
ATOM 3122 C C . THR C 1 110 ? 42.992 60.803 23.428 1.00 20.07 110 THR C C 1
ATOM 3123 O O . THR C 1 110 ? 42.245 60.856 24.402 1.00 22.23 110 THR C O 1
ATOM 3127 N N . ILE C 1 111 ? 44.215 61.314 23.426 1.00 19.82 111 ILE C N 1
ATOM 3128 C CA . ILE C 1 111 ? 44.736 62.010 24.596 1.00 21.28 111 ILE C CA 1
ATOM 3129 C C . ILE C 1 111 ? 44.455 63.507 24.413 1.00 21.80 111 ILE C C 1
ATOM 3130 O O . ILE C 1 111 ? 43.851 64.149 25.278 1.00 21.14 111 ILE C O 1
ATOM 3135 N N . ASP C 1 112 ? 44.882 64.052 23.278 1.00 21.23 112 ASP C N 1
ATOM 3136 C CA . ASP C 1 112 ? 44.631 65.451 22.957 1.00 22.53 112 ASP C CA 1
ATOM 3137 C C . ASP C 1 112 ? 44.498 65.578 21.447 1.00 22.37 112 ASP C C 1
ATOM 3138 O O . ASP C 1 112 ? 44.973 64.726 20.699 1.00 22.17 112 ASP C O 1
ATOM 3151 N N . ARG C 1 114 ? 44.137 68.722 18.140 1.00 21.25 114 ARG C N 1
ATOM 3152 C CA . ARG C 1 114 ? 44.053 70.097 17.702 1.00 19.92 114 ARG C CA 1
ATOM 3153 C C . ARG C 1 114 ? 43.399 70.092 16.339 1.00 20.51 114 ARG C C 1
ATOM 3154 O O . ARG C 1 114 ? 43.748 69.286 15.477 1.00 17.48 114 ARG C O 1
ATOM 3162 N N . VAL C 1 115 ? 42.438 70.990 16.154 1.00 20.73 115 VAL C N 1
ATOM 3163 C CA . VAL C 1 115 ? 41.746 71.117 14.889 1.00 20.06 115 VAL C CA 1
ATOM 3164 C C . VAL C 1 115 ? 42.002 72.535 14.387 1.00 22.28 115 VAL C C 1
ATOM 3165 O O . VAL C 1 115 ? 41.899 73.500 15.152 1.00 22.60 115 VAL C O 1
ATOM 3169 N N . ASP C 1 116 ? 42.378 72.654 13.117 1.00 23.03 116 ASP C N 1
ATOM 3170 C CA . ASP C 1 116 ? 42.599 73.958 12.501 1.00 23.54 116 ASP C CA 1
ATOM 3171 C C . ASP C 1 116 ? 41.535 74.075 11.401 1.00 23.62 116 ASP C C 1
ATOM 3172 O O . ASP C 1 116 ? 41.510 73.274 10.472 1.00 24.49 116 ASP C O 1
ATOM 3177 N N . TYR C 1 117 ? 40.642 75.050 11.536 1.00 22.11 117 TYR C N 1
ATOM 3178 C CA . TYR C 1 117 ? 39.571 75.263 10.568 1.00 25.43 117 TYR C CA 1
ATOM 3179 C C . TYR C 1 117 ? 40.040 76.165 9.430 1.00 27.31 117 TYR C C 1
ATOM 3180 O O . TYR C 1 117 ? 40.400 77.319 9.649 1.00 27.67 117 TYR C O 1
ATOM 3189 N N . LEU C 1 118 ? 40.030 75.636 8.212 1.00 29.06 118 LEU C N 1
ATOM 3190 C CA . LEU C 1 118 ? 40.504 76.390 7.056 1.00 31.32 118 LEU C CA 1
ATOM 3191 C C . LEU C 1 118 ? 39.406 77.021 6.199 1.00 32.92 118 LEU C C 1
ATOM 3192 O O . LEU C 1 118 ? 39.527 78.163 5.773 1.00 34.72 118 LEU C O 1
ATOM 3197 N N . ARG C 1 119 ? 38.342 76.277 5.938 1.00 35.76 119 ARG C N 1
ATOM 3198 C CA . ARG C 1 119 ? 37.248 76.791 5.125 1.00 38.41 119 ARG C CA 1
ATOM 3199 C C . ARG C 1 119 ? 35.914 76.265 5.622 1.00 38.45 119 ARG C C 1
ATOM 3200 O O . ARG C 1 119 ? 35.844 75.227 6.276 1.00 38.87 119 ARG C O 1
ATOM 3208 N N . PRO C 1 120 ? 34.830 76.983 5.321 1.00 40.24 120 PRO C N 1
ATOM 3209 C CA . PRO C 1 120 ? 33.514 76.512 5.764 1.00 40.07 120 PRO C CA 1
ATOM 3210 C C . PRO C 1 120 ? 33.211 75.249 4.961 1.00 40.32 120 PRO C C 1
ATOM 3211 O O . PRO C 1 120 ? 33.529 75.186 3.778 1.00 40.21 120 PRO C O 1
ATOM 3215 N N . GLY C 1 121 ? 32.609 74.248 5.596 1.00 40.24 121 GLY C N 1
ATOM 3216 C CA . GLY C 1 121 ? 32.305 73.012 4.895 1.00 40.64 121 GLY C CA 1
ATOM 3217 C C . GLY C 1 121 ? 31.076 73.073 4.005 1.00 41.84 121 GLY C C 1
ATOM 3218 O O . GLY C 1 121 ? 29.958 73.288 4.480 1.00 41.56 121 GLY C O 1
ATOM 3219 N N . ARG C 1 122 ? 31.279 72.877 2.708 1.00 41.30 122 ARG C N 1
ATOM 3220 C CA . ARG C 1 122 ? 30.179 72.906 1.751 1.00 42.72 122 ARG C CA 1
ATOM 3221 C C . ARG C 1 122 ? 30.257 71.670 0.871 1.00 42.63 122 ARG C C 1
ATOM 3222 O O . ARG C 1 122 ? 31.280 70.994 0.842 1.00 43.40 122 ARG C O 1
ATOM 3230 N N . GLY C 1 123 ? 29.178 71.373 0.156 1.00 43.95 123 GLY C N 1
ATOM 3231 C CA . GLY C 1 123 ? 29.184 70.215 -0.716 1.00 44.99 123 GLY C CA 1
ATOM 3232 C C . GLY C 1 123 ? 28.347 69.070 -0.196 1.00 45.88 123 GLY C C 1
ATOM 3233 O O . GLY C 1 123 ? 27.829 69.127 0.921 1.00 45.13 123 GLY C O 1
ATOM 3234 N N . GLN C 1 124 ? 28.235 68.015 -0.999 1.00 46.44 124 GLN C N 1
ATOM 3235 C CA . GLN C 1 124 ? 27.430 66.859 -0.630 1.00 47.15 124 GLN C CA 1
ATOM 3236 C C . GLN C 1 124 ? 28.161 65.783 0.161 1.00 45.99 124 GLN C C 1
ATOM 3237 O O . GLN C 1 124 ? 27.550 65.101 0.979 1.00 47.31 124 GLN C O 1
ATOM 3243 N N . ILE C 1 125 ? 29.456 65.617 -0.078 1.00 44.64 125 ILE C N 1
ATOM 3244 C CA . ILE C 1 125 ? 30.217 64.597 0.633 1.00 41.83 125 ILE C CA 1
ATOM 3245 C C . ILE C 1 125 ? 31.553 65.119 1.149 1.00 40.85 125 ILE C C 1
ATOM 3246 O O . ILE C 1 125 ? 32.224 65.907 0.486 1.00 40.68 125 ILE C O 1
ATOM 3251 N N . PHE C 1 126 ? 31.929 64.669 2.341 1.00 38.97 126 PHE C N 1
ATOM 3252 C CA . PHE C 1 126 ? 33.182 65.067 2.965 1.00 37.83 126 PHE C CA 1
ATOM 3253 C C . PHE C 1 126 ? 34.024 63.824 3.223 1.00 37.74 126 PHE C C 1
ATOM 3254 O O . PHE C 1 126 ? 33.536 62.822 3.753 1.00 36.28 126 PHE C O 1
ATOM 3262 N N . THR C 1 127 ? 35.293 63.894 2.841 1.00 37.59 127 THR C N 1
ATOM 3263 C CA . THR C 1 127 ? 36.191 62.760 2.998 1.00 37.81 127 THR C CA 1
ATOM 3264 C C . THR C 1 127 ? 37.381 63.083 3.903 1.00 37.10 127 THR C C 1
ATOM 3265 O O . THR C 1 127 ? 37.963 64.173 3.835 1.00 36.99 127 THR C O 1
ATOM 3269 N N . GLY C 1 128 ? 37.740 62.124 4.748 1.00 35.40 128 GLY C N 1
ATOM 3270 C CA . GLY C 1 128 ? 38.854 62.328 5.655 1.00 35.33 128 GLY C CA 1
ATOM 3271 C C . GLY C 1 128 ? 39.905 61.237 5.598 1.00 32.86 128 GLY C C 1
ATOM 3272 O O . GLY C 1 128 ? 39.585 60.057 5.448 1.00 32.52 128 GLY C O 1
ATOM 3273 N N . THR C 1 129 ? 41.166 61.643 5.706 1.00 30.46 129 THR C N 1
ATOM 3274 C CA . THR C 1 129 ? 42.286 60.714 5.697 1.00 29.45 129 THR C CA 1
ATOM 3275 C C . THR C 1 129 ? 43.338 61.262 6.652 1.00 29.41 129 THR C C 1
ATOM 3276 O O . THR C 1 129 ? 43.247 62.405 7.097 1.00 28.74 129 THR C O 1
ATOM 3280 N N . GLY C 1 130 ? 44.322 60.443 6.985 1.00 28.73 130 GLY C N 1
ATOM 3281 C CA . GLY C 1 130 ? 45.363 60.889 7.885 1.00 28.43 130 GLY C CA 1
ATOM 3282 C C . GLY C 1 130 ? 46.618 60.061 7.723 1.00 27.48 130 GLY C C 1
ATOM 3283 O O . GLY C 1 130 ? 46.685 59.197 6.859 1.00 24.32 130 GLY C O 1
ATOM 3284 N N . SER C 1 131 ? 47.621 60.350 8.544 1.00 28.51 131 SER C N 1
ATOM 3285 C CA . SER C 1 131 ? 48.875 59.610 8.522 1.00 28.90 131 SER C CA 1
ATOM 3286 C C . SER C 1 131 ? 49.599 59.772 9.851 1.00 29.37 131 SER C C 1
ATOM 3287 O O . SER C 1 131 ? 49.397 60.756 10.569 1.00 30.62 131 SER C O 1
ATOM 3290 N N . VAL C 1 132 ? 50.431 58.788 10.179 1.00 29.02 132 VAL C N 1
ATOM 3291 C CA . VAL C 1 132 ? 51.198 58.798 11.414 1.00 28.04 132 VAL C CA 1
ATOM 3292 C C . VAL C 1 132 ? 52.474 59.628 11.240 1.00 28.32 132 VAL C C 1
ATOM 3293 O O . VAL C 1 132 ? 53.228 59.431 10.283 1.00 29.35 132 VAL C O 1
ATOM 3297 N N . ILE C 1 133 ? 52.712 60.569 12.145 1.00 27.88 133 ILE C N 1
ATOM 3298 C CA . ILE C 1 133 ? 53.938 61.360 12.078 1.00 29.91 133 ILE C CA 1
ATOM 3299 C C . ILE C 1 133 ? 54.927 60.878 13.151 1.00 29.33 133 ILE C C 1
ATOM 3300 O O . ILE C 1 133 ? 56.131 61.093 13.044 1.00 26.96 133 ILE C O 1
ATOM 3305 N N . ARG C 1 134 ? 54.412 60.213 14.178 1.00 28.88 134 ARG C N 1
ATOM 3306 C CA . ARG C 1 134 ? 55.263 59.653 15.221 1.00 31.68 134 ARG C CA 1
ATOM 3307 C C . ARG C 1 134 ? 54.664 58.333 15.677 1.00 33.80 134 ARG C C 1
ATOM 3308 O O . ARG C 1 134 ? 53.649 58.309 16.374 1.00 34.66 134 ARG C O 1
ATOM 3316 N N . ALA C 1 135 ? 55.297 57.238 15.275 1.00 35.01 135 ALA C N 1
ATOM 3317 C CA . ALA C 1 135 ? 54.827 55.908 15.630 1.00 37.28 135 ALA C CA 1
ATOM 3318 C C . ALA C 1 135 ? 55.350 55.537 17.006 1.00 36.98 135 ALA C C 1
ATOM 3319 O O . ALA C 1 135 ? 56.437 55.953 17.390 1.00 39.97 135 ALA C O 1
ATOM 3321 N N . GLY C 1 136 ? 54.573 54.765 17.755 1.00 37.32 136 GLY C N 1
ATOM 3322 C CA . GLY C 1 136 ? 55.017 54.364 19.080 1.00 37.28 136 GLY C CA 1
ATOM 3323 C C . GLY C 1 136 ? 54.303 53.124 19.579 1.00 37.16 136 GLY C C 1
ATOM 3324 O O . GLY C 1 136 ? 53.249 52.760 19.060 1.00 35.63 136 GLY C O 1
ATOM 3325 N N . ASN C 1 137 ? 54.875 52.464 20.579 1.00 37.27 137 ASN C N 1
ATOM 3326 C CA . ASN C 1 137 ? 54.247 51.277 21.130 1.00 37.09 137 ASN C CA 1
ATOM 3327 C C . ASN C 1 137 ? 53.159 51.672 22.121 1.00 37.66 137 ASN C C 1
ATOM 3328 O O . ASN C 1 137 ? 52.165 50.958 22.267 1.00 37.81 137 ASN C O 1
ATOM 3333 N N . ARG C 1 138 ? 53.344 52.806 22.797 1.00 37.11 138 ARG C N 1
ATOM 3334 C CA . ARG C 1 138 ? 52.358 53.284 23.767 1.00 38.69 138 ARG C CA 1
ATOM 3335 C C . ARG C 1 138 ? 51.585 54.517 23.288 1.00 36.90 138 ARG C C 1
ATOM 3336 O O . ARG C 1 138 ? 50.377 54.618 23.494 1.00 37.03 138 ARG C O 1
ATOM 3344 N N . VAL C 1 139 ? 52.280 55.450 22.647 1.00 35.36 139 VAL C N 1
ATOM 3345 C CA . VAL C 1 139 ? 51.645 56.663 22.159 1.00 32.78 139 VAL C CA 1
ATOM 3346 C C . VAL C 1 139 ? 52.036 56.971 20.722 1.00 31.27 139 VAL C C 1
ATOM 3347 O O . VAL C 1 139 ? 53.186 56.800 20.338 1.00 32.61 139 VAL C O 1
ATOM 3351 N N . SER C 1 140 ? 51.065 57.416 19.930 1.00 29.48 140 SER C N 1
ATOM 3352 C CA . SER C 1 140 ? 51.306 57.792 18.543 1.00 29.03 140 SER C CA 1
ATOM 3353 C C . SER C 1 140 ? 50.686 59.148 18.266 1.00 27.81 140 SER C C 1
ATOM 3354 O O . SER C 1 140 ? 49.672 59.518 18.867 1.00 28.27 140 SER C O 1
ATOM 3357 N N . VAL C 1 141 ? 51.302 59.885 17.353 1.00 23.48 141 VAL C N 1
ATOM 3358 C CA . VAL C 1 141 ? 50.805 61.191 16.971 1.00 21.99 141 VAL C CA 1
ATOM 3359 C C . VAL C 1 141 ? 50.454 61.112 15.498 1.00 23.74 141 VAL C C 1
ATOM 3360 O O . VAL C 1 141 ? 51.229 60.588 14.701 1.00 24.58 141 VAL C O 1
ATOM 3364 N N . CYS C 1 142 ? 49.280 61.619 15.140 1.00 23.11 142 CYS C N 1
ATOM 3365 C CA . CYS C 1 142 ? 48.839 61.578 13.763 1.00 24.35 142 CYS C CA 1
ATOM 3366 C C . CYS C 1 142 ? 48.352 62.920 13.287 1.00 23.59 142 CYS C C 1
ATOM 3367 O O . CYS C 1 142 ? 47.989 63.782 14.073 1.00 23.55 142 CYS C O 1
ATOM 3370 N N . ARG C 1 143 ? 48.337 63.065 11.974 1.00 24.38 143 ARG C N 1
ATOM 3371 C CA . ARG C 1 143 ? 47.865 64.263 11.321 1.00 25.88 143 ARG C CA 1
ATOM 3372 C C . ARG C 1 143 ? 46.635 63.789 10.576 1.00 26.01 143 ARG C C 1
ATOM 3373 O O . ARG C 1 143 ? 46.604 62.657 10.097 1.00 23.77 143 ARG C O 1
ATOM 3389 N N . GLU C 1 145 ? 43.216 65.061 7.859 1.00 26.27 145 GLU C N 1
ATOM 3390 C CA . GLU C 1 145 ? 42.748 66.045 6.903 1.00 30.31 145 GLU C CA 1
ATOM 3391 C C . GLU C 1 145 ? 41.319 65.722 6.480 1.00 27.87 145 GLU C C 1
ATOM 3392 O O . GLU C 1 145 ? 40.950 64.558 6.384 1.00 29.15 145 GLU C O 1
ATOM 3398 N N . LEU C 1 146 ? 40.512 66.756 6.271 1.00 27.80 146 LEU C N 1
ATOM 3399 C CA . LEU C 1 146 ? 39.129 66.585 5.831 1.00 28.74 146 LEU C CA 1
ATOM 3400 C C . LEU C 1 146 ? 38.922 67.489 4.615 1.00 29.17 146 LEU C C 1
ATOM 3401 O O . LEU C 1 146 ? 39.325 68.650 4.633 1.00 29.01 146 LEU C O 1
ATOM 3406 N N . HIS C 1 147 ? 38.299 66.974 3.560 1.00 31.90 147 HIS C N 1
ATOM 3407 C CA . HIS C 1 147 ? 38.073 67.794 2.370 1.00 34.56 147 HIS C CA 1
ATOM 3408 C C . HIS C 1 147 ? 36.708 67.607 1.715 1.00 34.83 147 HIS C C 1
ATOM 3409 O O . HIS C 1 147 ? 36.050 66.582 1.907 1.00 31.36 147 HIS C O 1
ATOM 3416 N N . ASN C 1 148 ? 36.303 68.616 0.943 1.00 37.47 148 ASN C N 1
ATOM 3417 C CA . ASN C 1 148 ? 35.037 68.608 0.211 1.00 42.44 148 ASN C CA 1
ATOM 3418 C C . ASN C 1 148 ? 35.166 67.852 -1.112 1.00 44.08 148 ASN C C 1
ATOM 3419 O O . ASN C 1 148 ? 36.248 67.377 -1.466 1.00 43.05 148 ASN C O 1
ATOM 3424 N N . GLU C 1 149 ? 34.053 67.764 -1.839 1.00 46.16 149 GLU C N 1
ATOM 3425 C CA . GLU C 1 149 ? 33.984 67.058 -3.118 1.00 46.77 149 GLU C CA 1
ATOM 3426 C C . GLU C 1 149 ? 34.776 67.729 -4.235 1.00 46.05 149 GLU C C 1
ATOM 3427 O O . GLU C 1 149 ? 35.006 67.132 -5.284 1.00 45.95 149 GLU C O 1
ATOM 3433 N N . GLN C 1 150 ? 35.182 68.974 -4.009 1.00 46.53 150 GLN C N 1
ATOM 3434 C CA . GLN C 1 150 ? 35.949 69.717 -4.999 1.00 45.52 150 GLN C CA 1
ATOM 3435 C C . GLN C 1 150 ? 37.444 69.626 -4.709 1.00 44.01 150 GLN C C 1
ATOM 3436 O O . GLN C 1 150 ? 38.255 70.331 -5.314 1.00 41.86 150 GLN C O 1
ATOM 3442 N N . GLY C 1 151 ? 37.792 68.749 -3.773 1.00 41.60 151 GLY C N 1
ATOM 3443 C CA . GLY C 1 151 ? 39.181 68.546 -3.423 1.00 41.67 151 GLY C CA 1
ATOM 3444 C C . GLY C 1 151 ? 39.862 69.528 -2.483 1.00 41.50 151 GLY C C 1
ATOM 3445 O O . GLY C 1 151 ? 41.039 69.339 -2.180 1.00 41.91 151 GLY C O 1
ATOM 3446 N N . THR C 1 152 ? 39.175 70.568 -2.017 1.00 40.31 152 THR C N 1
ATOM 3447 C CA . THR C 1 152 ? 39.833 71.511 -1.109 1.00 40.98 152 THR C CA 1
ATOM 3448 C C . THR C 1 152 ? 39.661 71.112 0.348 1.00 38.25 152 THR C C 1
ATOM 3449 O O . THR C 1 152 ? 38.642 70.546 0.739 1.00 38.25 152 THR C O 1
ATOM 3453 N N . HIS C 1 153 ? 40.678 71.421 1.141 1.00 36.60 153 HIS C N 1
ATOM 3454 C CA . HIS C 1 153 ? 40.710 71.096 2.561 1.00 34.22 153 HIS C CA 1
ATOM 3455 C C . HIS C 1 153 ? 39.833 71.984 3.434 1.00 32.14 153 HIS C C 1
ATOM 3456 O O . HIS C 1 153 ? 39.979 73.205 3.448 1.00 31.43 153 HIS C O 1
ATOM 3463 N N . ILE C 1 154 ? 38.939 71.352 4.181 1.00 30.80 154 ILE C N 1
ATOM 3464 C CA . ILE C 1 154 ? 38.050 72.064 5.078 1.00 28.77 154 ILE C CA 1
ATOM 3465 C C . ILE C 1 154 ? 38.728 72.275 6.432 1.00 26.40 154 ILE C C 1
ATOM 3466 O O . ILE C 1 154 ? 38.554 73.314 7.072 1.00 23.23 154 ILE C O 1
ATOM 3471 N N . ALA C 1 155 ? 39.535 71.298 6.841 1.00 25.31 155 ALA C N 1
ATOM 3472 C CA . ALA C 1 155 ? 40.241 71.369 8.116 1.00 22.59 155 ALA C CA 1
ATOM 3473 C C . ALA C 1 155 ? 41.385 70.361 8.209 1.00 22.78 155 ALA C C 1
ATOM 3474 O O . ALA C 1 155 ? 41.417 69.372 7.476 1.00 23.92 155 ALA C O 1
ATOM 3476 N N . PHE C 1 156 ? 42.332 70.636 9.100 1.00 19.12 156 PHE C N 1
ATOM 3477 C CA . PHE C 1 156 ? 43.454 69.739 9.359 1.00 18.84 156 PHE C CA 1
ATOM 3478 C C . PHE C 1 156 ? 43.350 69.392 10.830 1.00 18.61 156 PHE C C 1
ATOM 3479 O O . PHE C 1 156 ? 42.793 70.145 11.620 1.00 18.29 156 PHE C O 1
ATOM 3487 N N . GLY C 1 157 ? 43.910 68.254 11.204 1.00 21.26 157 GLY C N 1
ATOM 3488 C CA . GLY C 1 157 ? 43.883 67.865 12.589 1.00 19.44 157 GLY C CA 1
ATOM 3489 C C . GLY C 1 157 ? 45.195 67.226 12.955 1.00 20.60 157 GLY C C 1
ATOM 3490 O O . GLY C 1 157 ? 45.907 66.714 12.093 1.00 23.23 157 GLY C O 1
ATOM 3491 N N . THR C 1 158 ? 45.541 67.306 14.232 1.00 18.15 158 THR C N 1
ATOM 3492 C CA . THR C 1 158 ? 46.733 66.659 14.727 1.00 20.34 158 THR C CA 1
ATOM 3493 C C . THR C 1 158 ? 46.240 66.011 16.013 1.00 20.08 158 THR C C 1
ATOM 3494 O O . THR C 1 158 ? 45.573 66.659 16.816 1.00 18.47 158 THR C O 1
ATOM 3498 N N . GLY C 1 159 ? 46.530 64.729 16.187 1.00 19.45 159 GLY C N 1
ATOM 3499 C CA . GLY C 1 159 ? 46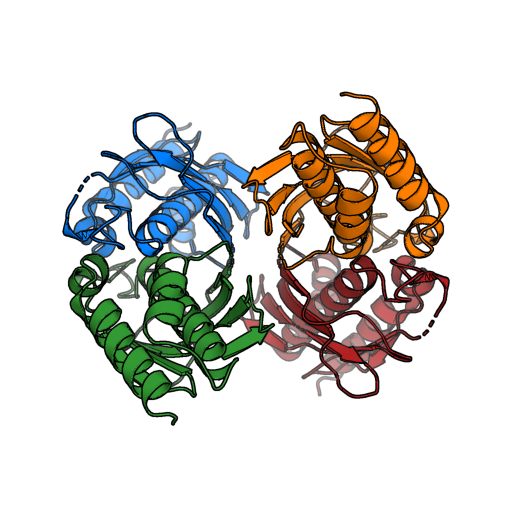.078 64.051 17.379 1.00 18.66 159 GLY C CA 1
ATOM 3500 C C . GLY C 1 159 ? 47.118 63.146 18.005 1.00 20.50 159 GLY C C 1
ATOM 3501 O O . GLY C 1 159 ? 47.927 62.538 17.310 1.00 23.23 159 GLY C O 1
ATOM 3502 N N . THR C 1 160 ? 47.088 63.071 19.330 1.00 18.69 160 THR C N 1
ATOM 3503 C CA . THR C 1 160 ? 47.993 62.240 20.103 1.00 20.05 160 THR C CA 1
ATOM 3504 C C . THR C 1 160 ? 47.101 61.134 20.656 1.00 23.30 160 THR C C 1
ATOM 3505 O O . THR C 1 160 ? 46.104 61.402 21.326 1.00 23.77 160 THR C O 1
ATOM 3509 N N . TYR C 1 161 ? 47.457 59.890 20.361 1.00 25.74 161 TYR C N 1
ATOM 3510 C CA . TYR C 1 161 ? 46.657 58.751 20.773 1.00 29.63 161 TYR C CA 1
ATOM 3511 C C . TYR C 1 161 ? 47.389 57.715 21.604 1.00 32.22 161 TYR C C 1
ATOM 3512 O O . TYR C 1 161 ? 48.588 57.476 21.427 1.00 31.87 161 TYR C O 1
ATOM 3529 N N . VAL C 1 163 ? 47.971 54.019 22.208 1.00 39.28 163 VAL C N 1
ATOM 3530 C CA . VAL C 1 163 ? 47.842 52.778 21.445 1.00 39.91 163 VAL C CA 1
ATOM 3531 C C . VAL C 1 163 ? 48.294 51.581 22.271 1.00 41.69 163 VAL C C 1
ATOM 3532 O O . VAL C 1 163 ? 48.480 50.476 21.751 1.00 42.05 163 VAL C O 1
ATOM 3536 N N . GLY C 1 164 ? 48.465 51.810 23.565 1.00 43.45 164 GLY C N 1
ATOM 3537 C CA . GLY C 1 164 ? 48.894 50.750 24.457 1.00 46.60 164 GLY C CA 1
ATOM 3538 C C . GLY C 1 164 ? 49.484 51.313 25.734 1.00 48.35 164 GLY C C 1
ATOM 3539 O O . GLY C 1 164 ? 50.685 51.079 25.988 1.00 51.17 164 GLY C O 1
ATOM 3541 N N . SER D 1 12 ? 59.173 90.737 -8.679 1.00 83.86 12 SER D N 1
ATOM 3542 C CA . SER D 1 12 ? 57.842 91.179 -8.165 1.00 84.23 12 SER D CA 1
ATOM 3543 C C . SER D 1 12 ? 57.777 92.697 -7.984 1.00 84.62 12 SER D C 1
ATOM 3544 O O . SER D 1 12 ? 58.585 93.439 -8.551 1.00 84.90 12 SER D O 1
ATOM 3547 N N . ASN D 1 13 ? 56.804 93.146 -7.192 1.00 84.44 13 ASN D N 1
ATOM 3548 C CA . ASN D 1 13 ? 56.606 94.566 -6.903 1.00 83.76 13 ASN D CA 1
ATOM 3549 C C . ASN D 1 13 ? 57.891 95.131 -6.291 1.00 83.59 13 ASN D C 1
ATOM 3550 O O . ASN D 1 13 ? 58.523 94.483 -5.451 1.00 83.08 13 ASN D O 1
ATOM 3555 N N . PRO D 1 14 ? 58.297 96.345 -6.707 1.00 83.30 14 PRO D N 1
ATOM 3556 C CA . PRO D 1 14 ? 59.519 96.961 -6.175 1.00 83.00 14 PRO D CA 1
ATOM 3557 C C . PRO D 1 14 ? 59.507 97.090 -4.652 1.00 82.95 14 PRO D C 1
ATOM 3558 O O . PRO D 1 14 ? 60.526 96.877 -3.992 1.00 82.92 14 PRO D O 1
ATOM 3562 N N . ILE D 1 15 ? 58.346 97.434 -4.104 1.00 82.59 15 ILE D N 1
ATOM 3563 C CA . ILE D 1 15 ? 58.190 97.589 -2.665 1.00 81.82 15 ILE D CA 1
ATOM 3564 C C . ILE D 1 15 ? 58.110 96.220 -1.984 1.00 82.17 15 ILE D C 1
ATOM 3565 O O . ILE D 1 15 ? 58.627 96.043 -0.876 1.00 82.41 15 ILE D O 1
ATOM 3570 N N . GLN D 1 16 ? 57.467 95.255 -2.645 1.00 81.58 16 GLN D N 1
ATOM 3571 C CA . GLN D 1 16 ? 57.349 93.902 -2.097 1.00 80.93 16 GLN D CA 1
ATOM 3572 C C . GLN D 1 16 ? 58.736 93.285 -1.959 1.00 80.87 16 GLN D C 1
ATOM 3573 O O . GLN D 1 16 ? 58.959 92.405 -1.127 1.00 81.07 16 GLN D O 1
ATOM 3579 N N . ALA D 1 17 ? 59.663 93.752 -2.790 1.00 80.49 17 ALA D N 1
ATOM 3580 C CA . ALA D 1 17 ? 61.033 93.260 -2.770 1.00 79.96 17 ALA D CA 1
ATOM 3581 C C . ALA D 1 17 ? 61.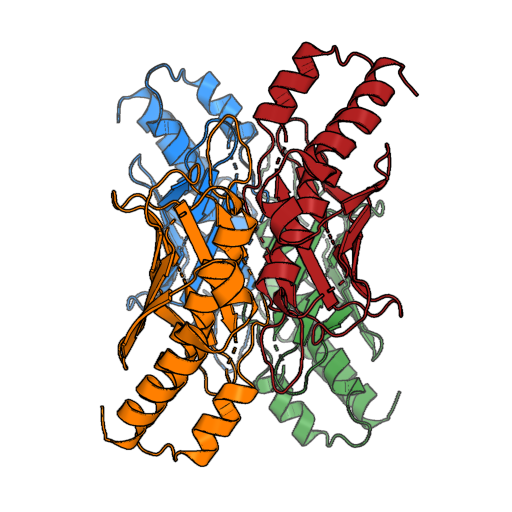769 93.849 -1.572 1.00 79.83 17 ALA D C 1
ATOM 3582 O O . ALA D 1 17 ? 62.479 93.141 -0.857 1.00 79.38 17 ALA D O 1
ATOM 3584 N N . GLU D 1 18 ? 61.587 95.148 -1.357 1.00 79.73 18 GLU D N 1
ATOM 3585 C CA . GLU D 1 18 ? 62.238 95.843 -0.252 1.00 79.75 18 GLU D CA 1
ATOM 3586 C C . GLU D 1 18 ? 61.970 95.133 1.069 1.00 79.25 18 GLU D C 1
ATOM 3587 O O . GLU D 1 18 ? 62.897 94.730 1.772 1.00 78.96 18 GLU D O 1
ATOM 3593 N N . VAL D 1 19 ? 60.690 94.986 1.398 1.00 78.79 19 VAL D N 1
ATOM 3594 C CA . VAL D 1 19 ? 60.282 94.338 2.637 1.00 77.77 19 VAL D CA 1
ATOM 3595 C C . VAL D 1 19 ? 60.789 92.902 2.740 1.00 76.94 19 VAL D C 1
ATOM 3596 O O . VAL D 1 19 ? 61.220 92.473 3.808 1.00 77.20 19 VAL D O 1
ATOM 3600 N N . LEU D 1 20 ? 60.742 92.162 1.634 1.00 76.42 20 LEU D N 1
ATOM 3601 C CA . LEU D 1 20 ? 61.208 90.776 1.626 1.00 75.50 20 LEU D CA 1
ATOM 3602 C C . LEU D 1 20 ? 62.704 90.656 1.912 1.00 75.37 20 LEU D C 1
ATOM 3603 O O . LEU D 1 20 ? 63.171 89.630 2.407 1.00 75.24 20 LEU D O 1
ATOM 3608 N N . LYS D 1 21 ? 63.455 91.705 1.598 1.00 75.34 21 LYS D N 1
ATOM 3609 C CA . LYS D 1 21 ? 64.892 91.696 1.835 1.00 74.71 21 LYS D CA 1
ATOM 3610 C C . LYS D 1 21 ? 65.193 92.448 3.128 1.00 74.12 21 LYS D C 1
ATOM 3611 O O . LYS D 1 21 ? 66.296 92.356 3.671 1.00 74.31 21 LYS D O 1
ATOM 3617 N N . ARG D 1 22 ? 64.202 93.191 3.617 1.00 73.20 22 ARG D N 1
ATOM 3618 C CA . ARG D 1 22 ? 64.347 93.950 4.854 1.00 72.29 22 ARG D CA 1
ATOM 3619 C C . ARG D 1 22 ? 63.884 93.098 6.033 1.00 72.12 22 ARG D C 1
ATOM 3620 O O . ARG D 1 22 ? 64.667 92.783 6.934 1.00 72.22 22 ARG D O 1
ATOM 3628 N N . VAL D 1 23 ? 62.605 92.729 6.017 1.00 71.15 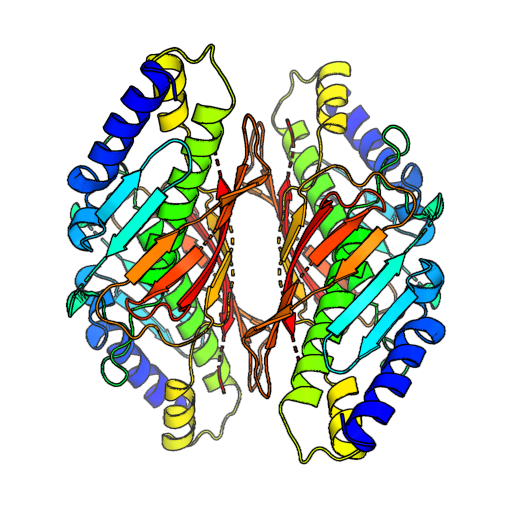23 VAL D N 1
ATOM 3629 C CA . VAL D 1 23 ? 62.025 91.912 7.076 1.00 70.54 23 VAL D CA 1
ATOM 3630 C C . VAL D 1 23 ? 62.904 90.692 7.336 1.00 70.26 23 VAL D C 1
ATOM 3631 O O . VAL D 1 23 ? 63.110 90.301 8.483 1.00 70.79 23 VAL D O 1
ATOM 3635 N N . ALA D 1 24 ? 63.426 90.099 6.266 1.00 69.62 24 ALA D N 1
ATOM 3636 C CA . ALA D 1 24 ? 64.292 88.935 6.389 1.00 69.18 24 ALA D CA 1
ATOM 3637 C C . ALA D 1 24 ? 65.518 89.294 7.220 1.00 69.50 24 ALA D C 1
ATOM 3638 O O . ALA D 1 24 ? 65.979 88.495 8.036 1.00 69.52 24 ALA D O 1
ATOM 3640 N N . GLU D 1 25 ? 66.037 90.501 7.008 1.00 69.70 25 GLU D N 1
ATOM 3641 C CA . GLU D 1 25 ? 67.212 90.982 7.729 1.00 69.71 25 GLU D CA 1
ATOM 3642 C C . GLU D 1 25 ? 66.852 91.446 9.138 1.00 68.69 25 GLU D C 1
ATOM 3643 O O . GLU D 1 25 ? 67.682 91.383 10.052 1.00 68.28 25 GLU D O 1
ATOM 3649 N N . VAL D 1 26 ? 65.621 91.920 9.312 1.00 67.30 26 VAL D N 1
ATOM 3650 C CA . VAL D 1 26 ? 65.178 92.365 10.626 1.00 66.90 26 VAL D CA 1
ATOM 3651 C C . VAL D 1 26 ? 65.224 91.162 11.560 1.00 67.40 26 VAL D C 1
ATOM 3652 O O . VAL D 1 26 ? 65.952 91.163 12.552 1.00 68.18 26 VAL D O 1
ATOM 3656 N N . PHE D 1 27 ? 64.445 90.135 11.229 1.00 66.82 27 PHE D N 1
ATOM 3657 C CA . PHE D 1 27 ? 64.402 88.910 12.020 1.00 66.08 27 PHE D CA 1
ATOM 3658 C C . PHE D 1 27 ? 65.810 88.344 12.178 1.00 66.48 27 PHE D C 1
ATOM 3659 O O . PHE D 1 27 ? 66.235 88.000 13.278 1.00 66.94 27 PHE D O 1
ATOM 3667 N N . ASP D 1 28 ? 66.529 88.262 11.064 1.00 67.16 28 ASP D N 1
ATOM 3668 C CA . ASP D 1 28 ? 67.877 87.711 11.044 1.00 68.27 28 ASP D CA 1
ATOM 3669 C C . ASP D 1 28 ? 68.823 88.220 12.127 1.00 67.93 28 ASP D C 1
ATOM 3670 O O . ASP D 1 28 ? 69.369 87.425 12.896 1.00 68.90 28 ASP D O 1
ATOM 3675 N N . GLN D 1 29 ? 69.018 89.533 12.208 1.00 66.68 29 GLN D N 1
ATOM 3676 C CA . GLN D 1 29 ? 69.952 90.052 13.199 1.00 65.68 29 GLN D CA 1
ATOM 3677 C C . GLN D 1 29 ? 69.458 91.128 14.171 1.00 63.50 29 GLN D C 1
ATOM 3678 O O . GLN D 1 29 ? 70.119 91.386 15.177 1.00 63.80 29 GLN D O 1
ATOM 3684 N N . HIS D 1 30 ? 68.312 91.747 13.893 1.00 60.84 30 HIS D N 1
ATOM 3685 C CA . HIS D 1 30 ? 67.779 92.790 14.779 1.00 56.86 30 HIS D CA 1
ATOM 3686 C C . HIS D 1 30 ? 67.112 92.244 16.045 1.00 52.47 30 HIS D C 1
ATOM 3687 O O . HIS D 1 30 ? 66.666 93.013 16.902 1.00 51.66 30 HIS D O 1
ATOM 3694 N N . VAL D 1 31 ? 67.034 90.924 16.157 1.00 46.96 31 VAL D N 1
ATOM 3695 C CA . VAL D 1 31 ? 66.407 90.292 17.316 1.00 40.55 31 VAL D CA 1
ATOM 3696 C C . VAL D 1 31 ? 67.460 89.660 18.215 1.00 37.06 31 VAL D C 1
ATOM 3697 O O . VAL D 1 31 ? 68.121 88.694 17.835 1.00 35.80 31 VAL D O 1
ATOM 3701 N N . PRO D 1 32 ? 67.635 90.215 19.423 1.00 34.76 32 PRO D N 1
ATOM 3702 C CA . PRO D 1 32 ? 68.605 89.736 20.408 1.00 33.44 32 PRO D CA 1
ATOM 3703 C C . PRO D 1 32 ? 68.598 88.233 20.651 1.00 33.15 32 PRO D C 1
ATOM 3704 O O . PRO D 1 32 ? 69.649 87.586 20.603 1.00 32.28 32 PRO D O 1
ATOM 3708 N N . PHE D 1 33 ? 67.425 87.665 20.910 1.00 32.17 33 PHE D N 1
ATOM 3709 C CA . PHE D 1 33 ? 67.364 86.230 21.155 1.00 31.03 33 PHE D CA 1
ATOM 3710 C C . PHE D 1 33 ? 67.837 85.437 19.934 1.00 30.54 33 PHE D C 1
ATOM 3711 O O . PHE D 1 33 ? 68.470 84.393 20.080 1.00 30.26 33 PHE D O 1
ATOM 3719 N N . HIS D 1 34 ? 67.523 85.921 18.734 1.00 31.35 34 HIS D N 1
ATOM 3720 C CA . HIS D 1 34 ? 67.955 85.227 17.522 1.00 34.30 34 HIS D CA 1
ATOM 3721 C C . HIS D 1 34 ? 69.476 85.163 17.464 1.00 37.01 34 HIS D C 1
ATOM 3722 O O . HIS D 1 34 ? 70.043 84.185 16.973 1.00 37.76 34 HIS D O 1
ATOM 3729 N N . ASN D 1 35 ? 70.133 86.208 17.966 1.00 38.56 35 ASN D N 1
ATOM 3730 C CA . ASN D 1 35 ? 71.590 86.254 17.972 1.00 38.80 35 ASN D CA 1
ATOM 3731 C C . ASN D 1 35 ? 72.196 85.406 19.093 1.00 39.24 35 ASN D C 1
ATOM 3732 O O . ASN D 1 35 ? 73.272 84.831 18.927 1.00 38.70 35 ASN D O 1
ATOM 3737 N N . LEU D 1 36 ? 71.502 85.312 20.224 1.00 38.14 36 LEU D N 1
ATOM 3738 C CA . LEU D 1 36 ? 71.979 84.501 21.340 1.00 38.31 36 LEU D CA 1
ATOM 3739 C C . LEU D 1 36 ? 72.028 83.026 20.942 1.00 39.85 36 LEU D C 1
ATOM 3740 O O . LEU D 1 36 ? 72.902 82.277 21.389 1.00 39.69 36 LEU D O 1
ATOM 3745 N N . LEU D 1 37 ? 71.074 82.615 20.107 1.00 40.24 37 LEU D N 1
ATOM 3746 C CA . LEU D 1 37 ? 70.979 81.233 19.638 1.00 40.29 37 LEU D CA 1
ATOM 3747 C C . LEU D 1 37 ? 71.777 80.975 18.357 1.00 41.70 37 LEU D C 1
ATOM 3748 O O . LEU D 1 37 ? 72.161 79.840 18.074 1.00 42.16 37 LEU D O 1
ATOM 3753 N N . GLY D 1 38 ? 72.023 82.028 17.584 1.00 42.11 38 GLY D N 1
ATOM 3754 C CA . GLY D 1 38 ? 72.759 81.874 16.342 1.00 42.80 38 GLY D CA 1
ATOM 3755 C C . GLY D 1 38 ? 71.799 81.541 15.218 1.00 44.02 38 GLY D C 1
ATOM 3756 O O . GLY D 1 38 ? 72.153 80.869 14.249 1.00 43.17 38 GLY D O 1
ATOM 3757 N N . LEU D 1 39 ? 70.571 82.024 15.356 1.00 44.42 39 LEU D N 1
ATOM 3758 C CA . LEU D 1 39 ? 69.524 81.781 14.379 1.00 47.13 39 LEU D CA 1
ATOM 3759 C C . LEU D 1 39 ? 69.668 82.704 13.164 1.00 49.59 39 LEU D C 1
ATOM 3760 O O . LEU D 1 39 ? 69.760 83.924 13.299 1.00 49.59 39 LEU D O 1
ATOM 3765 N N . ASP D 1 40 ? 69.692 82.107 11.976 1.00 52.97 40 ASP D N 1
ATOM 3766 C CA . ASP D 1 40 ? 69.826 82.865 10.734 1.00 56.64 40 ASP D CA 1
ATOM 3767 C C . ASP D 1 40 ? 68.737 82.594 9.699 1.00 56.66 40 ASP D C 1
ATOM 3768 O O . ASP D 1 40 ? 68.474 81.451 9.328 1.00 56.62 40 ASP D O 1
ATOM 3773 N N . ILE D 1 41 ? 68.101 83.658 9.234 1.00 57.43 41 ILE D N 1
ATOM 3774 C CA . ILE D 1 41 ? 67.076 83.519 8.217 1.00 59.14 41 ILE D CA 1
ATOM 3775 C C . ILE D 1 41 ? 67.824 83.540 6.895 1.00 61.48 41 ILE D C 1
ATOM 3776 O O . ILE D 1 41 ? 68.049 84.605 6.324 1.00 62.05 41 ILE D O 1
ATOM 3781 N N . LYS D 1 42 ? 68.228 82.356 6.433 1.00 63.86 42 LYS D N 1
ATOM 3782 C CA . LYS D 1 42 ? 68.984 82.210 5.187 1.00 66.14 42 LYS D CA 1
ATOM 3783 C C . LYS D 1 42 ? 68.371 82.983 4.027 1.00 66.74 42 LYS D C 1
ATOM 3784 O O . LYS D 1 42 ? 69.038 83.815 3.407 1.00 67.44 42 LYS D O 1
ATOM 3790 N N . ARG D 1 43 ? 67.110 82.699 3.725 1.00 66.70 43 ARG D N 1
ATOM 3791 C CA . ARG D 1 43 ? 66.423 83.394 2.651 1.00 67.95 43 ARG D CA 1
ATOM 3792 C C . ARG D 1 43 ? 65.030 83.806 3.096 1.00 67.16 43 ARG D C 1
ATOM 3793 O O . ARG D 1 43 ? 64.644 83.597 4.245 1.00 65.64 43 ARG D O 1
ATOM 3801 N N . TYR D 1 44 ? 64.278 84.386 2.169 1.00 67.69 44 TYR D N 1
ATOM 3802 C CA . TYR D 1 44 ? 62.926 84.845 2.447 1.00 68.42 44 TYR D CA 1
ATOM 3803 C C . TYR D 1 44 ? 62.336 85.391 1.153 1.00 68.62 44 TYR D C 1
ATOM 3804 O O . TYR D 1 44 ? 62.871 86.335 0.576 1.00 68.97 44 TYR D O 1
ATOM 3813 N N . ASP D 1 45 ? 61.246 84.789 0.689 1.00 69.02 45 ASP D N 1
ATOM 3814 C CA . ASP D 1 45 ? 60.596 85.239 -0.540 1.00 69.68 45 ASP D CA 1
ATOM 3815 C C . ASP D 1 45 ? 59.138 84.792 -0.650 1.00 70.34 45 ASP D C 1
ATOM 3816 O O . ASP D 1 45 ? 58.691 83.888 0.063 1.00 70.18 45 ASP D O 1
ATOM 3821 N N . ILE D 1 46 ? 58.410 85.445 -1.552 1.00 70.54 46 ILE D N 1
ATOM 3822 C CA . ILE D 1 46 ? 56.990 85.191 -1.790 1.00 70.96 46 ILE D CA 1
ATOM 3823 C C . ILE D 1 46 ? 56.433 83.819 -1.405 1.00 70.13 46 ILE D C 1
ATOM 3824 O O . ILE D 1 46 ? 55.301 83.721 -0.929 1.00 69.75 46 ILE D O 1
ATOM 3829 N N . ASP D 1 47 ? 57.217 82.764 -1.600 1.00 69.43 47 ASP D N 1
ATOM 3830 C CA . ASP D 1 47 ? 56.749 81.416 -1.291 1.00 68.85 47 ASP D CA 1
ATOM 3831 C C . ASP D 1 47 ? 57.126 80.898 0.097 1.00 68.02 47 ASP D C 1
ATOM 3832 O O . ASP D 1 47 ? 56.314 80.945 1.025 1.00 67.57 47 ASP D O 1
ATOM 3837 N N . GLY D 1 48 ? 58.352 80.397 0.238 1.00 66.43 48 GLY D N 1
ATOM 3838 C CA . GLY D 1 48 ? 58.775 79.865 1.520 1.00 62.18 48 GLY D CA 1
ATOM 3839 C C . GLY D 1 48 ? 60.065 80.416 2.105 1.00 59.88 48 GLY D C 1
ATOM 3840 O O . GLY D 1 48 ? 61.072 80.567 1.409 1.00 60.88 48 GLY D O 1
ATOM 3841 N N . VAL D 1 49 ? 60.031 80.706 3.402 1.00 55.92 49 VAL D N 1
ATOM 3842 C CA . VAL D 1 49 ? 61.194 81.220 4.109 1.00 51.83 49 VAL D CA 1
ATOM 3843 C C . VAL D 1 49 ? 62.000 80.045 4.652 1.00 48.62 49 VAL D C 1
ATOM 3844 O O . VAL D 1 49 ? 61.495 78.926 4.737 1.00 46.44 49 VAL D O 1
ATOM 3848 N N . GLU D 1 50 ? 63.251 80.302 5.015 1.00 46.16 50 GLU D N 1
ATOM 3849 C CA . GLU D 1 50 ? 64.111 79.260 5.561 1.00 45.94 50 GLU D CA 1
ATOM 3850 C C . GLU D 1 50 ? 64.865 79.795 6.774 1.00 43.45 50 GLU D C 1
ATOM 3851 O O . GLU D 1 50 ? 65.335 80.932 6.769 1.00 42.80 50 GLU D O 1
ATOM 3857 N N . VAL D 1 51 ? 64.970 78.975 7.813 1.00 40.80 51 VAL D N 1
ATOM 3858 C CA . VAL D 1 51 ? 65.655 79.365 9.041 1.00 39.43 51 VAL D CA 1
ATOM 3859 C C . VAL D 1 51 ? 66.594 78.253 9.491 1.00 40.16 51 VAL D C 1
ATOM 3860 O O . VAL D 1 51 ? 66.156 77.141 9.775 1.00 42.57 51 VAL D O 1
ATOM 3864 N N . ALA D 1 52 ? 67.883 78.549 9.576 1.00 38.48 52 ALA D N 1
ATOM 3865 C CA . ALA D 1 52 ? 68.833 77.530 9.985 1.00 37.54 52 ALA D CA 1
ATOM 3866 C C . ALA D 1 52 ? 69.531 77.872 11.290 1.00 36.01 52 ALA D C 1
ATOM 3867 O O . ALA D 1 52 ? 69.617 79.030 11.683 1.00 36.09 52 ALA D O 1
ATOM 3869 N N . ILE D 1 53 ? 70.021 76.846 11.971 1.00 36.17 53 ILE D N 1
ATOM 3870 C CA . ILE D 1 53 ? 70.722 77.050 13.225 1.00 36.52 53 ILE D CA 1
ATOM 3871 C C . ILE D 1 53 ? 71.754 75.953 13.403 1.00 38.27 53 ILE D C 1
ATOM 3872 O O . ILE D 1 53 ? 71.429 74.771 13.354 1.00 38.93 53 ILE D O 1
ATOM 3877 N N . ASN D 1 54 ? 73.006 76.354 13.595 1.00 40.80 54 ASN D N 1
ATOM 3878 C CA . ASN D 1 54 ? 74.087 75.397 13.780 1.00 42.39 54 ASN D CA 1
ATOM 3879 C C . ASN D 1 54 ? 74.129 74.886 15.211 1.00 42.77 54 ASN D C 1
ATOM 3880 O O . ASN D 1 54 ? 73.947 75.647 16.165 1.00 41.15 54 ASN D O 1
ATOM 3893 N N . LYS D 1 56 ? 75.501 73.851 18.694 1.00 46.76 56 LYS D N 1
ATOM 3894 C CA . LYS D 1 56 ? 76.585 74.368 19.517 1.00 46.43 56 LYS D CA 1
ATOM 3895 C C . LYS D 1 56 ? 76.300 73.930 20.949 1.00 47.11 56 LYS D C 1
ATOM 3896 O O . LYS D 1 56 ? 75.145 73.786 21.344 1.00 46.82 56 LYS D O 1
ATOM 3902 N N . PRO D 1 57 ? 77.356 73.689 21.740 1.00 47.90 57 PRO D N 1
ATOM 3903 C CA . PRO D 1 57 ? 77.214 73.256 23.133 1.00 46.85 57 PRO D CA 1
ATOM 3904 C C . PRO D 1 57 ? 76.128 73.974 23.936 1.00 45.07 57 PRO D C 1
ATOM 3905 O O . PRO D 1 57 ? 75.456 73.355 24.758 1.00 45.63 57 PRO D O 1
ATOM 3909 N N . GLU D 1 58 ? 75.950 75.268 23.684 1.00 44.09 58 GLU D N 1
ATOM 3910 C CA . GLU D 1 58 ? 74.960 76.073 24.403 1.00 43.53 58 GLU D CA 1
ATOM 3911 C C . GLU D 1 58 ? 73.490 75.706 24.161 1.00 42.42 58 GLU D C 1
ATOM 3912 O O . GLU D 1 58 ? 72.615 76.094 24.947 1.00 40.10 58 GLU D O 1
ATOM 3918 N N . LEU D 1 59 ? 73.219 74.965 23.091 1.00 39.42 59 LEU D N 1
ATOM 3919 C CA . LEU D 1 59 ? 71.846 74.597 22.753 1.00 39.34 59 LEU D CA 1
ATOM 3920 C C . LEU D 1 59 ? 71.433 73.207 23.233 1.00 38.66 59 LEU D C 1
ATOM 3921 O O . LEU D 1 59 ? 70.306 72.782 23.012 1.00 38.86 59 LEU D O 1
ATOM 3926 N N . ILE D 1 60 ? 72.335 72.503 23.902 1.00 39.56 60 ILE D N 1
ATOM 3927 C CA . ILE D 1 60 ? 72.018 71.163 24.377 1.00 39.81 60 ILE D CA 1
ATOM 3928 C C . ILE D 1 60 ? 71.067 71.119 25.574 1.00 39.32 60 ILE D C 1
ATOM 3929 O O . ILE D 1 60 ? 71.065 72.015 26.422 1.00 36.60 60 ILE D O 1
ATOM 3934 N N . GLY D 1 61 ? 70.252 70.068 25.617 1.00 39.26 61 GLY D N 1
ATOM 3935 C CA . GLY D 1 61 ? 69.330 69.868 26.715 1.00 40.98 61 GLY D CA 1
ATOM 3936 C C . GLY D 1 61 ? 69.877 68.722 27.549 1.00 44.12 61 GLY D C 1
ATOM 3937 O O . GLY D 1 61 ? 70.485 68.936 28.596 1.00 44.05 61 GLY D O 1
ATOM 3938 N N . ASN D 1 62 ? 69.677 67.498 27.072 1.00 47.47 62 ASN D N 1
ATOM 3939 C CA . ASN D 1 62 ? 70.164 66.309 27.766 1.00 51.99 62 ASN D CA 1
ATOM 3940 C C . ASN D 1 62 ? 71.616 66.085 27.350 1.00 53.57 62 ASN D C 1
ATOM 3941 O O . ASN D 1 62 ? 71.892 65.797 26.189 1.00 53.34 62 ASN D O 1
ATOM 3946 N N . ILE D 1 63 ? 72.543 66.222 28.292 1.00 56.26 63 ILE D N 1
ATOM 3947 C CA . ILE D 1 63 ? 73.962 66.044 27.985 1.00 58.88 63 ILE D CA 1
ATOM 3948 C C . ILE D 1 63 ? 74.327 64.592 27.675 1.00 59.50 63 ILE D C 1
ATOM 3949 O O . ILE D 1 63 ? 75.238 64.329 26.887 1.00 59.38 63 ILE D O 1
ATOM 3954 N N . HIS D 1 64 ? 73.618 63.651 28.289 1.00 60.32 64 HIS D N 1
ATOM 3955 C CA . HIS D 1 64 ? 73.884 62.238 28.049 1.00 61.23 64 HIS D CA 1
ATOM 3956 C C . HIS D 1 64 ? 73.528 61.857 26.619 1.00 60.23 64 HIS D C 1
ATOM 3957 O O . HIS D 1 64 ? 74.294 61.167 25.947 1.00 61.36 64 HIS D O 1
ATOM 3964 N N . GLN D 1 65 ? 72.363 62.309 26.162 1.00 57.85 65 GLN D N 1
ATOM 3965 C CA . GLN D 1 65 ? 71.896 62.019 24.810 1.00 55.87 65 GLN D CA 1
ATOM 3966 C C . GLN D 1 65 ? 72.484 63.041 23.843 1.00 54.03 65 GLN D C 1
ATOM 3967 O O . GLN D 1 65 ? 72.482 62.834 22.630 1.00 54.77 65 GLN D O 1
ATOM 3973 N N . GLN D 1 66 ? 72.981 64.149 24.384 1.00 51.65 66 GLN D N 1
ATOM 3974 C CA . GLN D 1 66 ? 73.559 65.200 23.557 1.00 49.57 66 GLN D CA 1
ATOM 3975 C C . GLN D 1 66 ? 72.546 65.635 22.505 1.00 47.54 66 GLN D C 1
ATOM 3976 O O . GLN D 1 66 ? 72.837 65.665 21.311 1.00 47.75 66 GLN D O 1
ATOM 3982 N N . ILE D 1 67 ? 71.347 65.967 22.960 1.00 45.45 67 ILE D N 1
ATOM 3983 C CA . ILE D 1 67 ? 70.297 66.392 22.051 1.00 42.83 67 ILE D CA 1
ATOM 3984 C C . ILE D 1 67 ? 69.882 67.837 22.271 1.00 40.29 67 ILE D C 1
ATOM 3985 O O . ILE D 1 67 ? 70.017 68.394 23.361 1.00 39.97 67 ILE D O 1
ATOM 3990 N N . LEU D 1 68 ? 69.386 68.435 21.202 1.00 37.49 68 LEU D N 1
ATOM 3991 C CA . LEU D 1 68 ? 68.929 69.809 21.208 1.00 36.12 68 LEU D CA 1
ATOM 3992 C C . LEU D 1 68 ? 67.817 69.985 22.248 1.00 35.17 68 LEU D C 1
ATOM 3993 O O . LEU D 1 68 ? 66.951 69.121 22.391 1.00 35.51 68 LEU D O 1
ATOM 3998 N N . HIS D 1 69 ? 67.853 71.094 22.981 1.00 32.20 69 HIS D N 1
ATOM 3999 C CA . HIS D 1 69 ? 66.829 71.382 23.979 1.00 31.49 69 HIS D CA 1
ATOM 4000 C C . HIS D 1 69 ? 65.521 71.717 23.258 1.00 30.26 69 HIS D C 1
ATOM 4001 O O . HIS D 1 69 ? 65.525 72.479 22.295 1.00 29.82 69 HIS D O 1
ATOM 4008 N N . GLY D 1 70 ? 64.411 71.150 23.733 1.00 29.50 70 GLY D N 1
ATOM 4009 C CA . GLY D 1 70 ? 63.113 71.390 23.117 1.00 28.40 70 GLY D CA 1
ATOM 4010 C C . GLY D 1 70 ? 62.722 72.845 22.921 1.00 26.45 70 GLY D C 1
ATOM 4011 O O . GLY D 1 70 ? 61.913 73.164 22.047 1.00 27.37 70 GLY D O 1
ATOM 4012 N N . GLY D 1 71 ? 63.290 73.728 23.734 1.00 26.00 71 GLY D N 1
ATOM 4013 C CA . GLY D 1 71 ? 62.995 75.144 23.612 1.00 25.25 71 GLY D CA 1
ATOM 4014 C C . GLY D 1 71 ? 63.572 75.728 22.336 1.00 25.56 71 GLY D C 1
ATOM 4015 O O . GLY D 1 71 ? 63.006 76.654 21.761 1.00 25.36 71 GLY D O 1
ATOM 4016 N N . VAL D 1 72 ? 64.703 75.191 21.884 1.00 27.10 72 VAL D N 1
ATOM 4017 C CA . VAL D 1 72 ? 65.330 75.684 20.656 1.00 25.95 72 VAL D CA 1
ATOM 4018 C C . VAL D 1 72 ? 64.421 75.289 19.493 1.00 24.47 72 VAL D C 1
ATOM 4019 O O . VAL D 1 72 ? 64.132 76.098 18.616 1.00 23.95 72 VAL D O 1
ATOM 4023 N N . THR D 1 73 ? 63.967 74.038 19.507 1.00 24.34 73 THR D N 1
ATOM 4024 C CA . THR D 1 73 ? 63.065 73.523 18.478 1.00 23.86 73 THR D CA 1
ATOM 4025 C C . THR D 1 73 ? 61.808 74.393 18.394 1.00 21.95 73 THR D C 1
ATOM 4026 O O . THR D 1 73 ? 61.378 74.763 17.306 1.00 22.98 73 THR D O 1
ATOM 4030 N N . ALA D 1 74 ? 61.228 74.710 19.549 1.00 20.60 74 ALA D N 1
ATOM 4031 C CA . ALA D 1 74 ? 60.023 75.538 19.613 1.00 20.74 74 ALA D CA 1
ATOM 4032 C C . ALA D 1 74 ? 60.307 76.923 19.048 1.00 22.42 74 ALA D C 1
ATOM 4033 O O . ALA D 1 74 ? 59.562 77.426 18.204 1.00 20.78 74 ALA D O 1
ATOM 4035 N N . THR D 1 75 ? 61.385 77.547 19.522 1.00 23.31 75 THR D N 1
ATOM 4036 C CA . THR D 1 75 ? 61.767 78.872 19.031 1.00 23.82 75 THR D CA 1
ATOM 4037 C C . THR D 1 75 ? 61.860 78.917 17.506 1.00 23.42 75 THR D C 1
ATOM 4038 O O . THR D 1 75 ? 61.227 79.751 16.865 1.00 25.15 75 THR D O 1
ATOM 4042 N N . VAL D 1 76 ? 62.665 78.027 16.934 1.00 24.00 76 VAL D N 1
ATOM 4043 C CA . VAL D 1 76 ? 62.855 77.981 15.488 1.00 24.60 76 VAL D CA 1
ATOM 4044 C C . VAL D 1 76 ? 61.550 77.821 14.704 1.00 25.39 76 VAL D C 1
ATOM 4045 O O . VAL D 1 76 ? 61.367 78.472 13.680 1.00 26.22 76 VAL D O 1
ATOM 4049 N N . LEU D 1 77 ? 60.646 76.960 15.178 1.00 25.55 77 LEU D N 1
ATOM 4050 C CA . LEU D 1 77 ? 59.368 76.760 14.495 1.00 23.98 77 LEU D CA 1
ATOM 4051 C C . LEU D 1 77 ? 58.508 78.020 14.583 1.00 21.88 77 LEU D C 1
ATOM 4052 O O . LEU D 1 77 ? 57.881 78.404 13.607 1.00 22.63 77 LEU D O 1
ATOM 4057 N N . ASP D 1 78 ? 58.472 78.655 15.750 1.00 22.33 78 ASP D N 1
ATOM 4058 C CA . ASP D 1 78 ? 57.679 79.875 15.915 1.00 26.07 78 ASP D CA 1
ATOM 4059 C C . ASP D 1 78 ? 58.168 80.973 14.966 1.00 26.35 78 ASP D C 1
ATOM 4060 O O . ASP D 1 78 ? 57.373 81.678 14.352 1.00 27.45 78 ASP D O 1
ATOM 4065 N N . VAL D 1 79 ? 59.484 81.119 14.856 1.00 26.88 79 VAL D N 1
ATOM 4066 C CA . VAL D 1 79 ? 60.065 82.126 13.976 1.00 25.48 79 VAL D CA 1
ATOM 4067 C C . VAL D 1 79 ? 59.731 81.819 12.514 1.00 25.56 79 VAL D C 1
ATOM 4068 O O . VAL D 1 79 ? 59.356 82.714 11.755 1.00 24.23 79 VAL D O 1
ATOM 4072 N N . VAL D 1 80 ? 59.860 80.555 12.122 1.00 26.02 80 VAL D N 1
ATOM 4073 C CA . VAL D 1 80 ? 59.533 80.158 10.756 1.00 27.94 80 VAL D CA 1
ATOM 4074 C C . VAL D 1 80 ? 58.082 80.539 10.428 1.00 26.29 80 VAL D C 1
ATOM 4075 O O . VAL D 1 80 ? 57.795 81.059 9.351 1.00 26.03 80 VAL D O 1
ATOM 4079 N N . GLY D 1 81 ? 57.175 80.305 11.373 1.00 24.91 81 GLY D N 1
ATOM 4080 C CA . GLY D 1 81 ? 55.768 80.610 11.148 1.00 23.42 81 GLY D CA 1
ATOM 4081 C C . GLY D 1 81 ? 55.393 82.072 10.992 1.00 24.21 81 GLY D C 1
ATOM 4082 O O . GLY D 1 81 ? 54.630 82.432 10.095 1.00 20.50 81 GLY D O 1
ATOM 4083 N N . GLY D 1 82 ? 55.907 82.915 11.883 1.00 27.01 82 GLY D N 1
ATOM 4084 C CA . GLY D 1 82 ? 55.614 84.331 11.805 1.00 26.27 82 GLY D CA 1
ATOM 4085 C C . GLY D 1 82 ? 56.100 84.877 10.479 1.00 26.61 82 GLY D C 1
ATOM 4086 O O . GLY D 1 82 ? 55.392 85.621 9.798 1.00 28.69 82 GLY D O 1
ATOM 4087 N N . LEU D 1 83 ? 57.316 84.500 10.110 1.00 27.35 83 LEU D N 1
ATOM 4088 C CA . LEU D 1 83 ? 57.912 84.945 8.852 1.00 30.39 83 LEU D CA 1
ATOM 4089 C C . LEU D 1 83 ? 57.097 84.459 7.667 1.00 28.65 83 LEU D C 1
ATOM 4090 O O . LEU D 1 83 ? 56.874 85.195 6.712 1.00 27.74 83 LEU D O 1
ATOM 4095 N N . THR D 1 84 ? 56.668 83.205 7.739 1.00 29.39 84 THR D N 1
ATOM 4096 C CA . THR D 1 84 ? 55.867 82.598 6.688 1.00 28.78 84 THR D CA 1
ATOM 4097 C C . THR D 1 84 ? 54.543 83.350 6.591 1.00 28.70 84 THR D C 1
ATOM 4098 O O . THR D 1 84 ? 54.076 83.681 5.501 1.00 29.29 84 THR D O 1
ATOM 4102 N N . ALA D 1 85 ? 53.945 83.634 7.738 1.00 28.17 85 ALA D N 1
ATOM 4103 C CA . ALA D 1 85 ? 52.681 84.354 7.761 1.00 27.12 85 ALA D CA 1
ATOM 4104 C C . ALA D 1 85 ? 52.844 85.748 7.147 1.00 29.02 85 ALA D C 1
ATOM 4105 O O . ALA D 1 85 ? 52.137 86.100 6.209 1.00 30.39 85 ALA D O 1
ATOM 4107 N N . PHE D 1 86 ? 53.775 86.544 7.667 1.00 30.51 86 PHE D N 1
ATOM 4108 C CA . PHE D 1 86 ? 53.985 87.881 7.120 1.00 32.07 86 PHE D CA 1
ATOM 4109 C C . PHE D 1 86 ? 54.301 87.854 5.620 1.00 33.08 86 PHE D C 1
ATOM 4110 O O . PHE D 1 86 ? 53.820 88.699 4.857 1.00 34.41 86 PHE D O 1
ATOM 4118 N N . ALA D 1 87 ? 55.120 86.899 5.195 1.00 32.77 87 ALA D N 1
ATOM 4119 C CA . ALA D 1 87 ? 55.453 86.796 3.778 1.00 34.90 87 ALA D CA 1
ATOM 4120 C C . ALA D 1 87 ? 54.169 86.586 2.988 1.00 35.81 87 ALA D C 1
ATOM 4121 O O . ALA D 1 87 ? 54.021 87.111 1.886 1.00 37.48 87 ALA D O 1
ATOM 4123 N N . GLY D 1 88 ? 53.242 85.820 3.561 1.00 36.86 88 GLY D N 1
ATOM 4124 C CA . GLY D 1 88 ? 51.980 85.563 2.896 1.00 36.89 88 GLY D CA 1
ATOM 4125 C C . GLY D 1 88 ? 51.172 86.835 2.771 1.00 37.89 88 GLY D C 1
ATOM 4126 O O . GLY D 1 88 ? 50.494 87.061 1.766 1.00 38.66 88 GLY D O 1
ATOM 4127 N N . LEU D 1 89 ? 51.243 87.678 3.792 1.00 38.07 89 LEU D N 1
ATOM 4128 C CA . LEU D 1 89 ? 50.505 88.934 3.766 1.00 39.11 89 LEU D CA 1
ATOM 4129 C C . LEU D 1 89 ? 51.039 89.825 2.657 1.00 38.64 89 LEU D C 1
ATOM 4130 O O . LEU D 1 89 ? 50.275 90.465 1.945 1.00 35.16 89 LEU D O 1
ATOM 4135 N N . VAL D 1 90 ? 52.361 89.860 2.525 1.00 39.43 90 VAL D N 1
ATOM 4136 C CA . VAL D 1 90 ? 53.011 90.679 1.515 1.00 40.75 90 VAL D CA 1
ATOM 4137 C C . VAL D 1 90 ? 52.567 90.315 0.105 1.00 42.49 90 VAL D C 1
ATOM 4138 O O . VAL D 1 90 ? 52.043 91.153 -0.622 1.00 41.12 90 VAL D O 1
ATOM 4142 N N . ALA D 1 91 ? 52.769 89.060 -0.274 1.00 44.80 91 ALA D N 1
ATOM 4143 C CA . ALA D 1 91 ? 52.402 88.604 -1.609 1.00 47.79 91 ALA D CA 1
ATOM 4144 C C . ALA D 1 91 ? 50.920 88.735 -1.953 1.00 48.70 91 ALA D C 1
ATOM 4145 O O . ALA D 1 91 ? 50.559 88.701 -3.126 1.00 48.94 91 ALA D O 1
ATOM 4147 N N . SER D 1 92 ? 50.064 88.898 -0.949 1.00 50.74 92 SER D N 1
ATOM 4148 C CA . SER D 1 92 ? 48.626 88.989 -1.201 1.00 53.64 92 SER D CA 1
ATOM 4149 C C . SER D 1 92 ? 48.153 90.277 -1.864 1.00 55.93 92 SER D C 1
ATOM 4150 O O . SER D 1 92 ? 47.016 90.353 -2.323 1.00 55.97 92 SER D O 1
ATOM 4153 N N . ARG D 1 93 ? 49.011 91.289 -1.916 1.00 59.30 93 ARG D N 1
ATOM 4154 C CA . ARG D 1 93 ? 48.623 92.557 -2.526 1.00 62.63 93 ARG D CA 1
ATOM 4155 C C . ARG D 1 93 ? 49.761 93.223 -3.285 1.00 63.80 93 ARG D C 1
ATOM 4156 O O . ARG D 1 93 ? 50.930 92.904 -3.082 1.00 63.53 93 ARG D O 1
ATOM 4164 N N . ASP D 1 94 ? 49.404 94.146 -4.170 1.00 66.59 94 ASP D N 1
ATOM 4165 C CA . ASP D 1 94 ? 50.385 94.871 -4.965 1.00 69.06 94 ASP D CA 1
ATOM 4166 C C . ASP D 1 94 ? 50.279 96.362 -4.680 1.00 69.08 94 ASP D C 1
ATOM 4167 O O . ASP D 1 94 ? 51.025 97.161 -5.238 1.00 69.04 94 ASP D O 1
ATOM 4172 N N . ASP D 1 95 ? 49.347 96.721 -3.803 1.00 69.78 95 ASP D N 1
ATOM 4173 C CA . ASP D 1 95 ? 49.107 98.113 -3.435 1.00 70.23 95 ASP D CA 1
ATOM 4174 C C . ASP D 1 95 ? 49.826 98.498 -2.147 1.00 68.91 95 ASP D C 1
ATOM 4175 O O . ASP D 1 95 ? 49.786 99.654 -1.729 1.00 69.16 95 ASP D O 1
ATOM 4180 N N . TRP D 1 96 ? 50.472 97.525 -1.517 1.00 66.76 96 TRP D N 1
ATOM 4181 C CA . TRP D 1 96 ? 51.188 97.763 -0.271 1.00 65.49 96 TRP D CA 1
ATOM 4182 C C . TRP D 1 96 ? 52.114 98.972 -0.325 1.00 65.83 96 TRP D C 1
ATOM 4183 O O . TRP D 1 96 ? 52.989 99.057 -1.184 1.00 65.62 96 TRP D O 1
ATOM 4194 N N . THR D 1 97 ? 51.911 99.909 0.595 1.00 66.30 97 THR D N 1
ATOM 4195 C CA . THR D 1 97 ? 52.762 101.087 0.673 1.00 67.45 97 THR D CA 1
ATOM 4196 C C . THR D 1 97 ? 53.831 100.702 1.692 1.00 68.30 97 THR D C 1
ATOM 4197 O O . THR D 1 97 ? 53.802 99.592 2.220 1.00 69.46 97 THR D O 1
ATOM 4201 N N . ILE D 1 98 ? 54.767 101.598 1.984 1.00 68.17 98 ILE D N 1
ATOM 4202 C CA . ILE D 1 98 ? 55.802 101.264 2.951 1.00 68.17 98 ILE D CA 1
ATOM 4203 C C . ILE D 1 98 ? 55.279 101.325 4.388 1.00 67.67 98 ILE D C 1
ATOM 4204 O O . ILE D 1 98 ? 55.448 100.375 5.152 1.00 67.11 98 ILE D O 1
ATOM 4209 N N . GLU D 1 99 ? 54.639 102.431 4.756 1.00 67.29 99 GLU D N 1
ATOM 4210 C CA . GLU D 1 99 ? 54.115 102.574 6.112 1.00 67.62 99 GLU D CA 1
ATOM 4211 C C . GLU D 1 99 ? 53.001 101.567 6.369 1.00 66.45 99 GLU D C 1
ATOM 4212 O O . GLU D 1 99 ? 52.811 101.102 7.491 1.00 65.32 99 GLU D O 1
ATOM 4218 N N . GLU D 1 100 ? 52.266 101.245 5.312 1.00 65.35 100 GLU D N 1
ATOM 4219 C CA . GLU D 1 100 ? 51.164 100.295 5.375 1.00 63.73 100 GLU D CA 1
ATOM 4220 C C . GLU D 1 100 ? 51.666 98.964 5.938 1.00 62.69 100 GLU D C 1
ATOM 4221 O O . GLU D 1 100 ? 51.071 98.401 6.858 1.00 61.72 100 GLU D O 1
ATOM 4227 N N . LEU D 1 101 ? 52.775 98.477 5.388 1.00 61.92 101 LEU D N 1
ATOM 4228 C CA . LEU D 1 101 ? 53.368 97.222 5.831 1.00 61.59 101 LEU D CA 1
ATOM 4229 C C . LEU D 1 101 ? 54.133 97.385 7.144 1.00 62.35 101 LEU D C 1
ATOM 4230 O O . LEU D 1 101 ? 54.270 96.428 7.907 1.00 62.77 101 LEU D O 1
ATOM 4235 N N . GLN D 1 102 ? 54.639 98.587 7.406 1.00 62.60 102 GLN D N 1
ATOM 4236 C CA . GLN D 1 102 ? 55.368 98.834 8.647 1.00 63.52 102 GLN D CA 1
ATOM 4237 C C . GLN D 1 102 ? 54.421 98.674 9.833 1.00 62.93 102 GLN D C 1
ATOM 4238 O O . GLN D 1 102 ? 54.797 98.116 10.863 1.00 62.95 102 GLN D O 1
ATOM 4244 N N . GLN D 1 103 ? 53.193 99.165 9.682 1.00 61.58 103 GLN D N 1
ATOM 4245 C CA . GLN D 1 103 ? 52.194 99.057 10.738 1.00 61.52 103 GLN D CA 1
ATOM 4246 C C . GLN D 1 103 ? 51.875 97.580 10.944 1.00 60.21 103 GLN D C 1
ATOM 4247 O O . GLN D 1 103 ? 51.649 97.129 12.068 1.00 60.26 103 GLN D O 1
ATOM 4253 N N . ARG D 1 104 ? 51.864 96.830 9.846 1.00 57.35 104 ARG D N 1
ATOM 4254 C CA . ARG D 1 104 ? 51.579 95.404 9.902 1.00 54.55 104 ARG D CA 1
ATOM 4255 C C . ARG D 1 104 ? 52.674 94.663 10.656 1.00 53.27 104 ARG D C 1
ATOM 4256 O O . ARG D 1 104 ? 52.392 93.855 11.538 1.00 52.53 104 ARG D O 1
ATOM 4264 N N . LEU D 1 105 ? 53.922 94.952 10.303 1.00 51.71 105 LEU D N 1
ATOM 4265 C CA . LEU D 1 105 ? 55.066 94.304 10.926 1.00 51.75 105 LEU D CA 1
ATOM 4266 C C . LEU D 1 105 ? 55.121 94.535 12.434 1.00 51.59 105 LEU D C 1
ATOM 4267 O O . LEU D 1 105 ? 55.664 93.710 13.177 1.00 50.59 105 LEU D O 1
ATOM 4272 N N . GLN D 1 106 ? 54.565 95.659 12.875 1.00 50.80 106 GLN D N 1
ATOM 4273 C CA . GLN D 1 106 ? 54.536 96.008 14.291 1.00 51.53 106 GLN D CA 1
ATOM 4274 C C . GLN D 1 106 ? 53.411 95.241 14.972 1.00 49.91 106 GLN D C 1
ATOM 4275 O O . GLN D 1 106 ? 53.416 95.052 16.186 1.00 50.15 106 GLN D O 1
ATOM 4281 N N . THR D 1 107 ? 52.445 94.806 14.173 1.00 47.31 107 THR D N 1
ATOM 4282 C CA . THR D 1 107 ? 51.298 94.058 14.674 1.00 45.14 107 THR D CA 1
ATOM 4283 C C . THR D 1 107 ? 51.597 92.553 14.715 1.00 42.79 107 THR D C 1
ATOM 4284 O O . THR D 1 107 ? 51.065 91.828 15.549 1.00 41.74 107 THR D O 1
ATOM 4288 N N . LEU D 1 108 ? 52.457 92.102 13.806 1.00 41.36 108 LEU D N 1
ATOM 4289 C CA . LEU D 1 108 ? 52.830 90.698 13.702 1.00 38.36 108 LEU D CA 1
ATOM 4290 C C . LEU D 1 108 ? 53.147 90.083 15.059 1.00 37.70 108 LEU D C 1
ATOM 4291 O O . LEU D 1 108 ? 53.935 90.628 15.836 1.00 37.54 108 LEU D O 1
ATOM 4296 N N . GLY D 1 109 ? 52.519 88.944 15.334 1.00 35.26 109 GLY D N 1
ATOM 4297 C CA . GLY D 1 109 ? 52.734 88.247 16.588 1.00 32.95 109 GLY D CA 1
ATOM 4298 C C . GLY D 1 109 ? 52.050 86.892 16.613 1.00 31.66 109 GLY D C 1
ATOM 4299 O O . GLY D 1 109 ? 51.090 86.653 15.869 1.00 29.75 109 GLY D O 1
ATOM 4300 N N . THR D 1 110 ? 52.547 86.007 17.473 1.00 29.78 110 THR D N 1
ATOM 4301 C CA . THR D 1 110 ? 51.994 84.666 17.614 1.00 27.87 110 THR D CA 1
ATOM 4302 C C . THR D 1 110 ? 50.841 84.684 18.605 1.00 26.44 110 THR D C 1
ATOM 4303 O O . THR D 1 110 ? 50.964 85.233 19.694 1.00 26.88 110 THR D O 1
ATOM 4307 N N . ILE D 1 111 ? 49.721 84.086 18.224 1.00 24.72 111 ILE D N 1
ATOM 4308 C CA . ILE D 1 111 ? 48.563 84.024 19.101 1.00 23.57 111 ILE D CA 1
ATOM 4309 C C . ILE D 1 111 ? 48.648 82.699 19.865 1.00 23.15 111 ILE D C 1
ATOM 4310 O O . ILE D 1 111 ? 48.521 82.657 21.090 1.00 22.61 111 ILE D O 1
ATOM 4315 N N . ASP D 1 112 ? 48.867 81.616 19.135 1.00 22.18 112 ASP D N 1
ATOM 4316 C CA . ASP D 1 112 ? 49.039 80.310 19.758 1.00 22.96 112 ASP D CA 1
ATOM 4317 C C . ASP D 1 112 ? 49.882 79.453 18.832 1.00 21.16 112 ASP D C 1
ATOM 4318 O O . ASP D 1 112 ? 50.032 79.754 17.653 1.00 20.73 112 ASP D O 1
ATOM 4331 N N . ARG D 1 114 ? 51.368 75.109 18.357 1.00 20.45 114 ARG D N 1
ATOM 4332 C CA . ARG D 1 114 ? 51.438 73.739 18.831 1.00 19.52 114 ARG D CA 1
ATOM 4333 C C . ARG D 1 114 ? 52.684 73.127 18.229 1.00 20.29 114 ARG D C 1
ATOM 4334 O O . ARG D 1 114 ? 52.927 73.257 17.029 1.00 20.64 114 ARG D O 1
ATOM 4342 N N . VAL D 1 115 ? 53.484 72.479 19.062 1.00 20.80 115 VAL D N 1
ATOM 4343 C CA . VAL D 1 115 ? 54.679 71.822 18.573 1.00 20.33 115 VAL D CA 1
ATOM 4344 C C . VAL D 1 115 ? 54.523 70.312 18.792 1.00 22.10 115 VAL D C 1
ATOM 4345 O O . VAL D 1 115 ? 54.067 69.877 19.840 1.00 19.96 115 VAL D O 1
ATOM 4349 N N . ASP D 1 116 ? 54.878 69.525 17.784 1.00 23.59 116 ASP D N 1
ATOM 4350 C CA . ASP D 1 116 ? 54.822 68.075 17.890 1.00 26.11 116 ASP D CA 1
ATOM 4351 C C . ASP D 1 116 ? 56.266 67.605 17.769 1.00 25.44 116 ASP D C 1
ATOM 4352 O O . ASP D 1 116 ? 56.880 67.741 16.706 1.00 25.89 116 ASP D O 1
ATOM 4357 N N . TYR D 1 117 ? 56.815 67.083 18.861 1.00 24.36 117 TYR D N 1
ATOM 4358 C CA . TYR D 1 117 ? 58.188 66.605 18.852 1.00 25.17 117 TYR D CA 1
ATOM 4359 C C . TYR D 1 117 ? 58.182 65.181 18.306 1.00 27.50 117 TYR D C 1
ATOM 4360 O O . TYR D 1 117 ? 57.619 64.266 18.912 1.00 28.87 117 TYR D O 1
ATOM 4369 N N . LEU D 1 118 ? 58.816 65.008 17.153 1.00 29.39 118 LEU D N 1
ATOM 4370 C CA . LEU D 1 118 ? 58.858 63.723 16.468 1.00 30.67 118 LEU D CA 1
ATOM 4371 C C . LEU D 1 118 ? 60.061 62.832 16.787 1.00 32.81 118 LEU D C 1
ATOM 4372 O O . LEU D 1 118 ? 59.909 61.640 17.035 1.00 32.78 118 LEU D O 1
ATOM 4377 N N . ARG D 1 119 ? 61.256 63.408 16.782 1.00 35.11 119 ARG D N 1
ATOM 4378 C CA . ARG D 1 119 ? 62.462 62.630 17.041 1.00 36.85 119 ARG D CA 1
ATOM 4379 C C . ARG D 1 119 ? 63.462 63.413 17.878 1.00 38.60 119 ARG D C 1
ATOM 4380 O O . ARG D 1 119 ? 63.395 64.640 17.945 1.00 39.03 119 ARG D O 1
ATOM 4388 N N . PRO D 1 120 ? 64.404 62.711 18.533 1.00 40.27 120 PRO D N 1
ATOM 4389 C CA . PRO D 1 120 ? 65.407 63.399 19.354 1.00 40.68 120 PRO D CA 1
ATOM 4390 C C . PRO D 1 120 ? 66.163 64.427 18.507 1.00 41.13 120 PRO D C 1
ATOM 4391 O O . PRO D 1 120 ? 66.570 64.138 17.376 1.00 39.00 120 PRO D O 1
ATOM 4395 N N . GLY D 1 121 ? 66.342 65.623 19.061 1.00 41.31 121 GLY D N 1
ATOM 4396 C CA . GLY D 1 121 ? 67.020 66.686 18.342 1.00 42.30 121 GLY D CA 1
ATOM 4397 C C . GLY D 1 121 ? 68.522 66.533 18.177 1.00 43.58 121 GLY D C 1
ATOM 4398 O O . GLY D 1 121 ? 69.293 67.211 18.861 1.00 44.06 121 GLY D O 1
ATOM 4399 N N . ARG D 1 122 ? 68.945 65.650 17.278 1.00 43.58 122 ARG D N 1
ATOM 4400 C CA . ARG D 1 122 ? 70.367 65.452 17.029 1.00 44.64 122 ARG D CA 1
ATOM 4401 C C . ARG D 1 122 ? 70.719 65.836 15.603 1.00 44.89 122 ARG D C 1
ATOM 4402 O O . ARG D 1 122 ? 69.948 65.588 14.674 1.00 43.58 122 ARG D O 1
ATOM 4410 N N . GLY D 1 123 ? 71.887 66.455 15.445 1.00 45.34 123 GLY D N 1
ATOM 4411 C CA . GLY D 1 123 ? 72.343 66.885 14.138 1.00 45.22 123 GLY D CA 1
ATOM 4412 C C . GLY D 1 123 ? 73.398 67.975 14.204 1.00 45.75 123 GLY D C 1
ATOM 4413 O O . GLY D 1 123 ? 73.716 68.489 15.281 1.00 44.40 123 GLY D O 1
ATOM 4414 N N . GLN D 1 124 ? 73.948 68.326 13.046 1.00 46.18 124 GLN D N 1
ATOM 4415 C CA . GLN D 1 124 ? 74.968 69.369 12.966 1.00 46.74 124 GLN D CA 1
ATOM 4416 C C . GLN D 1 124 ? 74.328 70.703 12.629 1.00 43.90 124 GLN D C 1
ATOM 4417 O O . GLN D 1 124 ? 74.625 71.716 13.250 1.00 44.44 124 GLN D O 1
ATOM 4423 N N . ILE D 1 125 ? 73.451 70.698 11.634 1.00 42.17 125 ILE D N 1
ATOM 4424 C CA . ILE D 1 125 ? 72.754 71.907 11.219 1.00 40.64 125 ILE D CA 1
ATOM 4425 C C . ILE D 1 125 ? 71.261 71.593 11.177 1.00 38.92 125 ILE D C 1
ATOM 4426 O O . ILE D 1 125 ? 70.863 70.513 10.737 1.00 38.74 125 ILE D O 1
ATOM 4431 N N . PHE D 1 126 ? 70.441 72.526 11.653 1.00 36.76 126 PHE D N 1
ATOM 4432 C CA . PHE D 1 126 ? 68.991 72.342 11.659 1.00 34.98 126 PHE D CA 1
ATOM 4433 C C . PHE D 1 126 ? 68.373 73.433 10.807 1.00 35.54 126 PHE D C 1
ATOM 4434 O O . PHE D 1 126 ? 68.796 74.587 10.859 1.00 38.87 126 PHE D O 1
ATOM 4442 N N . THR D 1 127 ? 67.371 73.066 10.021 1.00 34.43 127 THR D N 1
ATOM 4443 C CA . THR D 1 127 ? 66.723 74.015 9.139 1.00 32.38 127 THR D CA 1
ATOM 4444 C C . THR D 1 127 ? 65.209 73.936 9.296 1.00 32.64 127 THR D C 1
ATOM 4445 O O . THR D 1 127 ? 64.636 72.848 9.382 1.00 30.24 127 THR D O 1
ATOM 4449 N N . GLY D 1 128 ? 64.565 75.096 9.348 1.00 32.31 128 GLY D N 1
ATOM 4450 C CA . GLY D 1 128 ? 63.123 75.121 9.478 1.00 31.78 128 GLY D CA 1
ATOM 4451 C C . GLY D 1 128 ? 62.478 75.805 8.292 1.00 30.02 128 GLY D C 1
ATOM 4452 O O . GLY D 1 128 ? 63.034 76.748 7.738 1.00 32.37 128 GLY D O 1
ATOM 4453 N N . THR D 1 129 ? 61.317 75.315 7.882 1.00 28.87 129 THR D N 1
ATOM 4454 C CA . THR D 1 129 ? 60.583 75.910 6.773 1.00 29.49 129 THR D CA 1
ATOM 4455 C C . THR D 1 129 ? 59.103 75.818 7.114 1.00 30.33 129 THR D C 1
ATOM 4456 O O . THR D 1 129 ? 58.715 75.063 8.005 1.00 28.80 129 THR D O 1
ATOM 4460 N N . GLY D 1 130 ? 58.281 76.583 6.402 1.00 30.14 130 GLY D N 1
ATOM 4461 C CA . GLY D 1 130 ? 56.857 76.556 6.658 1.00 30.24 130 GLY D CA 1
ATOM 4462 C C . GLY D 1 130 ? 56.006 76.910 5.458 1.00 30.18 130 GLY D C 1
ATOM 4463 O O . GLY D 1 130 ? 56.502 77.118 4.349 1.00 30.21 130 GLY D O 1
ATOM 4464 N N . SER D 1 131 ? 54.701 76.955 5.688 1.00 30.47 131 SER D N 1
ATOM 4465 C CA . SER D 1 131 ? 53.735 77.310 4.658 1.00 29.35 131 SER D CA 1
ATOM 4466 C C . SER D 1 131 ? 52.428 77.693 5.325 1.00 28.62 131 SER D C 1
ATOM 4467 O O . SER D 1 131 ? 52.077 77.179 6.391 1.00 29.59 131 SER D O 1
ATOM 4470 N N . VAL D 1 132 ? 51.722 78.617 4.691 1.00 27.22 132 VAL D N 1
ATOM 4471 C CA . VAL D 1 132 ? 50.451 79.109 5.190 1.00 26.71 132 VAL D CA 1
ATOM 4472 C C . VAL D 1 132 ? 49.356 78.112 4.822 1.00 27.48 132 VAL D C 1
ATOM 4473 O O . VAL D 1 132 ? 49.235 77.733 3.665 1.00 29.85 132 VAL D O 1
ATOM 4477 N N . ILE D 1 133 ? 48.574 77.665 5.796 1.00 27.91 133 ILE D N 1
ATOM 4478 C CA . ILE D 1 133 ? 47.498 76.731 5.488 1.00 29.70 133 ILE D CA 1
ATOM 4479 C C . ILE D 1 133 ? 46.180 77.502 5.498 1.00 32.56 133 ILE D C 1
ATOM 4480 O O . ILE D 1 133 ? 45.168 77.038 4.983 1.00 32.68 133 ILE D O 1
ATOM 4485 N N . ARG D 1 134 ? 46.214 78.691 6.092 1.00 34.62 134 ARG D N 1
ATOM 4486 C CA . ARG D 1 134 ? 45.059 79.578 6.134 1.00 35.01 134 ARG D CA 1
ATOM 4487 C C . ARG D 1 134 ? 45.560 81.018 6.049 1.00 35.96 134 ARG D C 1
ATOM 4488 O O . ARG D 1 134 ? 46.108 81.553 7.012 1.00 36.38 134 ARG D O 1
ATOM 4496 N N . ALA D 1 135 ? 45.376 81.637 4.889 1.00 36.05 135 ALA D N 1
ATOM 4497 C CA . ALA D 1 135 ? 45.809 83.013 4.680 1.00 37.29 135 ALA D CA 1
ATOM 4498 C C . ALA D 1 135 ? 44.695 83.967 5.066 1.00 37.37 135 ALA D C 1
ATOM 4499 O O . ALA D 1 135 ? 43.558 83.816 4.625 1.00 37.58 135 ALA D O 1
ATOM 4501 N N . GLY D 1 136 ? 45.022 84.948 5.899 1.00 36.92 136 GLY D N 1
ATOM 4502 C CA . GLY D 1 136 ? 44.020 85.907 6.319 1.00 35.58 136 GLY D CA 1
ATOM 4503 C C . GLY D 1 136 ? 44.529 87.331 6.222 1.00 36.64 136 GLY D C 1
ATOM 4504 O O . GLY D 1 136 ? 45.738 87.556 6.131 1.00 35.31 136 GLY D O 1
ATOM 4505 N N . ASN D 1 137 ? 43.609 88.291 6.226 1.00 36.14 137 ASN D N 1
ATOM 4506 C CA . ASN D 1 137 ? 43.988 89.692 6.159 1.00 37.45 137 ASN D CA 1
ATOM 4507 C C . ASN D 1 137 ? 44.342 90.168 7.566 1.00 37.35 137 ASN D C 1
ATOM 4508 O O . ASN D 1 137 ? 45.095 91.131 7.735 1.00 33.54 137 ASN D O 1
ATOM 4513 N N . ARG D 1 138 ? 43.799 89.481 8.572 1.00 37.64 138 ARG D N 1
ATOM 4514 C CA . ARG D 1 138 ? 44.075 89.811 9.967 1.00 38.71 138 ARG D CA 1
ATOM 4515 C C . ARG D 1 138 ? 44.728 88.635 10.713 1.00 37.91 138 ARG D C 1
ATOM 4516 O O . ARG D 1 138 ? 45.570 88.828 11.599 1.00 36.63 138 ARG D O 1
ATOM 4524 N N . VAL D 1 139 ? 44.340 87.416 10.352 1.00 36.06 139 VAL D N 1
ATOM 4525 C CA . VAL D 1 139 ? 44.889 86.223 10.985 1.00 35.18 139 VAL D CA 1
ATOM 4526 C C . VAL D 1 139 ? 45.283 85.167 9.958 1.00 33.37 139 VAL D C 1
ATOM 4527 O O . VAL D 1 139 ? 44.544 84.903 9.014 1.00 33.13 139 VAL D O 1
ATOM 4531 N N . SER D 1 140 ? 46.459 84.577 10.144 1.00 31.92 140 SER D N 1
ATOM 4532 C CA . SER D 1 140 ? 46.948 83.522 9.261 1.00 29.57 140 SER D CA 1
ATOM 4533 C C . SER D 1 140 ? 47.429 82.348 10.093 1.00 28.45 140 SER D C 1
ATOM 4534 O O . SER D 1 140 ? 47.936 82.526 11.198 1.00 28.65 140 SER D O 1
ATOM 4537 N N . VAL D 1 141 ? 47.258 81.144 9.562 1.00 27.30 141 VAL D N 1
ATOM 4538 C CA . VAL D 1 141 ? 47.698 79.943 10.254 1.00 25.78 141 VAL D CA 1
ATOM 4539 C C . VAL D 1 141 ? 48.693 79.235 9.354 1.00 27.07 141 VAL D C 1
ATOM 4540 O O . VAL D 1 141 ? 48.472 79.113 8.146 1.00 28.08 141 VAL D O 1
ATOM 4544 N N . CYS D 1 142 ? 49.793 78.775 9.934 1.00 26.33 142 CYS D N 1
ATOM 4545 C CA . CYS D 1 142 ? 50.798 78.085 9.150 1.00 26.93 142 CYS D CA 1
ATOM 4546 C C . CYS D 1 142 ? 51.226 76.776 9.801 1.00 26.69 142 CYS D C 1
ATOM 4547 O O . CYS D 1 142 ? 50.911 76.507 10.959 1.00 24.99 142 CYS D O 1
ATOM 4550 N N . ARG D 1 143 ? 51.938 75.963 9.029 1.00 25.28 143 ARG D N 1
ATOM 4551 C CA . ARG D 1 143 ? 52.488 74.707 9.515 1.00 25.72 143 ARG D CA 1
ATOM 4552 C C . ARG D 1 143 ? 53.979 74.895 9.381 1.00 23.65 143 ARG D C 1
ATOM 4553 O O . ARG D 1 143 ? 54.440 75.489 8.407 1.00 24.11 143 ARG D O 1
ATOM 4569 N N . GLU D 1 145 ? 58.108 73.112 10.080 1.00 24.04 145 GLU D N 1
ATOM 4570 C CA . GLU D 1 145 ? 58.844 71.862 10.145 1.00 27.90 145 GLU D CA 1
ATOM 4571 C C . GLU D 1 145 ? 60.330 72.096 10.409 1.00 27.65 145 GLU D C 1
ATOM 4572 O O . GLU D 1 145 ? 60.915 73.062 9.916 1.00 25.51 145 GLU D O 1
ATOM 4578 N N . LEU D 1 146 ? 60.930 71.203 11.190 1.00 29.31 146 LEU D N 1
ATOM 4579 C CA . LEU D 1 146 ? 62.345 71.293 11.531 1.00 28.58 146 LEU D CA 1
ATOM 4580 C C . LEU D 1 146 ? 63.078 69.990 11.218 1.00 29.95 146 LEU D C 1
ATOM 4581 O O . LEU D 1 146 ? 62.680 68.925 11.681 1.00 30.88 146 LEU D O 1
ATOM 4586 N N . HIS D 1 147 ? 64.154 70.073 10.446 1.00 31.58 147 HIS D N 1
ATOM 4587 C CA . HIS D 1 147 ? 64.926 68.880 10.106 1.00 34.59 147 HIS D CA 1
ATOM 4588 C C . HIS D 1 147 ? 66.433 69.120 10.244 1.00 36.88 147 HIS D C 1
ATOM 4589 O O . HIS D 1 147 ? 66.878 70.269 10.339 1.00 37.56 147 HIS D O 1
ATOM 4596 N N . ASN D 1 148 ? 67.216 68.043 10.273 1.00 37.56 148 ASN D N 1
ATOM 4597 C CA . ASN D 1 148 ? 68.668 68.183 10.365 1.00 39.08 148 ASN D CA 1
ATOM 4598 C C . ASN D 1 148 ? 69.255 68.082 8.960 1.00 40.05 148 ASN D C 1
ATOM 4599 O O . ASN D 1 148 ? 68.515 67.880 7.991 1.00 38.97 148 ASN D O 1
ATOM 4604 N N . GLU D 1 149 ? 70.578 68.216 8.854 1.00 41.30 149 GLU D N 1
ATOM 4605 C CA . GLU D 1 149 ? 71.259 68.174 7.564 1.00 43.26 149 GLU D CA 1
ATOM 4606 C C . GLU D 1 149 ? 71.042 66.875 6.800 1.00 43.78 149 GLU D C 1
ATOM 4607 O O . GLU D 1 149 ? 71.222 66.829 5.586 1.00 43.56 149 GLU D O 1
ATOM 4613 N N . GLN D 1 150 ? 70.658 65.822 7.511 1.00 45.57 150 GLN D N 1
ATOM 4614 C CA . GLN D 1 150 ? 70.393 64.540 6.876 1.00 46.03 150 GLN D CA 1
ATOM 4615 C C . GLN D 1 150 ? 68.948 64.485 6.407 1.00 45.40 150 GLN D C 1
ATOM 4616 O O . GLN D 1 150 ? 68.516 63.485 5.843 1.00 45.73 150 GLN D O 1
ATOM 4622 N N . GLY D 1 151 ? 68.202 65.563 6.649 1.00 44.58 151 GLY D N 1
ATOM 4623 C CA . GLY D 1 151 ? 66.814 65.618 6.221 1.00 42.74 151 GLY D CA 1
ATOM 4624 C C . GLY D 1 151 ? 65.813 65.026 7.198 1.00 42.52 151 GLY D C 1
ATOM 4625 O O . GLY D 1 151 ? 64.600 65.073 6.962 1.00 43.16 151 GLY D O 1
ATOM 4626 N N . THR D 1 152 ? 66.311 64.479 8.301 1.00 38.51 152 THR D N 1
ATOM 4627 C CA . THR D 1 152 ? 65.451 63.867 9.305 1.00 37.43 152 THR D CA 1
ATOM 4628 C C . THR D 1 152 ? 64.572 64.880 10.045 1.00 34.94 152 THR D C 1
ATOM 4629 O O . THR D 1 152 ? 65.069 65.827 10.650 1.00 34.29 152 THR D O 1
ATOM 4633 N N . HIS D 1 153 ? 63.262 64.666 9.996 1.00 33.84 153 HIS D N 1
ATOM 4634 C CA . HIS D 1 153 ? 62.305 65.551 10.659 1.00 32.95 153 HIS D CA 1
ATOM 4635 C C . HIS D 1 153 ? 62.357 65.458 12.181 1.00 29.71 153 HIS D C 1
ATOM 4636 O O . HIS D 1 153 ? 62.037 64.429 12.760 1.00 28.84 153 HIS D O 1
ATOM 4643 N N . ILE D 1 154 ? 62.749 66.548 12.824 1.00 28.74 154 ILE D N 1
ATOM 4644 C CA . ILE D 1 154 ? 62.845 66.585 14.275 1.00 27.68 154 ILE D CA 1
ATOM 4645 C C . ILE D 1 154 ? 61.509 66.950 14.935 1.00 27.70 154 ILE D C 1
ATOM 4646 O O . ILE D 1 154 ? 61.132 66.364 15.952 1.00 25.78 154 ILE D O 1
ATOM 4651 N N . ALA D 1 155 ? 60.801 67.926 14.361 1.00 26.57 155 ALA D N 1
ATOM 4652 C CA . ALA D 1 155 ? 59.522 68.360 14.913 1.00 24.17 155 ALA D CA 1
ATOM 4653 C C . ALA D 1 155 ? 58.641 69.080 13.893 1.00 25.27 155 ALA D C 1
ATOM 4654 O O . ALA D 1 155 ? 59.125 69.607 12.892 1.00 23.02 155 ALA D O 1
ATOM 4656 N N . PHE D 1 156 ? 57.335 69.072 14.149 1.00 25.21 156 PHE D N 1
ATOM 4657 C CA . PHE D 1 156 ? 56.373 69.756 13.298 1.00 25.33 156 PHE D CA 1
ATOM 4658 C C . PHE D 1 156 ? 55.713 70.794 14.188 1.00 23.55 156 PHE D C 1
ATOM 4659 O O . PHE D 1 156 ? 55.683 70.648 15.408 1.00 23.39 156 PHE D O 1
ATOM 4667 N N . GLY D 1 157 ? 55.175 71.837 13.579 1.00 22.33 157 GLY D N 1
ATOM 4668 C CA . GLY D 1 157 ? 54.510 72.855 14.359 1.00 20.94 157 GLY D CA 1
ATOM 4669 C C . GLY D 1 157 ? 53.333 73.427 13.597 1.00 18.86 157 GLY D C 1
ATOM 4670 O O . GLY D 1 157 ? 53.222 73.254 12.394 1.00 16.66 157 GLY D O 1
ATOM 4671 N N . THR D 1 158 ? 52.444 74.093 14.311 1.00 18.61 158 THR D N 1
ATOM 4672 C CA . THR D 1 158 ? 51.294 74.727 13.698 1.00 19.12 158 THR D CA 1
ATOM 4673 C C . THR D 1 158 ? 51.093 75.979 14.512 1.00 19.37 158 THR D C 1
ATOM 4674 O O . THR D 1 158 ? 51.010 75.915 15.731 1.00 20.61 158 THR D O 1
ATOM 4678 N N . GLY D 1 159 ? 51.025 77.119 13.846 1.00 22.50 159 GLY D N 1
ATOM 4679 C CA . GLY D 1 159 ? 50.838 78.352 14.579 1.00 21.22 159 GLY D CA 1
ATOM 4680 C C . GLY D 1 159 ? 49.813 79.285 13.975 1.00 21.38 159 GLY D C 1
ATOM 4681 O O . GLY D 1 159 ? 49.631 79.341 12.758 1.00 21.21 159 GLY D O 1
ATOM 4682 N N . THR D 1 160 ? 49.136 80.009 14.853 1.00 22.67 160 THR D N 1
ATOM 4683 C CA . THR D 1 160 ? 48.136 80.985 14.470 1.00 24.44 160 THR D CA 1
ATOM 4684 C C . THR D 1 160 ? 48.731 82.367 14.744 1.00 25.26 160 THR D C 1
ATOM 4685 O O . THR D 1 160 ? 49.057 82.704 15.881 1.00 25.00 160 THR D O 1
ATOM 4689 N N . TYR D 1 161 ? 48.859 83.164 13.690 1.00 25.73 161 TYR D N 1
ATOM 4690 C CA . TYR D 1 161 ? 49.475 84.475 13.791 1.00 25.57 161 TYR D CA 1
ATOM 4691 C C . TYR D 1 161 ? 48.605 85.665 13.452 1.00 27.04 161 TYR D C 1
ATOM 4692 O O . TYR D 1 161 ? 47.749 85.601 12.574 1.00 25.31 161 TYR D O 1
ATOM 4709 N N . VAL D 1 163 ? 48.390 89.073 11.741 1.00 33.52 163 VAL D N 1
ATOM 4710 C CA . VAL D 1 163 ? 49.112 89.763 10.674 1.00 33.50 163 VAL D CA 1
ATOM 4711 C C . VAL D 1 163 ? 48.550 91.144 10.351 1.00 34.68 163 VAL D C 1
ATOM 4712 O O . VAL D 1 163 ? 49.077 91.857 9.490 1.00 34.29 163 VAL D O 1
ATOM 4716 N N . GLY D 1 164 ? 47.489 91.519 11.054 1.00 35.87 164 GLY D N 1
ATOM 4717 C CA . GLY D 1 164 ? 46.876 92.815 10.833 1.00 39.00 164 GLY D CA 1
ATOM 4718 C C . GLY D 1 164 ? 45.994 93.223 11.996 1.00 41.17 164 GLY D C 1
ATOM 4719 O O . GLY D 1 164 ? 45.815 92.408 12.927 1.00 43.13 164 GLY D O 1
#

Secondary structure (DSSP, 8-state):
--HHHHHHHHHHHHHHHHS-HHHHHHT-EEEEESSS-EEEEE--GGGEEETTTTEE-HHHHHHHHHHHHHHHHHHHHHTT-S---HHHHHHHHHH------EEE-S----SSEEE---EEE--SS--EE--EEETT--EEEEE-EE---/--HHHHHHHHHHHHHHHHS-HHHHHHTEEEEEEETTEEEEEE--GGGEEETTTTEE-HHHHHHHHHHHHHHHHHHHHHHH-S---HHHHHHHHHH------EEE-S----SSEEE---EEE--SS--EE--EEETT--EEEEE-EE---/--HHHHHHHHHHHHHHHHS-HHHHHHTEEEEEEETTEEEEEE--GGGEEEGGGTEE-HHHHHHHHHHHHHHHHHHHHHTT-S---HHHHHHHHHH------EEE-S---SS-EEEE--EEE--SS--EE--EE-TTS-EEEEE-EE---/--HHHHHHHHHHHHHHHHH-HHHHHHTEEEEE--SS--EEEE--GGGBS-TTTT-B-HHHHHHHHHHHHHHHHHHHHHHT-S---HHHHHHHHHH------EEE-S----S-EEEE--EEE--SS--EE--EEETT--EEEEE-EE---

B-factor: mean 41.71, std 16.33, range [15.83, 85.01]

Foldseek 3Di:
DDPLLAVVFVVVQVCQAPVDVVCVVQVKHFPDAALQATKIKGFDDVQADDPVVRFGNVVVVVVVQQVSFQSQLLSLLSVPDDPDDNVNSVVFVVQKDFPDDKFFDDTHDAGMKMDHKHWPAHDNFKTKMKFIAHPVRHTGMMDITIITD/DDPLQAVLFVVVQCCQAPVDVVCVVQVKHFPDTHLQFTKIKGFDVVQADDVVVRFGNVVVVVVNQQVRFLRQLLSPLSNPDPDDDNVNSVVFNVQKDFPDDKFFDDTHDAGMKMDIKHWPAHDNFKTKIKFMDHPVRDTGMMDITIITD/DAPLLQVLQVVVQVCLQPVDPVCVVQQKHFPDTDLQATKIKGFDDVQADDPVVRFGDVVVVVVNQQVSFLSQQLSPLSVVDDDDDNVNSVVFVVQKDFDFDKAFDATHDEGMKMDHKHWPAHDNFKTKIKFMDHPVPDTGMMDITIITD/DAPLLVVCQVVVQVCLAPVDPVCVVQVKGFPGGALFKTKIKGFDPVQADDVVVRFGDVVVVVVQQQSRWLRQQLSPLSNVDNPDDNVNQVVFVVQKDFPFDKFFDATHDEGMKMDMKHWPAHDNFKTKMKFMDYPVRHTGMMGITMITD

Sequence (596 aa):
SNPIQAEVLKRVAEVFDQHVPFHNLLGLDIKRYDIDGVEVAINKPELIGNIHQQILHGGVTATVLDVVGGLTAFAGLVASRDDWTIEELQQRLQTLGTIDRVDYLRPGRGQIFTGTGSVIRAGNRVSVCRELHNEQGTHIAFGTGTYVGSNPIQAEVLKRVAEVFDQHVPFHNLLGLDIKRYDIDGVEVAINKPELIGNIHQQILHGGVTATVLDVVGGLTAFAGLVASRDDWTIEELQQRLQTLGTIDRVDYLRPGRGQIFTGTGSVIRAGNRVSVCRELHNEQGTHIAFGTGTYVGSNPIQAEVLKRVAEVFDQHVPFHNLLGLDIKRYDIDGVEVAINKPELIGNIHQQILHGGVTATVLDVVGGLTAFAGLVASRDDWTIEELQQRLQTLGTIDRVDYLRPGRGQIFTGTGSVIRAGNRVSVCRELHNEQGTHIAFGTGTYVGSNPIQAEVLKRVAEVFDQHVPFHNLLGLDIKRYDIDGVEVAINKPELIGNIHQQILHGGVTATVLDVVGGLTAFAGLVASRDDWTIEELQQRLQTLGTIDRVDYLRPGRGQIFTGTGSVIRAGNRVSVCRELHNEQGTHIAFGTGTYVG

Organism: Shewanella oneidensis (strain ATCC 700550 / JCM 31522 / CIP 106686 / LMG 19005 / NCIMB 14063 / MR-1) (NCBI:txid211586)

Radius of gyration: 23.96 Å; Cα contacts (8 Å, |Δi|>4): 1376; chains: 4; bounding box: 61×66×60 Å

Solvent-accessible surface area: 24440 Å² total